Protein AF-0000000084810386 (afdb_homodimer)

Solvent-accessible surface area (backbone atoms only — not comparable to full-atom values): 24645 Å² total; per-residue (Å²): 137,58,51,43,82,37,72,79,65,49,81,55,53,41,67,42,54,46,69,58,11,30,43,41,31,68,69,66,57,47,46,63,73,33,74,43,31,37,18,44,37,78,14,33,39,29,39,25,32,30,72,36,61,41,43,63,53,19,26,30,34,53,75,46,77,42,75,62,37,78,63,70,75,49,39,38,34,40,32,35,29,45,40,81,55,58,67,48,41,47,48,30,46,28,51,31,48,30,68,53,44,46,28,36,30,37,28,40,52,91,47,41,81,37,87,74,68,67,60,69,64,50,49,51,39,38,51,52,24,27,34,74,31,69,49,13,57,56,54,46,73,50,62,71,32,49,46,70,58,47,61,75,62,51,72,85,64,48,38,36,37,45,58,87,66,79,64,87,51,94,86,40,59,41,51,47,62,75,68,56,57,66,59,43,38,36,35,41,36,35,36,27,89,69,32,66,48,73,68,55,52,51,52,39,45,75,68,66,32,41,49,24,33,93,62,91,59,45,59,55,48,48,53,46,49,42,48,52,39,49,35,55,48,57,53,59,97,136,57,52,44,82,38,71,80,64,48,81,56,52,41,66,42,54,46,69,56,10,31,44,43,30,66,69,66,58,48,46,63,73,32,74,42,32,38,18,44,36,78,14,32,40,28,39,26,31,29,73,36,59,43,44,65,53,19,26,30,34,53,75,45,75,41,75,63,36,78,62,69,74,48,39,38,33,40,32,35,30,46,40,80,56,58,66,48,42,45,48,31,44,27,51,33,48,30,69,52,44,47,27,37,30,36,30,39,51,91,46,41,81,36,89,75,70,68,58,68,63,51,51,51,41,39,51,51,24,28,34,75,30,68,48,14,58,56,53,46,73,49,63,70,32,49,47,70,59,47,62,74,63,52,73,84,62,48,38,35,37,45,56,86,66,81,64,85,51,92,87,41,58,41,49,45,64,74,68,57,58,66,59,43,37,36,35,41,34,35,36,27,90,70,32,67,46,73,67,54,51,52,52,38,45,76,67,66,31,40,49,25,32,94,62,91,57,44,59,55,46,46,54,46,48,41,48,53,38,49,35,54,48,55,53,60,98

pLDDT: mean 95.9, std 3.52, range [77.62, 98.94]

Foldseek 3Di:
DFEEEDLPDDPFKDKDALVVLLCQCPVVVDDAQDWHWYANQQFKIFIWGFHASDNHITMIGTPDMDGNHPPDLAAEEEAFAQAPDNVLVLVLLLLLLLLDHQEYEHEDAPPRPDDDDDVVSSQVSQNVSCRVSVHRHGHYYDHYDYLLRCLVPPDPWAEAEEWDDWDPDPVTAAALLVVDAASTYYYYYFYAPVTHDPVSVVSSVVSRYGYHYNDDDDDHRSRSRSSNSNSNSVNHD/DFEEEDLPDDPFKDKDALVVLLCVCPVVVDDAQDWHWYANQQFKIFIWGFHASPNHITMIGTPDMDGNHPPDLAAEEEAFAQAPDNVLVLVLLLLLLLLDHQEYEHEDAPPRPDDDDDVVSSQVSQNVSCRVSVHRHGHYYDHYDYLLRCLVPPDPWAEAEEWDDWDPDPVTAAALLVVDAASTYYYYYFYAPVTHDPVSVVSSVVSRYGYHYNDDDDDHRSRSRSSNSNSNSVNHD

Structure (mmCIF, N/CA/C/O backbone):
data_AF-0000000084810386-model_v1
#
loop_
_entity.id
_entity.type
_entity.pdbx_description
1 polymer 'Ribosomal RNA small subunit methyltransferase E'
#
loop_
_atom_site.group_PDB
_atom_site.id
_atom_site.type_symbol
_atom_site.label_atom_id
_atom_site.label_alt_id
_atom_site.label_comp_id
_atom_site.label_asym_id
_atom_site.label_entity_id
_atom_site.label_seq_id
_atom_site.pdbx_PDB_ins_code
_atom_site.Cartn_x
_atom_site.Cartn_y
_atom_site.Cartn_z
_atom_site.occupancy
_atom_site.B_iso_or_equiv
_atom_site.auth_seq_id
_atom_site.auth_comp_id
_atom_site.auth_asym_id
_atom_site.auth_atom_id
_atom_site.pdbx_PDB_model_num
ATOM 1 N N . MET A 1 1 ? 8.727 -18.328 -13.195 1 86.94 1 MET A N 1
ATOM 2 C CA . MET A 1 1 ? 7.484 -19 -13.555 1 86.94 1 MET A CA 1
ATOM 3 C C . MET A 1 1 ? 6.574 -18.078 -14.367 1 86.94 1 MET A C 1
ATOM 5 O O . MET A 1 1 ? 6.414 -16.906 -14.031 1 86.94 1 MET A O 1
ATOM 9 N N . GLN A 1 2 ? 6.176 -18.578 -15.531 1 91.62 2 GLN A N 1
ATOM 10 C CA . GLN A 1 2 ? 5.207 -17.844 -16.344 1 91.62 2 GLN A CA 1
ATOM 11 C C . GLN A 1 2 ? 3.785 -18.344 -16.078 1 91.62 2 GLN A C 1
ATOM 13 O O . GLN A 1 2 ? 3.453 -19.484 -16.375 1 91.62 2 GLN A O 1
ATOM 18 N N . LEU A 1 3 ? 3.018 -17.406 -15.578 1 96.62 3 LEU A N 1
ATOM 19 C CA . LEU A 1 3 ? 1.659 -17.766 -15.203 1 96.62 3 LEU A CA 1
ATOM 20 C C . LEU A 1 3 ? 0.639 -17.109 -16.125 1 96.62 3 LEU A C 1
ATOM 22 O O . LEU A 1 3 ? 0.705 -15.898 -16.359 1 96.62 3 LEU A O 1
ATOM 26 N N . PHE A 1 4 ? -0.262 -17.859 -16.672 1 97 4 PHE A N 1
ATOM 27 C CA . PHE A 1 4 ? -1.375 -17.391 -17.484 1 97 4 PHE A CA 1
ATOM 28 C C . PHE A 1 4 ? -2.705 -17.641 -16.781 1 97 4 PHE A C 1
ATOM 30 O O . PHE A 1 4 ? -2.785 -18.453 -15.859 1 97 4 PHE A O 1
ATOM 37 N N . TYR A 1 5 ? -3.709 -16.875 -17.203 1 96.75 5 TYR A N 1
ATOM 38 C CA . TYR A 1 5 ? -5.047 -17 -16.625 1 96.75 5 TYR A CA 1
ATOM 39 C C . TYR A 1 5 ? -6.039 -17.516 -17.656 1 96.75 5 TYR A C 1
ATOM 41 O O . TYR A 1 5 ? -6.238 -16.875 -18.703 1 96.75 5 TYR A O 1
ATOM 49 N N . ALA A 1 6 ? -6.621 -18.656 -17.375 1 96.31 6 ALA A N 1
ATOM 50 C CA . ALA A 1 6 ? -7.629 -19.25 -18.234 1 96.31 6 ALA A CA 1
ATOM 51 C C . ALA A 1 6 ? -8.75 -19.891 -17.406 1 96.31 6 ALA A C 1
ATOM 53 O O . ALA A 1 6 ? -8.719 -21.094 -17.125 1 96.31 6 ALA A O 1
ATOM 54 N N . PRO A 1 7 ? -9.773 -19.047 -17.141 1 96 7 PRO A N 1
ATOM 55 C CA . PRO A 1 7 ? -10.852 -19.562 -16.297 1 96 7 PRO A CA 1
ATOM 56 C C . PRO A 1 7 ? -11.578 -20.75 -16.922 1 96 7 PRO A C 1
ATOM 58 O O . PRO A 1 7 ? -12.211 -21.531 -16.203 1 96 7 PRO A O 1
ATOM 61 N N . ASP A 1 8 ? -11.469 -20.969 -18.219 1 95.69 8 ASP A N 1
ATOM 62 C CA . ASP A 1 8 ? -12.234 -22 -18.922 1 95.69 8 ASP A CA 1
ATOM 63 C C . ASP A 1 8 ? -11.359 -23.203 -19.234 1 95.69 8 ASP A C 1
ATOM 65 O O . ASP A 1 8 ? -11.75 -24.078 -20.016 1 95.69 8 ASP A O 1
ATOM 69 N N . ILE A 1 9 ? -10.219 -23.266 -18.656 1 96.69 9 ILE A N 1
ATOM 70 C CA . ILE A 1 9 ? -9.32 -24.375 -18.969 1 96.69 9 ILE A CA 1
ATOM 71 C C . ILE A 1 9 ? -9.961 -25.703 -18.531 1 96.69 9 ILE A C 1
ATOM 73 O O . ILE A 1 9 ? -10.5 -25.797 -17.422 1 96.69 9 ILE A O 1
ATOM 77 N N . VAL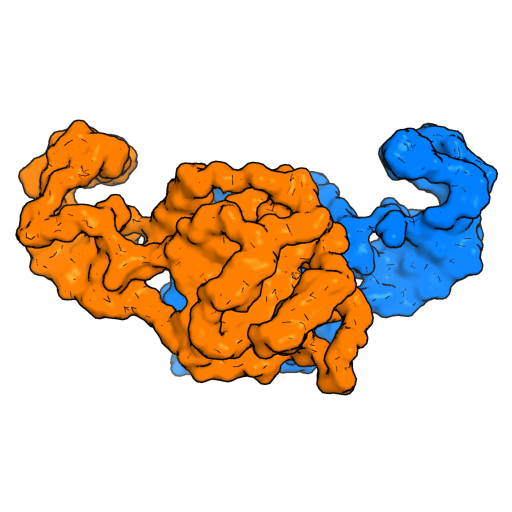 A 1 10 ? -9.891 -26.672 -19.406 1 93.5 10 VAL A N 1
ATOM 78 C CA . VAL A 1 10 ? -10.352 -28.031 -19.156 1 93.5 10 VAL A CA 1
ATOM 79 C C . VAL A 1 10 ? -9.297 -29.031 -19.594 1 93.5 10 VAL A C 1
ATOM 81 O O . VAL A 1 10 ? -9.102 -29.25 -20.797 1 93.5 10 VAL A O 1
ATOM 84 N N . PRO A 1 11 ? -8.594 -29.578 -18.672 1 93.94 11 PRO A N 1
ATOM 85 C CA . PRO A 1 11 ? -7.598 -30.594 -19.031 1 93.94 11 PRO A CA 1
ATOM 86 C C . PRO A 1 11 ? -8.18 -31.719 -19.875 1 93.94 11 PRO A C 1
ATOM 88 O O . PRO A 1 11 ? -9.383 -31.984 -19.812 1 93.94 11 PRO A O 1
ATOM 91 N N . PRO A 1 12 ? -7.438 -32.375 -20.641 1 96.38 12 PRO A N 1
ATOM 92 C CA . PRO A 1 12 ? -5.973 -32.344 -20.656 1 96.38 12 PRO A CA 1
ATOM 93 C C . PRO A 1 12 ? -5.422 -31.297 -21.641 1 96.38 12 PRO A C 1
ATOM 95 O O . PRO A 1 12 ? -4.23 -30.984 -21.609 1 96.38 12 PRO A O 1
ATOM 98 N N . LEU A 1 13 ? -6.25 -30.844 -22.594 1 97 13 LEU A N 1
ATOM 99 C CA . LEU A 1 13 ? -5.785 -29.891 -23.594 1 97 13 LEU A CA 1
ATOM 100 C C . LEU A 1 13 ? -6.484 -28.547 -23.438 1 97 13 LEU A C 1
ATOM 102 O O . LEU A 1 13 ? -7.645 -28.5 -23.016 1 97 13 LEU A O 1
ATOM 106 N N . HIS A 1 14 ? -5.754 -27.531 -23.703 1 97.38 14 HIS A N 1
ATOM 107 C CA . HIS A 1 14 ? -6.309 -26.172 -23.688 1 97.38 14 HIS A CA 1
ATOM 108 C C . HIS A 1 14 ? -5.637 -25.297 -24.734 1 97.38 14 HIS A C 1
ATOM 110 O O . HIS A 1 14 ? -4.418 -25.359 -24.922 1 97.38 14 HIS A O 1
ATOM 116 N N . THR A 1 15 ? -6.43 -24.562 -25.391 1 97.06 15 THR A N 1
ATOM 117 C CA . THR A 1 15 ? -5.926 -23.594 -26.344 1 97.06 15 THR A CA 1
ATOM 118 C C . THR A 1 15 ? -6.016 -22.172 -25.766 1 97.06 15 THR A C 1
ATOM 120 O O . THR A 1 15 ? -7.098 -21.719 -25.391 1 97.06 15 THR A O 1
ATOM 123 N N . LEU A 1 16 ? -4.918 -21.5 -25.688 1 95.62 16 LEU A N 1
ATOM 124 C CA . LEU A 1 16 ? -4.891 -20.125 -25.203 1 95.62 16 LEU A CA 1
ATOM 125 C C . LEU A 1 16 ? -5.59 -19.188 -26.172 1 95.62 16 LEU A C 1
ATOM 127 O O . LEU A 1 16 ? -5.629 -19.453 -27.375 1 95.62 16 LEU A O 1
ATOM 131 N N . ASN A 1 17 ? -6.148 -18.078 -25.594 1 93.12 17 ASN A N 1
ATOM 132 C CA . ASN A 1 17 ? -6.719 -17.078 -26.484 1 93.12 17 ASN A CA 1
ATOM 133 C C . ASN A 1 17 ? -5.633 -16.344 -27.281 1 93.12 17 ASN A C 1
ATOM 135 O O . ASN A 1 17 ? -4.441 -16.562 -27.047 1 93.12 17 ASN A O 1
ATOM 139 N N . GLU A 1 18 ? -6.008 -15.562 -28.203 1 93.56 18 GLU A N 1
ATOM 140 C CA . GLU A 1 18 ? -5.082 -14.922 -29.125 1 93.56 18 GLU A CA 1
ATOM 141 C C . GLU A 1 18 ? -4.066 -14.055 -28.375 1 93.56 18 GLU A C 1
ATOM 143 O O . GLU A 1 18 ? -2.869 -14.102 -28.672 1 93.56 18 GLU A O 1
ATOM 148 N N . GLU A 1 19 ? -4.551 -13.328 -27.453 1 90.44 19 GLU A N 1
ATOM 149 C CA . GLU A 1 19 ? -3.678 -12.422 -26.703 1 90.44 19 GLU A CA 1
ATOM 150 C C . GLU A 1 19 ? -2.613 -13.195 -25.938 1 90.44 19 GLU A C 1
ATOM 152 O O . GLU A 1 19 ? -1.423 -12.891 -26.031 1 90.44 19 GLU A O 1
ATOM 157 N N . GLU A 1 20 ? -3.008 -14.164 -25.266 1 91.62 20 GLU A N 1
ATOM 158 C CA . GLU A 1 20 ? -2.086 -14.961 -24.453 1 91.62 20 GLU A CA 1
ATOM 159 C C . GLU A 1 20 ? -1.166 -15.805 -25.344 1 91.62 20 GLU A C 1
ATOM 161 O O . GLU A 1 20 ? -0.008 -16.047 -24.984 1 91.62 20 GLU A O 1
ATOM 166 N N . SER A 1 21 ? -1.696 -16.234 -26.453 1 94.88 21 SER A N 1
ATOM 167 C CA . SER A 1 21 ? -0.871 -16.969 -27.406 1 94.88 21 SER A CA 1
ATOM 168 C C . SER A 1 21 ? 0.278 -16.109 -27.922 1 94.88 21 SER A C 1
ATOM 170 O O . SER A 1 21 ? 1.429 -16.547 -27.953 1 94.88 21 SER A O 1
ATOM 172 N N . LYS A 1 22 ? -0.086 -14.938 -28.297 1 94.44 22 LYS A N 1
ATOM 173 C CA . LYS A 1 22 ? 0.925 -13.992 -28.766 1 94.44 22 LYS A CA 1
ATOM 174 C C . LYS A 1 22 ? 1.968 -13.719 -27.688 1 94.44 22 LYS A C 1
ATOM 176 O O . LYS A 1 22 ? 3.166 -13.68 -27.984 1 94.44 22 LYS A O 1
ATOM 181 N N . HIS A 1 23 ? 1.426 -13.555 -26.547 1 92.88 23 HIS A N 1
ATOM 182 C CA . HIS A 1 23 ? 2.324 -13.297 -25.422 1 92.88 23 HIS A CA 1
ATOM 183 C C . HIS A 1 23 ? 3.281 -14.461 -25.203 1 92.88 23 HIS A C 1
ATOM 185 O O . HIS A 1 23 ? 4.488 -14.258 -25.047 1 92.88 23 HIS A O 1
ATOM 191 N N . CYS A 1 24 ? 2.834 -15.594 -25.281 1 93.25 24 CYS A N 1
ATOM 192 C CA . CYS A 1 24 ? 3.592 -16.812 -25.047 1 93.25 24 CYS A CA 1
ATOM 193 C C . CYS A 1 24 ? 4.645 -17.031 -26.125 1 93.25 24 CYS A C 1
ATOM 195 O O . CYS A 1 24 ? 5.812 -17.297 -25.812 1 93.25 24 CYS A O 1
ATOM 197 N N . ILE A 1 25 ? 4.277 -16.875 -27.297 1 94.69 25 ILE A N 1
ATOM 198 C CA . ILE A 1 25 ? 5.105 -17.328 -28.406 1 94.69 25 ILE A CA 1
ATOM 199 C C . ILE A 1 25 ? 5.969 -16.172 -28.922 1 94.69 25 ILE A C 1
ATOM 201 O O . ILE A 1 25 ? 7.148 -16.375 -29.234 1 94.69 25 ILE A O 1
ATOM 205 N N . ARG A 1 26 ? 5.438 -14.984 -28.938 1 94.69 26 ARG A N 1
ATOM 206 C CA . ARG A 1 26 ? 6.16 -13.867 -29.547 1 94.69 26 ARG A CA 1
ATOM 207 C C . ARG A 1 26 ? 6.926 -13.078 -28.484 1 94.69 26 ARG A C 1
ATOM 209 O O . ARG A 1 26 ? 8.062 -12.656 -28.719 1 94.69 26 ARG A O 1
ATOM 216 N N . VAL A 1 27 ? 6.277 -12.93 -27.438 1 92.5 27 VAL A N 1
ATOM 217 C CA . VAL A 1 27 ? 6.883 -12.078 -26.422 1 92.5 27 VAL A CA 1
ATOM 218 C C . VAL A 1 27 ? 7.844 -12.898 -25.562 1 92.5 27 VAL A C 1
ATOM 220 O O . VAL A 1 27 ? 9 -12.516 -25.391 1 92.5 27 VAL A O 1
ATOM 223 N N . LEU A 1 28 ? 7.371 -14.023 -25.109 1 92.94 28 LEU A N 1
ATOM 224 C CA . LEU A 1 28 ? 8.195 -14.859 -24.25 1 92.94 28 LEU A CA 1
ATOM 225 C C . LEU A 1 28 ? 9.055 -15.812 -25.078 1 92.94 28 LEU A C 1
ATOM 227 O O . LEU A 1 28 ? 9.953 -16.469 -24.547 1 92.94 28 LEU A O 1
ATOM 231 N N . ARG A 1 29 ? 8.719 -15.992 -26.281 1 95.19 29 ARG A N 1
ATOM 232 C CA . ARG A 1 29 ? 9.492 -16.766 -27.266 1 95.19 29 ARG A CA 1
ATOM 233 C C . ARG A 1 29 ? 9.562 -18.234 -26.859 1 95.19 29 ARG A C 1
ATOM 235 O O . ARG A 1 29 ? 10.602 -18.875 -27.016 1 95.19 29 ARG A O 1
ATOM 242 N N . LEU A 1 30 ? 8.562 -18.672 -26.297 1 95.25 30 LEU A N 1
ATOM 243 C CA . LEU A 1 30 ? 8.484 -20.094 -25.953 1 95.25 30 LEU A CA 1
ATOM 244 C C . LEU A 1 30 ? 8.125 -20.938 -27.172 1 95.25 30 LEU A C 1
ATOM 246 O O . LEU A 1 30 ? 7.598 -20.406 -28.156 1 95.25 30 LEU A O 1
ATOM 250 N N . GLN A 1 31 ? 8.531 -22.219 -27.109 1 95.44 31 GLN A N 1
ATOM 251 C CA . GLN A 1 31 ? 8.305 -23.141 -28.234 1 95.44 31 GLN A CA 1
ATOM 252 C C . GLN A 1 31 ? 7.707 -24.453 -27.75 1 95.44 31 GLN A C 1
ATOM 254 O O . GLN A 1 31 ? 7.582 -24.688 -26.547 1 95.44 31 GLN A O 1
ATOM 259 N N . CYS A 1 32 ? 7.348 -25.234 -28.812 1 96.31 32 CYS A N 1
ATOM 260 C CA . CYS A 1 32 ? 6.855 -26.578 -28.484 1 96.31 32 CYS A CA 1
ATOM 261 C C . CYS A 1 32 ? 7.805 -27.297 -27.547 1 96.31 32 CYS A C 1
ATOM 263 O O . CYS A 1 32 ? 9.023 -27.219 -27.703 1 96.31 32 CYS A O 1
ATOM 265 N N . GLY A 1 33 ? 7.215 -27.906 -26.625 1 96.81 33 GLY A N 1
ATOM 266 C CA . GLY A 1 33 ? 8.031 -28.562 -25.609 1 96.81 33 GLY A CA 1
ATOM 267 C C . GLY A 1 33 ? 8.266 -27.703 -24.391 1 96.81 33 GLY A C 1
ATOM 268 O O . GLY A 1 33 ? 8.609 -28.203 -23.312 1 96.81 33 GLY A O 1
ATOM 269 N N . GLY A 1 34 ? 8.07 -26.391 -24.562 1 96 34 GLY A N 1
ATOM 270 C CA . GLY A 1 34 ? 8.203 -25.469 -23.438 1 96 34 GLY A CA 1
ATOM 271 C C . GLY A 1 34 ? 7.086 -25.609 -22.422 1 96 34 GLY A C 1
ATOM 272 O O . GLY A 1 34 ? 6.027 -26.172 -22.734 1 96 34 GLY A O 1
ATOM 273 N N . ARG A 1 35 ? 7.367 -25.141 -21.203 1 96.81 35 ARG A N 1
ATOM 274 C CA . ARG A 1 35 ? 6.391 -25.281 -20.141 1 96.81 35 ARG A CA 1
ATOM 275 C C . ARG A 1 35 ? 5.879 -23.922 -19.688 1 96.81 35 ARG A C 1
ATOM 277 O O . ARG A 1 35 ? 6.641 -22.953 -19.641 1 96.81 35 ARG A O 1
ATOM 284 N N . ILE A 1 36 ? 4.621 -23.875 -19.391 1 97.12 36 ILE A N 1
ATOM 285 C CA . ILE A 1 36 ? 3.986 -22.703 -18.797 1 97.12 36 ILE A CA 1
ATOM 286 C C . ILE A 1 36 ? 3.004 -23.141 -17.719 1 97.12 36 ILE A C 1
ATOM 288 O O . ILE A 1 36 ? 2.678 -24.328 -17.609 1 97.12 36 ILE A O 1
ATOM 292 N N . HIS A 1 37 ? 2.633 -22.219 -16.938 1 98.31 37 HIS A N 1
ATOM 293 C CA . HIS A 1 37 ? 1.631 -22.484 -15.914 1 98.31 37 HIS A CA 1
ATOM 294 C C . HIS A 1 37 ? 0.339 -21.734 -16.203 1 98.31 37 HIS A C 1
ATOM 296 O O . HIS A 1 37 ? 0.372 -20.609 -16.719 1 98.31 37 HIS A O 1
ATOM 302 N N . ILE A 1 38 ? -0.77 -22.344 -15.922 1 98 38 ILE A N 1
ATOM 303 C CA . ILE A 1 38 ? -2.084 -21.734 -16.109 1 98 38 ILE A CA 1
ATOM 304 C C . ILE A 1 38 ? -2.914 -21.891 -14.844 1 98 38 ILE A C 1
ATOM 306 O O . ILE A 1 38 ? -2.904 -22.938 -14.203 1 98 38 ILE A O 1
ATOM 310 N N . THR A 1 39 ? -3.537 -20.844 -14.43 1 98.25 39 THR A N 1
ATOM 311 C CA . THR A 1 39 ? -4.516 -20.922 -13.352 1 98.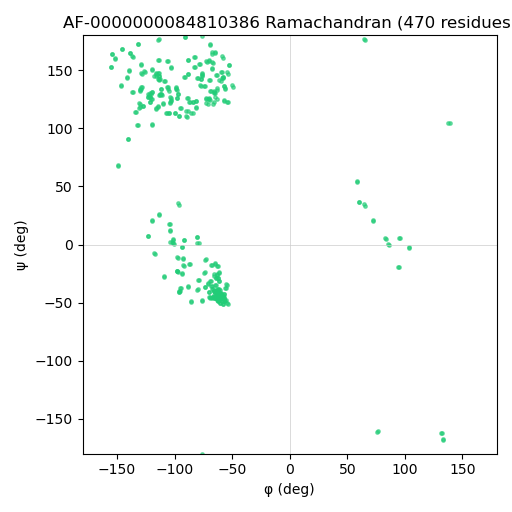25 39 THR A CA 1
ATOM 312 C C . THR A 1 39 ? -5.918 -20.609 -13.859 1 98.25 39 THR A C 1
ATOM 314 O O . THR A 1 39 ? -6.078 -19.812 -14.789 1 98.25 39 THR A O 1
ATOM 317 N N . ASP A 1 40 ? -6.902 -21.25 -13.25 1 97.69 40 ASP A N 1
ATOM 318 C CA . ASP A 1 40 ? -8.289 -20.953 -13.594 1 97.69 40 ASP A CA 1
ATOM 319 C C . ASP A 1 40 ? -8.875 -19.891 -12.664 1 97.69 40 ASP A C 1
ATOM 321 O O . ASP A 1 40 ? -10.031 -19.484 -12.812 1 97.69 40 ASP A O 1
ATOM 325 N N . GLY A 1 41 ? -8.086 -19.422 -11.672 1 97.88 41 GLY A N 1
ATOM 326 C CA . GLY A 1 41 ? -8.531 -18.406 -10.742 1 97.88 41 GLY A CA 1
ATOM 327 C C . GLY A 1 41 ? -9.344 -18.953 -9.586 1 97.88 41 GLY A C 1
ATOM 328 O O . GLY A 1 41 ? -9.883 -18.203 -8.781 1 97.88 41 GLY A O 1
ATOM 329 N N . ARG A 1 42 ? -9.422 -20.297 -9.539 1 97.44 42 ARG A N 1
ATOM 330 C CA . ARG A 1 42 ? -10.242 -20.938 -8.508 1 97.44 42 ARG A CA 1
ATOM 331 C C . ARG A 1 42 ? -9.391 -21.844 -7.629 1 97.44 42 ARG A C 1
ATOM 333 O O . ARG A 1 42 ? -9.906 -22.812 -7.055 1 97.44 42 ARG A O 1
ATOM 340 N N . GLY A 1 43 ? -8.055 -21.562 -7.668 1 98.12 43 GLY A N 1
ATOM 341 C CA . GLY A 1 43 ? -7.172 -22.281 -6.766 1 98.12 43 GLY A CA 1
ATOM 342 C C . GLY A 1 43 ? -6.371 -23.375 -7.461 1 98.12 43 GLY A C 1
ATOM 343 O O . GLY A 1 43 ? -5.516 -24.016 -6.844 1 98.12 43 GLY A O 1
ATOM 344 N N . ASN A 1 44 ? -6.629 -23.516 -8.703 1 98.06 44 ASN A N 1
ATOM 345 C CA . ASN A 1 44 ? -5.91 -24.547 -9.438 1 98.06 44 ASN A CA 1
ATOM 346 C C . ASN A 1 44 ? -4.73 -23.969 -10.211 1 98.06 44 ASN A C 1
ATOM 348 O O . ASN A 1 44 ? -4.871 -22.953 -10.898 1 98.06 44 ASN A O 1
ATOM 352 N N . LEU A 1 45 ? -3.604 -24.641 -10.086 1 98.25 45 LEU A N 1
ATOM 353 C CA . LEU A 1 45 ? -2.404 -24.344 -10.852 1 98.25 45 LEU A CA 1
ATOM 354 C C . LEU A 1 45 ? -2.029 -25.5 -11.758 1 98.25 45 LEU A C 1
ATOM 356 O O . LEU A 1 45 ? -1.72 -26.594 -11.281 1 98.25 45 LEU A O 1
ATOM 360 N N . PHE A 1 46 ? -2.057 -25.266 -13.039 1 98.38 46 PHE A N 1
ATOM 361 C CA . PHE A 1 46 ? -1.752 -26.297 -14.023 1 98.38 46 PHE A CA 1
ATOM 362 C C . PHE A 1 46 ? -0.355 -26.094 -14.602 1 98.38 46 PHE A C 1
ATOM 364 O O . PHE A 1 46 ? 0.001 -24.984 -15.016 1 98.38 46 PHE A O 1
ATOM 371 N N . CYS A 1 47 ? 0.395 -27.094 -14.539 1 98.25 47 CYS A N 1
ATOM 372 C CA . CYS A 1 47 ? 1.637 -27.125 -15.305 1 98.25 47 CYS A CA 1
ATOM 373 C C . CYS A 1 47 ? 1.399 -27.672 -16.703 1 98.25 47 CYS A C 1
ATOM 375 O O . CYS A 1 47 ? 0.9 -28.781 -16.859 1 98.25 47 CYS A O 1
ATOM 377 N N . CYS A 1 48 ? 1.74 -26.891 -17.719 1 98.19 48 CYS A N 1
ATOM 378 C CA . CYS A 1 48 ? 1.361 -27.234 -19.078 1 98.19 48 CYS A CA 1
ATOM 379 C C . CYS A 1 48 ? 2.58 -27.266 -20 1 98.19 48 CYS A C 1
ATOM 381 O O . CYS A 1 48 ? 3.541 -26.531 -19.781 1 98.19 48 CYS A O 1
ATOM 383 N N . GLU A 1 49 ? 2.467 -28.078 -20.906 1 98.25 49 GLU A N 1
ATOM 384 C CA . GLU A 1 49 ? 3.467 -28.141 -21.969 1 98.25 49 GLU A CA 1
ATOM 385 C C . GLU A 1 49 ? 2.889 -27.672 -23.297 1 98.25 49 GLU A C 1
ATOM 387 O O . GLU A 1 49 ? 1.781 -28.062 -23.672 1 98.25 49 GLU A O 1
ATOM 392 N N . ILE A 1 50 ? 3.625 -26.859 -23.953 1 97.88 50 ILE A N 1
ATOM 393 C CA . ILE A 1 50 ? 3.168 -26.359 -25.234 1 97.88 50 ILE A CA 1
ATOM 394 C C . ILE A 1 50 ? 3.246 -27.469 -26.281 1 97.88 50 ILE A C 1
ATOM 396 O O . ILE A 1 50 ? 4.312 -28.031 -26.516 1 97.88 50 ILE A O 1
ATOM 400 N N . THR A 1 51 ? 2.178 -27.75 -26.953 1 97.94 51 THR A N 1
ATOM 401 C CA . THR A 1 51 ? 2.137 -28.797 -27.969 1 97.94 51 THR A CA 1
ATOM 402 C C . THR A 1 51 ? 2.018 -28.188 -29.359 1 97.94 51 THR A C 1
ATOM 404 O O . THR A 1 51 ? 2.377 -28.828 -30.359 1 97.94 51 THR A O 1
ATOM 407 N N . ASP A 1 52 ? 1.436 -27.031 -29.469 1 97.25 52 ASP A N 1
ATOM 408 C CA . ASP A 1 52 ? 1.334 -26.25 -30.688 1 97.25 52 ASP A CA 1
ATOM 409 C C . ASP A 1 52 ? 1.692 -24.781 -30.438 1 97.25 52 ASP A C 1
ATOM 411 O O . ASP A 1 52 ? 0.978 -24.078 -29.719 1 97.25 52 ASP A O 1
ATOM 415 N N . ASP A 1 53 ? 2.76 -24.297 -31 1 96.81 53 ASP A N 1
ATOM 416 C CA . ASP A 1 53 ? 3.277 -22.953 -30.719 1 96.81 53 ASP A CA 1
ATOM 417 C C . ASP A 1 53 ? 2.811 -21.953 -31.766 1 96.81 53 ASP A C 1
ATOM 419 O O . ASP A 1 53 ? 3.572 -21.062 -32.156 1 96.81 53 ASP A O 1
ATOM 423 N N . ASN A 1 54 ? 1.576 -22.141 -32.25 1 95.5 54 ASN A N 1
ATOM 424 C CA . ASN A 1 54 ? 0.962 -21.125 -33.125 1 95.5 54 ASN A CA 1
ATOM 425 C C . ASN A 1 54 ? 0.735 -19.812 -32.375 1 95.5 54 ASN A C 1
ATOM 427 O O . ASN A 1 54 ? 0.068 -19.797 -31.344 1 95.5 54 ASN A O 1
ATOM 431 N N . PRO A 1 55 ? 1.185 -18.734 -32.844 1 94.56 55 PRO A N 1
ATOM 432 C CA . PRO A 1 55 ? 1.074 -17.469 -32.125 1 94.56 55 PRO A CA 1
ATOM 433 C C . PRO A 1 55 ? -0.365 -16.969 -32.031 1 94.56 55 PRO A C 1
ATOM 435 O O . PRO A 1 55 ? -0.66 -16.062 -31.25 1 94.56 55 PRO A O 1
ATOM 438 N N . ARG A 1 56 ? -1.282 -17.469 -32.844 1 93.19 56 ARG A N 1
ATOM 439 C CA . ARG A 1 56 ? -2.68 -17.062 -32.781 1 93.19 56 ARG A CA 1
ATOM 440 C C . ARG A 1 56 ? -3.514 -18.031 -31.969 1 93.19 56 ARG A C 1
ATOM 442 O O . ARG A 1 56 ? -4.594 -17.688 -31.5 1 93.19 56 ARG A O 1
ATOM 449 N N . ARG A 1 57 ? -3.014 -19.281 -31.875 1 95.12 57 ARG A N 1
ATOM 450 C CA . ARG A 1 57 ? -3.748 -20.344 -31.188 1 95.12 57 ARG A CA 1
ATOM 451 C C . ARG A 1 57 ? -2.795 -21.344 -30.547 1 95.12 57 ARG A C 1
ATOM 453 O O . ARG A 1 57 ? -2.744 -22.5 -30.953 1 95.12 57 ARG A O 1
ATOM 460 N N . CYS A 1 58 ? -2.152 -20.922 -29.609 1 96.56 58 CYS A N 1
ATOM 461 C CA . CYS A 1 58 ? -1.21 -21.781 -28.891 1 96.56 58 CYS A CA 1
ATOM 462 C C . CYS A 1 58 ? -1.941 -22.844 -28.078 1 96.56 58 CYS A C 1
ATOM 464 O O . CYS A 1 58 ? -2.863 -22.516 -27.328 1 96.56 58 CYS A O 1
ATOM 466 N N . THR A 1 59 ? -1.587 -24.094 -28.297 1 97.81 59 THR A N 1
ATOM 467 C CA . THR A 1 59 ? -2.219 -25.188 -27.578 1 97.81 59 THR A CA 1
ATOM 468 C C . THR A 1 59 ? -1.245 -25.812 -26.578 1 97.81 59 THR A C 1
ATOM 470 O O . THR A 1 59 ? -0.062 -25.984 -26.875 1 97.81 59 THR A O 1
ATOM 473 N N . VAL A 1 60 ? -1.825 -26.141 -25.422 1 98 60 VAL A N 1
ATOM 474 C CA . VAL A 1 60 ? -0.994 -26.719 -24.375 1 98 60 VAL A CA 1
ATOM 475 C C . VAL A 1 60 ? -1.632 -28 -23.844 1 98 60 VAL A C 1
ATOM 477 O O . VAL A 1 60 ? -2.844 -28.188 -23.969 1 98 60 VAL A O 1
ATOM 480 N N . ARG A 1 61 ? -0.847 -28.844 -23.312 1 98.38 61 ARG A N 1
ATOM 481 C CA . ARG A 1 61 ? -1.287 -30.062 -22.641 1 98.38 61 ARG A CA 1
ATOM 482 C C . ARG A 1 61 ? -0.979 -29.984 -21.141 1 98.38 61 ARG A C 1
ATOM 484 O O . ARG A 1 61 ? 0.152 -29.688 -20.75 1 98.38 61 ARG A O 1
ATOM 491 N N . VAL A 1 62 ? -1.95 -30.234 -20.328 1 98.31 62 VAL A N 1
ATOM 492 C CA . VAL A 1 62 ? -1.768 -30.219 -18.875 1 98.31 62 VAL A CA 1
ATOM 493 C C . VAL A 1 62 ? -0.965 -31.453 -18.453 1 98.31 62 VAL A C 1
ATOM 495 O O . VAL A 1 62 ? -1.365 -32.594 -18.719 1 98.31 62 VAL A O 1
ATOM 498 N N . VAL A 1 63 ? 0.092 -31.219 -17.844 1 98.12 63 VAL A N 1
ATOM 499 C CA . VAL A 1 63 ? 0.98 -32.281 -17.391 1 98.12 63 VAL A CA 1
ATOM 500 C C . VAL A 1 63 ? 0.684 -32.625 -15.922 1 98.12 63 VAL A C 1
ATOM 502 O O . VAL A 1 63 ? 0.737 -33.781 -15.523 1 98.12 63 VAL A O 1
ATOM 505 N N . SER A 1 64 ? 0.438 -31.625 -15.141 1 97.88 64 SER A N 1
ATOM 506 C CA . SER A 1 64 ? 0.087 -31.797 -13.734 1 97.88 64 SER A CA 1
ATOM 507 C C . SER A 1 64 ? -0.788 -30.656 -13.234 1 97.88 64 SER A C 1
ATOM 509 O O . SER A 1 64 ? -0.86 -29.594 -13.875 1 97.88 64 SER A O 1
ATOM 511 N N . ALA A 1 65 ? -1.481 -30.953 -12.148 1 97.25 65 ALA A N 1
ATOM 512 C CA . ALA A 1 65 ? -2.363 -29.969 -11.531 1 97.25 65 ALA A CA 1
ATOM 513 C C . ALA A 1 65 ? -2.209 -29.969 -10.016 1 97.25 65 ALA A C 1
ATOM 515 O O . ALA A 1 65 ? -2.076 -31.031 -9.398 1 97.25 65 ALA A O 1
ATOM 516 N N . GLU A 1 66 ? -2.053 -28.797 -9.531 1 97.75 66 GLU A N 1
ATOM 517 C CA . GLU A 1 66 ? -2.059 -28.594 -8.086 1 97.75 66 GLU A CA 1
ATOM 518 C C . GLU A 1 66 ? -3.295 -27.812 -7.648 1 97.75 66 GLU A C 1
ATOM 520 O O . GLU A 1 66 ? -3.621 -26.781 -8.227 1 97.75 66 GLU A O 1
ATOM 525 N N . THR A 1 67 ? -4.012 -28.328 -6.633 1 97.56 67 THR A N 1
ATOM 526 C CA . THR A 1 67 ? -5.195 -27.656 -6.109 1 97.56 67 THR A CA 1
ATOM 527 C C . THR A 1 67 ? -4.879 -26.953 -4.793 1 97.56 67 THR A C 1
ATOM 529 O O . THR A 1 67 ? -3.939 -27.328 -4.094 1 97.56 67 THR A O 1
ATOM 532 N N . GLY A 1 68 ? -5.641 -25.875 -4.527 1 97.31 68 GLY A N 1
ATOM 533 C CA . GLY A 1 68 ? -5.438 -25.125 -3.297 1 97.31 68 GLY A CA 1
ATOM 534 C C . GLY A 1 68 ? -4.156 -24.312 -3.301 1 97.31 68 GLY A C 1
ATOM 535 O O . GLY A 1 68 ? -3.609 -24 -2.24 1 97.31 68 GLY A O 1
ATOM 536 N N . PHE A 1 69 ? -3.645 -24.031 -4.512 1 96.56 69 PHE A N 1
ATOM 537 C CA . PHE A 1 69 ? -2.381 -23.312 -4.641 1 96.56 69 PHE A CA 1
ATOM 538 C C . PHE A 1 69 ? -2.516 -21.891 -4.129 1 96.56 69 PHE A C 1
ATOM 540 O O . PHE A 1 69 ? -3.375 -21.141 -4.59 1 96.56 69 PHE A O 1
ATOM 547 N N . GLU A 1 70 ? -1.723 -21.484 -3.123 1 94.31 70 GLU A N 1
ATOM 548 C CA . GLU A 1 70 ? -1.635 -20.156 -2.551 1 94.31 70 GLU A CA 1
ATOM 549 C C . GLU A 1 70 ? -2.975 -19.703 -1.972 1 94.31 70 GLU A C 1
ATOM 551 O O . GLU A 1 70 ? -3.365 -18.547 -2.113 1 94.31 70 GLU A O 1
ATOM 556 N N . LYS A 1 71 ? -3.689 -20.625 -1.392 1 96.06 71 LYS A N 1
ATOM 557 C CA . LYS A 1 71 ? -4.949 -20.281 -0.736 1 96.06 71 LYS A CA 1
ATOM 558 C C . LYS A 1 71 ? -4.715 -19.391 0.471 1 96.06 71 LYS A C 1
ATOM 560 O O . LYS A 1 71 ? -3.846 -19.656 1.302 1 96.06 71 LYS A O 1
ATOM 565 N N . LEU A 1 72 ? -5.461 -18.312 0.563 1 95.88 72 LEU A N 1
ATOM 566 C CA . LEU A 1 72 ? -5.387 -17.438 1.728 1 95.88 72 LEU A CA 1
ATOM 567 C C . LEU A 1 72 ? -5.969 -18.125 2.959 1 95.88 72 LEU A C 1
ATOM 569 O O . LEU A 1 72 ? -6.984 -18.812 2.869 1 95.88 72 LEU A O 1
ATOM 573 N N . PRO A 1 73 ? -5.41 -17.969 4.125 1 96.5 73 PRO A N 1
ATOM 574 C CA . PRO A 1 73 ? -5.945 -18.547 5.355 1 96.5 73 PRO A CA 1
ATOM 575 C C . PRO A 1 73 ? -7.098 -17.734 5.945 1 96.5 73 PRO A C 1
ATOM 577 O O . PRO A 1 73 ? -7.555 -18.016 7.055 1 96.5 73 PRO A O 1
ATOM 580 N N . TYR A 1 74 ? -7.559 -16.734 5.27 1 97.12 74 TYR A N 1
ATOM 581 C CA . TYR A 1 74 ? -8.656 -15.867 5.684 1 97.12 74 TYR A CA 1
ATOM 582 C C . TYR A 1 74 ? -9.469 -15.406 4.484 1 97.12 74 TYR A C 1
ATOM 584 O O . TYR A 1 74 ? -9.109 -15.68 3.336 1 97.12 74 TYR A O 1
ATOM 592 N N . ALA A 1 75 ? -10.602 -14.82 4.75 1 98.06 75 ALA A N 1
ATOM 593 C CA . ALA A 1 75 ? -11.406 -14.18 3.713 1 98.06 75 ALA A CA 1
ATOM 594 C C . ALA A 1 75 ? -11.625 -12.703 4.023 1 98.06 75 ALA A C 1
ATOM 596 O O . ALA A 1 75 ? -12.094 -12.352 5.109 1 98.06 75 ALA A O 1
ATOM 597 N N . LEU A 1 76 ? -11.242 -11.875 3.146 1 98.69 76 LEU A N 1
ATOM 598 C CA . LEU A 1 76 ? -11.352 -10.43 3.342 1 98.69 76 LEU A CA 1
ATOM 599 C C . LEU A 1 76 ? -12.07 -9.781 2.164 1 98.69 76 LEU A C 1
ATOM 601 O O . LEU A 1 76 ? -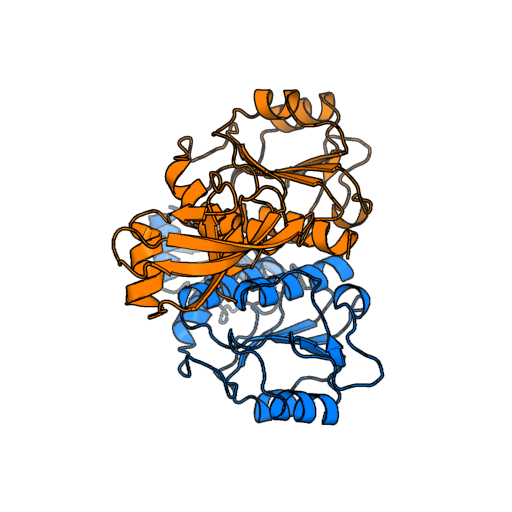11.648 -9.914 1.017 1 98.69 76 LEU A O 1
ATOM 605 N N . THR A 1 77 ? -13.148 -9.164 2.408 1 98.88 77 THR A N 1
ATOM 606 C CA . THR A 1 77 ? -13.844 -8.32 1.443 1 98.88 77 THR A CA 1
ATOM 607 C C . THR A 1 77 ? -13.594 -6.844 1.743 1 98.88 77 THR A C 1
ATOM 609 O O . THR A 1 77 ? -13.844 -6.379 2.857 1 98.88 77 THR A O 1
ATOM 612 N N . MET A 1 78 ? -13.109 -6.18 0.791 1 98.88 78 MET A N 1
ATOM 613 C CA . MET A 1 78 ? -12.875 -4.742 0.914 1 98.88 78 MET A CA 1
ATOM 614 C C . MET A 1 78 ? -13.938 -3.953 0.147 1 98.88 78 MET A C 1
ATOM 616 O O . MET A 1 78 ? -14.016 -4.043 -1.079 1 98.88 78 MET A O 1
ATOM 620 N N . ALA A 1 79 ? -14.766 -3.23 0.829 1 98.81 79 ALA A N 1
ATOM 621 C CA . ALA A 1 79 ? -15.672 -2.273 0.203 1 98.81 79 ALA A CA 1
ATOM 622 C C . ALA A 1 79 ? -15.086 -0.866 0.221 1 98.81 79 ALA A C 1
ATOM 624 O O . ALA A 1 79 ? -15.008 -0.232 1.276 1 98.81 79 ALA A O 1
ATOM 625 N N . VAL A 1 80 ? -14.727 -0.374 -0.929 1 98.25 80 VAL A N 1
ATOM 626 C CA . VAL A 1 80 ? -13.93 0.849 -1.003 1 98.25 80 VAL A CA 1
ATOM 627 C C . VAL A 1 80 ? -14.578 1.823 -1.987 1 98.25 80 VAL A C 1
ATOM 629 O O . VAL A 1 80 ? -14.938 1.44 -3.104 1 98.25 80 VAL A O 1
ATOM 632 N N . ALA A 1 81 ? -14.703 3.055 -1.572 1 97.38 81 ALA A N 1
ATOM 633 C CA . ALA A 1 81 ? -15.242 4.074 -2.471 1 97.38 81 ALA A CA 1
ATOM 634 C C . ALA A 1 81 ? -14.266 4.375 -3.605 1 97.38 81 ALA A C 1
ATOM 636 O O . ALA A 1 81 ? -13.07 4.559 -3.369 1 97.38 81 ALA A O 1
ATOM 637 N N . PRO A 1 82 ? -14.758 4.398 -4.82 1 94.19 82 PRO A N 1
ATOM 638 C CA . PRO A 1 82 ? -13.875 4.809 -5.914 1 94.19 82 PRO A CA 1
ATOM 639 C C . PRO A 1 82 ? -13.305 6.211 -5.715 1 94.19 82 PRO A C 1
ATOM 641 O O . PRO A 1 82 ? -13.992 7.094 -5.199 1 94.19 82 PRO A O 1
ATOM 644 N N . THR A 1 83 ? -12.125 6.352 -6.098 1 91.19 83 THR A N 1
ATOM 645 C CA . THR A 1 83 ? -11.438 7.629 -5.93 1 91.19 83 THR A CA 1
ATOM 646 C C . THR A 1 83 ? -11.68 8.539 -7.129 1 91.19 83 THR A C 1
ATOM 648 O O . THR A 1 83 ? -12.031 8.062 -8.211 1 91.19 83 THR A O 1
ATOM 651 N N . LYS A 1 84 ? -11.492 9.844 -6.887 1 88.94 84 LYS A N 1
ATOM 652 C CA . LYS A 1 84 ? -11.609 10.805 -7.984 1 88.94 84 LYS A CA 1
ATOM 653 C C . LYS A 1 84 ? -10.68 10.438 -9.133 1 88.94 84 LYS A C 1
ATOM 655 O O . LYS A 1 84 ? -11.094 10.422 -10.297 1 88.94 84 LYS A O 1
ATOM 660 N N . ASN A 1 85 ? -9.5 10.18 -8.758 1 89.69 85 ASN A N 1
ATOM 661 C CA . ASN A 1 85 ? -8.531 9.633 -9.711 1 89.69 85 ASN A CA 1
ATOM 662 C C . ASN A 1 85 ? -8.641 8.117 -9.805 1 89.69 85 ASN A C 1
ATOM 664 O O . ASN A 1 85 ? -8.281 7.402 -8.867 1 89.69 85 ASN A O 1
ATOM 668 N N . SER A 1 86 ? -9.078 7.613 -10.961 1 90.94 86 SER A N 1
ATOM 669 C CA . SER A 1 86 ? -9.328 6.188 -11.148 1 90.94 86 SER A CA 1
ATOM 670 C C . SER A 1 86 ? -8.047 5.375 -11.016 1 90.94 86 SER A C 1
ATOM 672 O O . SER A 1 86 ? -8.086 4.207 -10.625 1 90.94 86 SER A O 1
ATOM 674 N N . GLU A 1 87 ? -6.945 5.988 -11.352 1 93.19 87 GLU A N 1
ATOM 675 C CA . GLU A 1 87 ? -5.664 5.293 -11.281 1 93.19 87 GLU A CA 1
ATOM 676 C C . GLU A 1 87 ? -5.355 4.852 -9.852 1 93.19 87 GLU A C 1
ATOM 678 O O . GLU A 1 87 ? -4.723 3.816 -9.641 1 93.19 87 GLU A O 1
ATOM 683 N N . ARG A 1 88 ? -5.809 5.613 -8.938 1 95.12 88 ARG A N 1
ATOM 684 C CA . ARG A 1 88 ? -5.559 5.281 -7.539 1 95.12 88 ARG A CA 1
ATOM 685 C C . ARG A 1 88 ? -6.352 4.047 -7.121 1 95.12 88 ARG A C 1
ATOM 687 O O . ARG A 1 88 ? -5.855 3.209 -6.367 1 95.12 88 ARG A O 1
ATOM 694 N N . PHE A 1 89 ? -7.547 3.984 -7.562 1 96 89 PHE A N 1
ATOM 695 C CA . PHE A 1 89 ? -8.352 2.799 -7.281 1 96 89 PHE A CA 1
ATOM 696 C C . PHE A 1 89 ? -7.758 1.572 -7.969 1 96 89 PHE A C 1
ATOM 698 O O . PHE A 1 89 ? -7.742 0.481 -7.395 1 96 89 PHE A O 1
ATOM 705 N N . GLU A 1 90 ? -7.293 1.756 -9.156 1 96.19 90 GLU A N 1
ATOM 706 C CA . GLU A 1 90 ? -6.656 0.662 -9.883 1 96.19 90 GLU A CA 1
ATOM 707 C C . GLU A 1 90 ? -5.398 0.182 -9.164 1 96.19 90 GLU A C 1
ATOM 709 O O . GLU A 1 90 ? -5.141 -1.021 -9.094 1 96.19 90 GLU A O 1
ATOM 714 N N . TRP A 1 91 ? -4.703 1.127 -8.664 1 96.19 91 TRP A N 1
ATOM 715 C CA . TRP A 1 91 ? -3.525 0.774 -7.875 1 96.19 91 TRP A CA 1
ATOM 716 C C . TRP A 1 91 ? -3.916 -0.045 -6.648 1 96.19 91 TRP A C 1
ATOM 718 O O . TRP A 1 91 ? -3.285 -1.062 -6.348 1 96.19 91 TRP A O 1
ATOM 728 N N . PHE A 1 92 ? -4.945 0.402 -6.082 1 97.81 92 PHE A N 1
ATOM 729 C CA . PHE A 1 92 ? -5.434 -0.351 -4.93 1 97.81 92 PHE A CA 1
ATOM 730 C C . PHE A 1 92 ? -5.789 -1.778 -5.328 1 97.81 92 PHE A C 1
ATOM 732 O O . PHE A 1 92 ? -5.387 -2.732 -4.66 1 97.81 92 PHE A O 1
ATOM 739 N N . LEU A 1 93 ? -6.473 -1.925 -6.398 1 98.38 93 LEU A N 1
ATOM 740 C CA . LEU A 1 93 ? -6.867 -3.252 -6.859 1 98.38 93 LEU A CA 1
ATOM 741 C C . LEU A 1 93 ? -5.645 -4.129 -7.105 1 98.38 93 LEU A C 1
ATOM 743 O O . LEU A 1 93 ? -5.621 -5.293 -6.695 1 98.38 93 LEU A O 1
ATOM 747 N N . GLU A 1 94 ? -4.688 -3.586 -7.73 1 98.5 94 GLU A N 1
ATOM 748 C CA . GLU A 1 94 ? -3.455 -4.305 -8.047 1 98.5 94 GLU A CA 1
ATOM 749 C C . GLU A 1 94 ? -2.75 -4.77 -6.773 1 98.5 94 GLU A C 1
ATOM 751 O O . GLU A 1 94 ? -2.439 -5.957 -6.629 1 98.5 94 GLU A O 1
ATOM 756 N N . LYS A 1 95 ? -2.566 -3.838 -5.824 1 98.69 95 LYS A N 1
ATOM 757 C CA . LYS A 1 95 ? -1.794 -4.129 -4.621 1 98.69 95 LYS A CA 1
ATOM 758 C C . LYS A 1 95 ? -2.574 -5.035 -3.674 1 98.69 95 LYS A C 1
ATOM 760 O O . LYS A 1 95 ? -1.994 -5.906 -3.02 1 98.69 95 LYS A O 1
ATOM 765 N N . ALA A 1 96 ? -3.863 -4.801 -3.627 1 98.69 96 ALA A N 1
ATOM 766 C CA . ALA A 1 96 ? -4.691 -5.664 -2.791 1 98.69 96 ALA A CA 1
ATOM 767 C C . ALA A 1 96 ? -4.645 -7.109 -3.285 1 98.69 96 ALA A C 1
ATOM 769 O O . ALA A 1 96 ? -4.637 -8.047 -2.482 1 98.69 96 ALA A O 1
ATOM 770 N N . THR A 1 97 ? -4.648 -7.301 -4.598 1 98.56 97 THR A N 1
ATOM 771 C CA . THR A 1 97 ? -4.543 -8.633 -5.184 1 98.56 97 THR A CA 1
ATOM 772 C C . THR A 1 97 ? -3.193 -9.266 -4.852 1 98.56 97 THR A C 1
ATOM 774 O O . THR A 1 97 ? -3.125 -10.445 -4.496 1 98.56 97 THR A O 1
ATOM 777 N N . GLU A 1 98 ? -2.146 -8.5 -4.902 1 98.25 98 GLU A N 1
ATOM 778 C CA . GLU A 1 98 ? -0.805 -8.977 -4.582 1 98.25 98 GLU A CA 1
ATOM 779 C C . GLU A 1 98 ? -0.71 -9.43 -3.129 1 98.25 98 GLU A C 1
ATOM 781 O O . GLU A 1 98 ? -0.178 -10.508 -2.842 1 98.25 98 GLU A O 1
ATOM 786 N N . VAL A 1 99 ? -1.229 -8.641 -2.236 1 98.12 99 VAL A N 1
ATOM 787 C CA . VAL A 1 99 ? -1.101 -8.883 -0.804 1 98.12 99 VAL A CA 1
ATOM 788 C C . VAL A 1 99 ? -2.051 -10.008 -0.388 1 98.12 99 VAL A C 1
ATOM 790 O O . VAL A 1 99 ? -1.657 -10.922 0.337 1 98.12 99 VAL A O 1
ATOM 793 N N . GLY A 1 100 ? -3.277 -9.875 -0.815 1 97.88 100 GLY A N 1
ATOM 794 C CA . GLY A 1 100 ? -4.25 -10.906 -0.504 1 97.88 100 GLY A CA 1
ATOM 795 C C . GLY A 1 100 ? -5.609 -10.352 -0.122 1 97.88 100 GLY A C 1
ATOM 796 O O . GLY A 1 100 ? -5.793 -9.852 0.993 1 97.88 100 GLY A O 1
ATOM 797 N N . VAL A 1 101 ? -6.566 -10.398 -0.94 1 98.38 101 VAL A N 1
ATOM 798 C CA . VAL A 1 101 ? -7.961 -10.023 -0.734 1 98.38 101 VAL A CA 1
ATOM 799 C C . VAL A 1 101 ? -8.875 -11.008 -1.456 1 98.38 101 VAL A C 1
ATOM 801 O O . VAL A 1 101 ? -8.508 -11.547 -2.506 1 98.38 101 VAL A O 1
ATOM 804 N N . THR A 1 102 ? -9.961 -11.297 -0.864 1 98.38 102 THR A N 1
ATOM 805 C CA . THR A 1 102 ? -10.867 -12.266 -1.462 1 98.38 102 THR A CA 1
ATOM 806 C C . THR A 1 102 ? -11.836 -11.586 -2.422 1 98.38 102 THR A C 1
ATOM 808 O O . THR A 1 102 ? -12.195 -12.148 -3.459 1 98.38 102 THR A O 1
ATOM 811 N N . ALA A 1 103 ? -12.25 -10.406 -2.082 1 98.56 103 ALA A N 1
ATOM 812 C CA . ALA A 1 103 ? -13.211 -9.672 -2.906 1 98.56 103 ALA A CA 1
ATOM 813 C C . ALA A 1 103 ? -13.086 -8.164 -2.688 1 98.56 103 ALA A C 1
ATOM 815 O O . ALA A 1 103 ? -12.656 -7.723 -1.621 1 98.56 103 ALA A O 1
ATOM 816 N N . VAL A 1 104 ? -13.453 -7.465 -3.705 1 98.5 104 VAL A N 1
ATOM 817 C CA . VAL A 1 104 ? -13.516 -6.008 -3.629 1 98.5 104 VAL A CA 1
ATOM 818 C C . VAL A 1 104 ? -14.875 -5.523 -4.117 1 98.5 104 VAL A C 1
ATOM 820 O O . VAL A 1 104 ? -15.383 -5.992 -5.141 1 98.5 104 VAL A O 1
ATOM 823 N N . VAL A 1 105 ? -15.43 -4.602 -3.377 1 98.31 105 VAL A N 1
ATOM 824 C CA . VAL A 1 105 ? -16.703 -3.973 -3.729 1 98.31 105 VAL A CA 1
ATOM 825 C C . VAL A 1 105 ? -16.5 -2.469 -3.902 1 98.31 105 VAL A C 1
ATOM 827 O O . VAL A 1 105 ? -16.359 -1.737 -2.918 1 98.31 105 VAL A O 1
ATOM 830 N N . PRO A 1 106 ? -16.453 -2.033 -5.18 1 97.75 106 PRO A N 1
ATOM 831 C CA . PRO A 1 106 ? -16.562 -0.579 -5.316 1 97.75 106 PRO A CA 1
ATOM 832 C C . PRO A 1 106 ? -17.844 -0.02 -4.676 1 97.75 106 PRO A C 1
ATOM 834 O O . PRO A 1 106 ? -18.938 -0.416 -5.047 1 97.75 106 PRO A O 1
ATOM 837 N N . LEU A 1 107 ? -17.641 0.898 -3.793 1 97.88 107 LEU A N 1
ATOM 838 C CA . LEU A 1 107 ? -18.719 1.316 -2.904 1 97.88 107 LEU A CA 1
ATOM 839 C C . LEU A 1 107 ? -19.188 2.727 -3.246 1 97.88 107 LEU A C 1
ATOM 841 O O . LEU A 1 107 ? -18.391 3.664 -3.26 1 97.88 107 LEU A O 1
ATOM 845 N N . GLU A 1 108 ? -20.391 2.871 -3.559 1 97.12 108 GLU A N 1
ATOM 846 C CA . GLU A 1 108 ? -20.984 4.191 -3.773 1 97.12 108 GLU A CA 1
ATOM 847 C C . GLU A 1 108 ? -21.531 4.77 -2.473 1 97.12 108 GLU A C 1
ATOM 849 O O . GLU A 1 108 ? -22.484 4.23 -1.895 1 97.12 108 GLU A O 1
ATOM 854 N N . THR A 1 109 ? -20.953 5.828 -2.033 1 97.38 109 THR A N 1
ATOM 855 C CA . THR A 1 109 ? -21.344 6.457 -0.777 1 97.38 109 THR A CA 1
ATOM 856 C C . THR A 1 109 ? -21.938 7.84 -1.027 1 97.38 109 THR A C 1
ATOM 858 O O . THR A 1 109 ? -21.922 8.336 -2.154 1 97.38 109 THR A O 1
ATOM 861 N N . GLU A 1 110 ? -22.422 8.516 -0.008 1 96.31 110 GLU A N 1
ATOM 862 C CA . GLU A 1 110 ? -23.031 9.836 -0.111 1 96.31 110 GLU A CA 1
ATOM 863 C C . GLU A 1 110 ? -22.031 10.883 -0.589 1 96.31 110 GLU A C 1
ATOM 865 O O . GLU A 1 110 ? -22.391 11.781 -1.355 1 96.31 110 GLU A O 1
ATOM 870 N N . HIS A 1 111 ? -20.812 10.711 -0.179 1 94.5 111 HIS A N 1
ATOM 871 C CA . HIS A 1 111 ? -19.812 11.719 -0.484 1 94.5 111 HIS A CA 1
ATOM 872 C C . HIS A 1 111 ? -18.891 11.258 -1.603 1 94.5 111 HIS A C 1
ATOM 874 O O . HIS A 1 111 ? -17.797 11.812 -1.785 1 94.5 111 HIS A O 1
ATOM 880 N N . SER A 1 112 ? -19.344 10.273 -2.301 1 90.75 112 SER A N 1
ATOM 881 C CA . SER A 1 112 ? -18.516 9.789 -3.408 1 90.75 112 SER A CA 1
ATOM 882 C C . SER A 1 112 ? -18.391 10.844 -4.504 1 90.75 112 SER A C 1
ATOM 884 O O . SER A 1 112 ? -19.391 11.461 -4.891 1 90.75 112 SER A O 1
ATOM 886 N N . GLU A 1 113 ? -17.234 11.102 -4.918 1 81.5 113 GLU A N 1
ATOM 887 C CA . GLU A 1 113 ? -17 12.047 -6.004 1 81.5 113 GLU A CA 1
ATOM 888 C C . GLU A 1 113 ? -17.266 11.406 -7.363 1 81.5 113 GLU A C 1
ATOM 890 O O . GLU A 1 113 ? -17.703 12.078 -8.305 1 81.5 113 GLU A O 1
ATOM 895 N N . ARG A 1 114 ? -16.859 10.133 -7.449 1 77.62 114 ARG A N 1
ATOM 896 C CA . ARG A 1 114 ? -17.094 9.367 -8.664 1 77.62 114 ARG A CA 1
ATOM 897 C C . ARG A 1 114 ? -18.188 8.336 -8.461 1 77.62 114 ARG A C 1
ATOM 899 O O . ARG A 1 114 ? -18.172 7.578 -7.492 1 77.62 114 ARG A O 1
ATOM 906 N N . ARG A 1 115 ? -19.031 8.297 -9.445 1 77.75 115 ARG A N 1
ATOM 907 C CA . ARG A 1 115 ? -20.172 7.402 -9.297 1 77.75 115 ARG A CA 1
ATOM 908 C C . ARG A 1 115 ? -20.234 6.395 -10.445 1 77.75 115 ARG A C 1
ATOM 910 O O . ARG A 1 115 ? -21.234 5.707 -10.617 1 77.75 115 ARG A O 1
ATOM 917 N N . VAL A 1 116 ? -19.203 6.488 -11.141 1 80.94 116 VAL A N 1
ATOM 918 C CA . VAL A 1 116 ? -19.141 5.508 -12.219 1 80.94 116 VAL A CA 1
ATOM 919 C C . VAL A 1 116 ? -17.891 4.648 -12.07 1 80.94 116 VAL A C 1
ATOM 921 O O . VAL A 1 116 ? -16.828 5.148 -11.711 1 80.94 116 VAL A O 1
ATOM 924 N N . PHE A 1 117 ? -18.078 3.371 -12.141 1 84.62 117 PHE A N 1
ATOM 925 C CA . PHE A 1 117 ? -16.984 2.412 -12.125 1 84.62 117 PHE A CA 1
ATOM 926 C C . PHE A 1 117 ? -17.125 1.406 -13.266 1 84.62 117 PHE A C 1
ATOM 928 O O . PHE A 1 117 ? -18.172 0.766 -13.406 1 84.62 117 PHE A O 1
ATOM 935 N N . LYS A 1 118 ? -16.156 1.452 -14.117 1 82 118 LYS A N 1
ATOM 936 C CA . LYS A 1 118 ? -16.125 0.474 -15.195 1 82 118 LYS A CA 1
ATOM 937 C C . LYS A 1 118 ? -15.375 -0.787 -14.781 1 82 118 LYS A C 1
ATOM 939 O O . LYS A 1 118 ? -14.148 -0.782 -14.688 1 82 118 LYS A O 1
ATOM 944 N N . PRO A 1 119 ? -16.078 -1.881 -14.609 1 88.12 119 PRO A N 1
ATOM 945 C CA . PRO A 1 119 ? -15.445 -3.09 -14.07 1 88.12 119 PRO A CA 1
ATOM 946 C C . PRO A 1 119 ? -14.391 -3.676 -15.008 1 88.12 119 PRO A C 1
ATOM 948 O O . PRO A 1 119 ? -13.469 -4.355 -14.555 1 88.12 119 PRO A O 1
ATOM 951 N N . GLU A 1 120 ? -14.523 -3.412 -16.328 1 91 120 GLU A N 1
ATOM 952 C CA . GLU A 1 120 ? -13.641 -4.039 -17.312 1 91 120 GLU A CA 1
ATOM 953 C C . GLU A 1 120 ? -12.18 -3.723 -17.016 1 91 120 GLU A C 1
ATOM 955 O O . GLU A 1 120 ? -11.336 -4.621 -17 1 91 120 GLU A O 1
ATOM 960 N N . ARG A 1 121 ? -11.922 -2.461 -16.797 1 92.44 121 ARG A N 1
ATOM 961 C CA . ARG A 1 121 ? -10.547 -2.055 -16.5 1 92.44 121 ARG A CA 1
ATOM 962 C C . ARG A 1 121 ? -10.062 -2.67 -15.195 1 92.44 121 ARG A C 1
ATOM 964 O O . ARG A 1 121 ? -8.938 -3.158 -15.117 1 92.44 121 ARG A O 1
ATOM 971 N N . GLY A 1 122 ? -10.945 -2.641 -14.195 1 96 122 GLY A N 1
ATOM 972 C CA . GLY A 1 122 ? -10.594 -3.246 -12.922 1 96 122 GLY A CA 1
ATOM 973 C C . GLY A 1 122 ? -10.312 -4.734 -13.023 1 96 122 GLY A C 1
ATOM 974 O O . GLY A 1 122 ? -9.383 -5.238 -12.398 1 96 122 GLY A O 1
ATOM 975 N N . GLU A 1 123 ? -11.094 -5.371 -13.836 1 96.75 123 GLU A N 1
ATOM 976 C CA . GLU A 1 123 ? -10.914 -6.805 -14.055 1 96.75 123 GLU A CA 1
ATOM 977 C C . GLU A 1 123 ? -9.562 -7.105 -14.68 1 96.75 123 GLU A C 1
ATOM 979 O O . GLU A 1 123 ? -8.898 -8.07 -14.305 1 96.75 123 GLU A O 1
ATOM 984 N N . LYS A 1 124 ? -9.195 -6.355 -15.594 1 95.88 124 LYS A N 1
ATOM 985 C CA . LYS A 1 124 ? -7.895 -6.523 -16.234 1 95.88 124 LYS A CA 1
ATOM 986 C C . LYS A 1 124 ? -6.754 -6.32 -15.25 1 95.88 124 LYS A C 1
ATOM 988 O O . LYS A 1 124 ? -5.77 -7.062 -15.266 1 95.88 124 LYS A O 1
ATOM 993 N N . VAL A 1 125 ? -6.914 -5.344 -14.406 1 97.19 125 VAL A N 1
ATOM 994 C CA . VAL A 1 125 ? -5.898 -5.035 -13.406 1 97.19 125 VAL A CA 1
ATOM 995 C C . VAL A 1 125 ? -5.758 -6.207 -12.438 1 97.19 125 VAL A C 1
ATOM 997 O O . VAL A 1 125 ? -4.641 -6.648 -12.148 1 97.19 125 VAL A O 1
ATOM 1000 N N . VAL A 1 126 ? -6.883 -6.719 -11.992 1 98.19 126 VAL A N 1
ATOM 1001 C CA . VAL A 1 126 ? -6.895 -7.824 -11.039 1 98.19 126 VAL A CA 1
ATOM 1002 C C . VAL A 1 126 ? -6.254 -9.055 -11.672 1 98.19 126 VAL A C 1
ATOM 1004 O O . VAL A 1 126 ? -5.426 -9.727 -11.047 1 98.19 126 VAL A O 1
ATOM 1007 N N . THR A 1 127 ? -6.582 -9.312 -12.906 1 97 127 THR A N 1
ATOM 1008 C CA . THR A 1 127 ? -6.047 -10.469 -13.617 1 97 127 THR A CA 1
ATOM 1009 C C . THR A 1 127 ? -4.539 -10.336 -13.812 1 97 127 THR A C 1
ATOM 1011 O O . THR A 1 127 ? -3.789 -11.289 -13.578 1 97 127 THR A O 1
ATOM 1014 N N . ALA A 1 128 ? -4.121 -9.203 -14.234 1 96.62 128 ALA A N 1
ATOM 1015 C CA . ALA A 1 128 ? -2.693 -8.961 -14.43 1 96.62 128 ALA A CA 1
ATOM 1016 C C . ALA A 1 128 ? -1.93 -9.133 -13.117 1 96.62 128 ALA A C 1
ATOM 1018 O O . ALA A 1 128 ? -0.854 -9.734 -13.094 1 96.62 128 ALA A O 1
ATOM 1019 N N . ALA A 1 129 ? -2.523 -8.594 -12.055 1 97.75 129 ALA A N 1
ATOM 1020 C CA . ALA A 1 129 ? -1.896 -8.695 -10.742 1 97.75 129 ALA A CA 1
ATOM 1021 C C . ALA A 1 129 ? -1.82 -10.148 -10.273 1 97.75 129 ALA A C 1
ATOM 1023 O O . ALA A 1 129 ? -0.821 -10.562 -9.688 1 97.75 129 ALA A O 1
ATOM 1024 N N . LEU A 1 130 ? -2.857 -10.867 -10.523 1 97.69 130 LEU A N 1
ATOM 1025 C CA . LEU A 1 130 ? -2.9 -12.289 -10.203 1 97.69 130 LEU A CA 1
ATOM 1026 C C . LEU A 1 130 ? -1.754 -13.039 -10.875 1 97.69 130 LEU A C 1
ATOM 1028 O O . LEU A 1 130 ? -1.032 -13.797 -10.227 1 97.69 130 LEU A O 1
ATOM 1032 N N . LYS A 1 131 ? -1.562 -12.82 -12.133 1 96.19 131 LYS A N 1
ATOM 1033 C CA . LYS A 1 131 ? -0.525 -13.492 -12.906 1 96.19 131 LYS A CA 1
ATOM 1034 C C . LYS A 1 131 ? 0.867 -13.086 -12.43 1 96.19 131 LYS A C 1
ATOM 1036 O O . LYS A 1 131 ? 1.72 -13.945 -12.195 1 96.19 131 LYS A O 1
ATOM 1041 N N . GLN A 1 132 ? 0.999 -11.82 -12.258 1 93.81 132 GLN A N 1
ATOM 1042 C CA . GLN A 1 132 ? 2.314 -11.305 -11.891 1 93.81 132 GLN A CA 1
ATOM 1043 C C . GLN A 1 132 ? 2.707 -11.75 -10.484 1 93.81 132 GLN A C 1
ATOM 1045 O O . GLN A 1 132 ? 3.885 -11.992 -10.211 1 93.81 132 GLN A O 1
ATOM 1050 N N . SER A 1 133 ? 1.755 -11.82 -9.625 1 95.75 133 SER A N 1
ATOM 1051 C CA . SER A 1 133 ? 2.037 -12.188 -8.242 1 95.75 133 SER A CA 1
ATOM 1052 C C . SER A 1 133 ? 1.915 -13.695 -8.039 1 95.75 133 SER A C 1
ATOM 1054 O O . SER A 1 133 ? 2.041 -14.188 -6.914 1 95.75 133 SER A O 1
ATOM 1056 N N . LEU A 1 134 ? 1.669 -14.477 -9.062 1 96.12 134 LEU A N 1
ATOM 1057 C CA . LEU A 1 134 ? 1.639 -15.938 -9.086 1 96.12 134 LEU A CA 1
ATOM 1058 C C . LEU A 1 134 ? 0.618 -16.469 -8.094 1 96.12 134 LEU A C 1
ATOM 1060 O O . LEU A 1 134 ? 0.95 -17.312 -7.242 1 96.12 134 LEU A O 1
ATOM 1064 N N . LYS A 1 135 ? -0.564 -16.016 -8.211 1 96.75 135 LYS A N 1
ATOM 1065 C CA . LYS A 1 135 ? -1.687 -16.484 -7.402 1 96.75 135 LYS A CA 1
ATOM 1066 C C . LYS A 1 135 ? -2.631 -17.359 -8.227 1 96.75 135 LYS A C 1
ATOM 1068 O O . LYS A 1 135 ? -2.686 -17.234 -9.445 1 96.75 135 LYS A O 1
ATOM 1073 N N . ALA A 1 136 ? -3.375 -18.172 -7.496 1 97.69 136 ALA A N 1
ATOM 1074 C CA . ALA A 1 136 ? -4.293 -19.062 -8.211 1 97.69 136 ALA A CA 1
ATOM 1075 C C . ALA A 1 136 ? -5.742 -18.75 -7.848 1 97.69 136 ALA A C 1
ATOM 1077 O O . ALA A 1 136 ? -6.668 -19.328 -8.422 1 97.69 136 ALA A O 1
ATOM 1078 N N . TYR A 1 137 ? -5.953 -17.922 -6.891 1 98.25 137 TYR A N 1
ATOM 1079 C CA . TYR A 1 137 ? -7.289 -17.453 -6.523 1 98.25 137 TYR A CA 1
ATOM 1080 C C . TYR A 1 137 ? -7.512 -16.016 -6.961 1 98.25 137 TYR A C 1
ATOM 1082 O O . TYR A 1 137 ? -6.855 -15.102 -6.461 1 98.25 137 TYR A O 1
ATOM 1090 N N . ARG A 1 138 ? -8.352 -15.852 -7.836 1 98.25 138 ARG A N 1
ATOM 1091 C CA . ARG A 1 138 ? -8.648 -14.508 -8.336 1 98.25 138 ARG A CA 1
ATOM 1092 C C . ARG A 1 138 ? -9.664 -13.805 -7.445 1 98.25 138 ARG A C 1
ATOM 1094 O O . ARG A 1 138 ? -10.766 -14.312 -7.23 1 98.25 138 ARG A O 1
ATOM 1101 N N . PRO A 1 139 ? -9.336 -12.641 -6.891 1 98.44 139 PRO A N 1
ATOM 1102 C CA . PRO A 1 139 ? -10.352 -11.898 -6.129 1 98.44 139 PRO A CA 1
ATOM 1103 C C . PRO A 1 139 ? -11.586 -11.57 -6.957 1 98.44 139 PRO A C 1
ATOM 1105 O O . PRO A 1 139 ? -11.477 -11.258 -8.148 1 98.44 139 PRO A O 1
ATOM 1108 N N . VAL A 1 140 ? -12.703 -11.602 -6.348 1 97.94 140 VAL A N 1
ATOM 1109 C CA . VAL A 1 140 ? -13.945 -11.211 -7.008 1 97.94 140 VAL A CA 1
ATOM 1110 C C . VAL A 1 140 ? -14.086 -9.688 -6.984 1 97.94 140 VAL A C 1
ATOM 1112 O O . VAL A 1 140 ? -13.953 -9.062 -5.93 1 97.94 140 VAL A O 1
ATOM 1115 N N . LEU A 1 141 ? -14.219 -9.133 -8.102 1 98.19 141 LEU A N 1
ATOM 1116 C CA . LEU A 1 141 ? -14.523 -7.711 -8.203 1 98.19 141 LEU A CA 1
ATOM 1117 C C . LEU A 1 141 ? -16.016 -7.496 -8.469 1 98.19 141 LEU A C 1
ATOM 1119 O O . LEU A 1 141 ? -16.516 -7.859 -9.539 1 98.19 141 LEU A O 1
ATOM 1123 N N . HIS A 1 142 ? -16.656 -6.934 -7.527 1 97.31 142 HIS A N 1
ATOM 1124 C CA . HIS A 1 142 ? -18.078 -6.688 -7.645 1 97.31 142 HIS A CA 1
ATOM 1125 C C . HIS A 1 142 ? -18.359 -5.406 -8.422 1 97.31 142 HIS A C 1
ATOM 1127 O O . HIS A 1 142 ? -17.453 -4.598 -8.641 1 97.31 142 HIS A O 1
ATOM 1133 N N . PRO A 1 143 ? -19.594 -5.25 -8.945 1 95.69 143 PRO A N 1
ATOM 1134 C CA . PRO A 1 143 ? -19.953 -3.961 -9.539 1 95.69 143 PRO A CA 1
ATOM 1135 C C . PRO A 1 143 ? -20.047 -2.846 -8.5 1 95.69 143 PRO A C 1
ATOM 1137 O O . PRO A 1 143 ? -20.047 -3.115 -7.297 1 95.69 143 PRO A O 1
ATOM 1140 N N . LEU A 1 144 ? -20.062 -1.665 -9.055 1 96.62 144 LEU A N 1
ATOM 1141 C CA . LEU A 1 144 ? -20.328 -0.548 -8.156 1 96.62 144 LEU A CA 1
ATOM 1142 C C . LEU A 1 144 ? -21.625 -0.772 -7.387 1 96.62 144 LEU A C 1
ATOM 1144 O O . LEU A 1 144 ? -22.672 -1.021 -7.988 1 96.62 144 LEU A O 1
ATOM 1148 N N . THR A 1 145 ? -21.562 -0.764 -6.094 1 97.25 145 THR A N 1
ATOM 1149 C CA . THR A 1 145 ? -22.688 -1.12 -5.238 1 97.25 145 THR A CA 1
ATOM 1150 C C . THR A 1 145 ? -23.031 0.027 -4.293 1 97.25 145 THR A C 1
ATOM 1152 O O . THR A 1 145 ? -22.156 0.55 -3.598 1 97.25 145 THR A O 1
ATOM 1155 N N . PRO A 1 146 ? -24.297 0.432 -4.238 1 97.88 146 PRO A N 1
ATOM 1156 C CA . PRO A 1 146 ? -24.703 1.454 -3.268 1 97.88 146 PRO A CA 1
ATOM 1157 C C . PRO A 1 146 ? -24.422 1.039 -1.824 1 97.88 146 PRO A C 1
ATOM 1159 O O . PRO A 1 146 ? -24.578 -0.134 -1.475 1 97.88 146 PRO A O 1
ATOM 1162 N N . PHE A 1 147 ? -24.141 2.004 -1.009 1 98.44 147 PHE A N 1
ATOM 1163 C CA . PHE A 1 147 ? -23.703 1.79 0.369 1 98.44 147 PHE A CA 1
ATOM 1164 C C . PHE A 1 147 ? -24.719 0.917 1.116 1 98.44 147 PHE A C 1
ATOM 1166 O O . PHE A 1 147 ? -24.344 -0.096 1.711 1 98.44 147 PHE A O 1
ATOM 1173 N N . ARG A 1 148 ? -25.922 1.228 1.08 1 98.44 148 ARG A N 1
ATOM 1174 C CA . ARG A 1 148 ? -26.953 0.508 1.834 1 98.44 148 ARG A CA 1
ATOM 1175 C C . ARG A 1 148 ? -27.031 -0.948 1.391 1 98.44 148 ARG A C 1
ATOM 1177 O O . ARG A 1 148 ? -27.141 -1.851 2.225 1 98.44 148 ARG A O 1
ATOM 1184 N N . GLU A 1 149 ? -27 -1.128 0.114 1 98.56 149 GLU A N 1
ATOM 1185 C CA . GLU A 1 149 ? -27.031 -2.48 -0.433 1 98.56 149 GLU A CA 1
ATOM 1186 C C . GLU A 1 149 ? -25.812 -3.283 0.005 1 98.56 149 GLU A C 1
ATOM 1188 O O . GLU A 1 149 ? -25.922 -4.461 0.349 1 98.56 149 GLU A O 1
ATOM 1193 N N . ALA A 1 150 ? -24.672 -2.703 -0.041 1 98.62 150 ALA A N 1
ATOM 1194 C CA . ALA A 1 150 ? -23.438 -3.369 0.358 1 98.62 150 ALA A CA 1
ATOM 1195 C C . ALA A 1 150 ? -23.484 -3.787 1.825 1 98.62 150 ALA A C 1
ATOM 1197 O O . ALA A 1 150 ? -23.016 -4.871 2.184 1 98.62 150 ALA A O 1
ATOM 1198 N N . VAL A 1 151 ? -24 -2.893 2.666 1 98.75 151 VAL A N 1
ATOM 1199 C CA . VAL A 1 151 ? -24.125 -3.184 4.09 1 98.75 151 VAL A CA 1
ATOM 1200 C C . VAL A 1 151 ? -25.031 -4.398 4.297 1 98.75 151 VAL A C 1
ATOM 1202 O O . VAL A 1 151 ? -24.672 -5.32 5.035 1 98.75 151 VAL A O 1
ATOM 1205 N N . LEU A 1 152 ? -26.109 -4.375 3.605 1 98.19 152 LEU A N 1
ATOM 1206 C CA . LEU A 1 152 ? -27.125 -5.406 3.799 1 98.19 152 LEU A CA 1
ATOM 1207 C C . LEU A 1 152 ? -26.672 -6.727 3.182 1 98.19 152 LEU A C 1
ATOM 1209 O O . LEU A 1 152 ? -27.094 -7.801 3.633 1 98.19 152 LEU A O 1
ATOM 1213 N N . SER A 1 153 ? -25.812 -6.684 2.225 1 97.19 153 SER A N 1
ATOM 1214 C CA . SER A 1 153 ? -25.391 -7.891 1.518 1 97.19 153 SER A CA 1
ATOM 1215 C C . SER A 1 153 ? -24.016 -8.367 1.987 1 97.19 153 SER A C 1
ATOM 1217 O O . SER A 1 153 ? -23.469 -9.32 1.433 1 97.19 153 SER A O 1
ATOM 1219 N N . ALA A 1 154 ? -23.438 -7.699 2.93 1 96.12 154 ALA A N 1
ATOM 1220 C CA . ALA A 1 154 ? -22.109 -8.094 3.406 1 96.12 154 ALA A CA 1
ATOM 1221 C C . ALA A 1 154 ? -22.109 -9.547 3.869 1 96.12 154 ALA A C 1
ATOM 1223 O O . ALA A 1 154 ? -23.031 -9.992 4.547 1 96.12 154 ALA A O 1
ATOM 1224 N N . PRO A 1 155 ? -21.125 -10.242 3.453 1 93.19 155 PRO A N 1
ATOM 1225 C CA . PRO A 1 155 ? -21.047 -11.648 3.861 1 93.19 155 PRO A CA 1
ATOM 1226 C C . PRO A 1 155 ? -21.016 -11.82 5.379 1 93.19 155 PRO A C 1
ATOM 1228 O O . PRO A 1 155 ? -20.672 -10.883 6.102 1 93.19 155 PRO A O 1
ATOM 1231 N N . GLU A 1 156 ? -21.359 -13.07 5.801 1 94.12 156 GLU A N 1
ATOM 1232 C CA . GLU A 1 156 ? -21.266 -13.391 7.223 1 94.12 156 GLU A CA 1
ATOM 1233 C C . GLU A 1 156 ? -19.828 -13.305 7.723 1 94.12 156 GLU A C 1
ATOM 1235 O O . GLU A 1 156 ? -18.891 -13.664 7 1 94.12 156 GLU A O 1
ATOM 1240 N N . GLY A 1 157 ? -19.609 -12.891 8.961 1 97.31 157 GLY A N 1
ATOM 1241 C CA . GLY A 1 157 ? -18.297 -12.656 9.57 1 97.31 157 GLY A CA 1
ATOM 1242 C C . GLY A 1 157 ? -18.203 -11.32 10.281 1 97.31 157 GLY A C 1
ATOM 1243 O O . GLY A 1 157 ? -19.219 -10.742 10.664 1 97.31 157 GLY A O 1
ATOM 1244 N N . ARG A 1 158 ? -17 -10.93 10.508 1 97.94 158 ARG A N 1
ATOM 1245 C CA . ARG A 1 158 ? -16.766 -9.641 11.141 1 97.94 158 ARG A CA 1
ATOM 1246 C C . ARG A 1 158 ? -16.953 -8.5 10.148 1 97.94 158 ARG A C 1
ATOM 1248 O O . ARG A 1 158 ? -16.562 -8.617 8.984 1 97.94 158 ARG A O 1
ATOM 1255 N N . LYS A 1 159 ? -17.609 -7.48 10.555 1 98.56 159 LYS A N 1
ATOM 1256 C CA . LYS A 1 159 ? -17.891 -6.324 9.711 1 98.56 159 LYS A CA 1
ATOM 1257 C C . LYS A 1 159 ? -17.328 -5.047 10.32 1 98.56 159 LYS A C 1
ATOM 1259 O O . LYS A 1 159 ? -17.594 -4.734 11.484 1 98.56 159 LYS A O 1
ATOM 1264 N N . PHE A 1 160 ? -16.531 -4.312 9.531 1 98.75 160 PHE A N 1
ATOM 1265 C CA . PHE A 1 160 ? -15.852 -3.127 10.031 1 98.75 160 PHE A CA 1
ATOM 1266 C C . PHE A 1 160 ? -16.109 -1.928 9.125 1 98.75 160 PHE A C 1
ATOM 1268 O O . PHE A 1 160 ? -16.281 -2.08 7.914 1 98.75 160 PHE A O 1
ATOM 1275 N N . ILE A 1 161 ? -16.172 -0.771 9.703 1 98.75 161 ILE A N 1
ATOM 1276 C CA . ILE A 1 161 ? -16.234 0.485 8.969 1 98.75 161 ILE A CA 1
ATOM 1277 C C . ILE A 1 161 ? -15.188 1.458 9.5 1 98.75 161 ILE A C 1
ATOM 1279 O O . ILE A 1 161 ? -15.164 1.755 10.703 1 98.75 161 ILE A O 1
ATOM 1283 N N . ALA A 1 162 ? -14.32 1.877 8.617 1 98.31 162 ALA A N 1
ATOM 1284 C CA . ALA A 1 162 ? -13.266 2.822 8.984 1 98.31 162 ALA A CA 1
ATOM 1285 C C . ALA A 1 162 ? -13.664 4.25 8.633 1 98.31 162 ALA A C 1
ATOM 1287 O O . ALA A 1 162 ? -14.078 4.527 7.504 1 98.31 162 ALA A O 1
ATOM 1288 N N . HIS A 1 163 ? -13.539 5.141 9.586 1 96.25 163 HIS A N 1
ATOM 1289 C CA . HIS A 1 163 ? -13.836 6.543 9.312 1 96.25 163 HIS A CA 1
ATOM 1290 C C . HIS A 1 163 ? -13.078 7.461 10.266 1 96.25 163 HIS A C 1
ATOM 1292 O O . HIS A 1 163 ? -12.539 7.004 11.273 1 96.25 163 HIS A O 1
ATOM 1298 N N . CYS A 1 164 ? -12.992 8.719 9.945 1 92.25 164 CYS A N 1
ATOM 1299 C CA . CYS A 1 164 ? -12.211 9.68 10.711 1 92.25 164 CYS A CA 1
ATOM 1300 C C . CYS A 1 164 ? -13.102 10.461 11.672 1 92.25 164 CYS A C 1
ATOM 1302 O O . CYS A 1 164 ? -12.602 11.188 12.539 1 92.25 164 CYS A O 1
ATOM 1304 N N . ALA A 1 165 ? -14.367 10.383 11.578 1 91.31 165 ALA A N 1
ATOM 1305 C CA . ALA A 1 165 ? -15.297 11.078 12.469 1 91.31 165 ALA A CA 1
ATOM 1306 C C . ALA A 1 165 ? -15.211 10.531 13.891 1 91.31 165 ALA A C 1
ATOM 1308 O O . ALA A 1 165 ? -14.695 9.43 14.109 1 91.31 165 ALA A O 1
ATOM 1309 N N . PRO A 1 166 ? -15.617 11.367 14.828 1 93 166 PRO A N 1
ATOM 1310 C CA . PRO A 1 166 ? -15.703 10.812 16.188 1 93 166 PRO A CA 1
ATOM 1311 C C . PRO A 1 166 ? -16.562 9.555 16.25 1 93 166 PRO A C 1
ATOM 1313 O O . PRO A 1 166 ? -17.547 9.438 15.523 1 93 166 PRO A O 1
ATOM 1316 N N . ALA A 1 167 ? -16.156 8.727 17.156 1 94.75 167 ALA A N 1
ATOM 1317 C CA . ALA A 1 167 ? -16.891 7.48 17.312 1 94.75 167 ALA A CA 1
ATOM 1318 C C . ALA A 1 167 ? -18.344 7.75 17.703 1 94.75 167 ALA A C 1
ATOM 1320 O O . ALA A 1 167 ? -18.625 8.641 18.5 1 94.75 167 ALA A O 1
ATOM 1321 N N . GLN A 1 168 ? -19.234 6.973 17.156 1 92.19 168 GLN A N 1
ATOM 1322 C CA . GLN A 1 168 ? -20.641 7.066 17.5 1 92.19 168 GLN A CA 1
ATOM 1323 C C . GLN A 1 168 ? -21.031 6.016 18.531 1 92.19 168 GLN A C 1
ATOM 1325 O O . GLN A 1 168 ? -21.984 6.199 19.281 1 92.19 168 GLN A O 1
ATOM 1330 N N . SER A 1 169 ? -20.266 4.945 18.625 1 90.69 169 SER A N 1
ATOM 1331 C CA . SER A 1 169 ? -20.5 3.881 19.594 1 90.69 169 SER A CA 1
ATOM 1332 C C . SER A 1 169 ? -19.797 4.168 20.906 1 90.69 169 SER A C 1
ATOM 1334 O O . SER A 1 169 ? -18.688 4.703 20.922 1 90.69 169 SER A O 1
ATOM 1336 N N . PRO A 1 170 ? -20.344 3.768 22.031 1 88.88 170 PRO A N 1
ATOM 1337 C CA . PRO A 1 170 ? -19.703 3.936 23.328 1 88.88 170 PRO A CA 1
ATOM 1338 C C . PRO A 1 170 ? -18.391 3.148 23.438 1 88.88 170 PRO A C 1
ATOM 1340 O O . PRO A 1 170 ? -17.516 3.51 24.234 1 88.88 170 PRO A O 1
ATOM 1343 N N . ALA A 1 171 ? -18.297 2.111 22.672 1 90.12 171 ALA A N 1
ATOM 1344 C CA . ALA A 1 171 ? -17.109 1.269 22.703 1 90.12 171 ALA A CA 1
ATOM 1345 C C . ALA A 1 171 ? -15.922 1.962 22.031 1 90.12 171 ALA A C 1
ATOM 1347 O O . ALA A 1 171 ? -14.781 1.527 22.172 1 90.12 171 ALA A O 1
ATOM 1348 N N . GLY A 1 172 ? -16.25 3.096 21.281 1 93.62 172 GLY A N 1
ATOM 1349 C CA . GLY A 1 172 ? -15.203 3.785 20.562 1 93.62 172 GLY A CA 1
ATOM 1350 C C . GLY A 1 172 ? -14.789 3.064 19.281 1 93.62 172 GLY A C 1
ATOM 1351 O O . GLY A 1 172 ? -15.547 2.25 18.75 1 93.62 172 GLY A O 1
ATOM 1352 N N . LYS A 1 173 ? -13.625 3.406 18.812 1 96 173 LYS A N 1
ATOM 1353 C CA . LYS A 1 173 ? -13.086 2.764 17.609 1 96 173 LYS A CA 1
ATOM 1354 C C . LYS A 1 173 ? -11.977 1.783 17.969 1 96 173 LYS A C 1
ATOM 1356 O O . LYS A 1 173 ? -11.094 2.1 18.766 1 96 173 LYS A O 1
ATOM 1361 N N . ALA A 1 174 ? -12.062 0.664 17.406 1 95.75 174 ALA A N 1
ATOM 1362 C CA . ALA A 1 174 ? -11.008 -0.32 17.609 1 95.75 174 ALA A CA 1
ATOM 1363 C C . ALA A 1 174 ? -9.938 -0.2 16.531 1 95.75 174 ALA A C 1
ATOM 1365 O O . ALA A 1 174 ? -10.227 0.178 15.398 1 95.75 174 ALA A O 1
ATOM 1366 N N . TYR A 1 175 ? -8.648 -0.427 16.938 1 97.06 175 TYR A N 1
ATOM 1367 C CA . TYR A 1 175 ? -7.59 -0.557 15.945 1 97.06 175 TYR A CA 1
ATOM 1368 C C . TYR A 1 175 ? -7.734 -1.855 15.156 1 97.06 175 TYR A C 1
ATOM 1370 O O . TYR A 1 175 ? -7.793 -2.939 15.742 1 97.06 175 TYR A O 1
ATOM 1378 N N . LEU A 1 176 ? -7.797 -1.812 13.859 1 97.94 176 LEU A N 1
ATOM 1379 C CA . LEU A 1 176 ? -8.18 -2.949 13.031 1 97.94 176 LEU A CA 1
ATOM 1380 C C . LEU A 1 176 ? -7.262 -4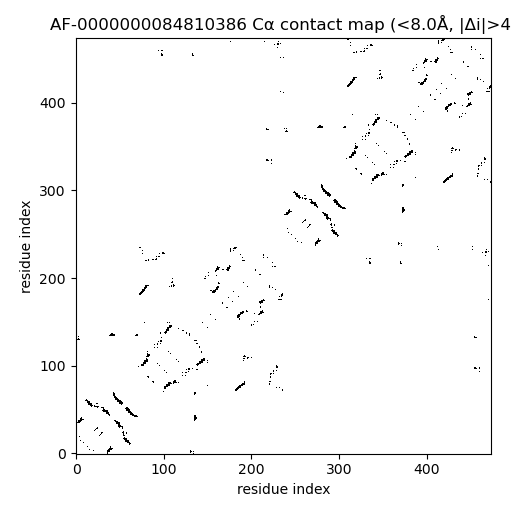.141 13.289 1 97.94 176 LEU A C 1
ATOM 1382 O O . LEU A 1 176 ? -7.734 -5.27 13.445 1 97.94 176 LEU A O 1
ATOM 1386 N N . ALA A 1 177 ? -5.953 -3.895 13.328 1 96.31 177 ALA A N 1
ATOM 1387 C CA . ALA A 1 177 ? -4.98 -4.977 13.469 1 96.31 177 ALA A CA 1
ATOM 1388 C C . ALA A 1 177 ? -5.184 -5.73 14.781 1 96.31 177 ALA A C 1
ATOM 1390 O O . ALA A 1 177 ? -4.789 -6.891 14.906 1 96.31 177 ALA A O 1
ATOM 1391 N N . ARG A 1 178 ? -5.754 -5.105 15.727 1 95.69 178 ARG A N 1
ATOM 1392 C CA . ARG A 1 178 ? -6.02 -5.742 17.016 1 95.69 178 ARG A CA 1
ATOM 1393 C C . ARG A 1 178 ? -7.418 -6.344 17.047 1 95.69 178 ARG A C 1
ATOM 1395 O O . ARG A 1 178 ? -7.68 -7.27 17.828 1 95.69 178 ARG A O 1
ATOM 1402 N N . ALA A 1 179 ? -8.289 -5.809 16.234 1 96.81 179 ALA A N 1
ATOM 1403 C CA . ALA A 1 179 ? -9.68 -6.262 16.219 1 96.81 179 ALA A CA 1
ATOM 1404 C C . ALA A 1 179 ? -9.82 -7.555 15.414 1 96.81 179 ALA A C 1
ATOM 1406 O O . ALA A 1 179 ? -10.672 -8.391 15.719 1 96.81 179 ALA A O 1
ATOM 1407 N N . LEU A 1 180 ? -8.961 -7.719 14.406 1 97.31 180 LEU A N 1
ATOM 1408 C CA . LEU A 1 180 ? -9.008 -8.898 13.547 1 97.31 180 LEU A CA 1
ATOM 1409 C C . LEU A 1 180 ? -8.422 -10.109 14.258 1 97.31 180 LEU A C 1
ATOM 1411 O O . LEU A 1 180 ? -7.465 -9.984 15.023 1 97.31 180 LEU A O 1
ATOM 1415 N N . ARG A 1 181 ? -8.984 -11.258 13.984 1 96.69 181 ARG A N 1
ATOM 1416 C CA . ARG A 1 181 ? -8.453 -12.531 14.461 1 96.69 181 ARG A CA 1
ATOM 1417 C C . ARG A 1 181 ? -8.008 -13.406 13.297 1 96.69 181 ARG A C 1
ATOM 1419 O O . ARG A 1 181 ? -8.641 -13.406 12.234 1 96.69 181 ARG A O 1
ATOM 1426 N N . PRO A 1 182 ? -6.977 -14.188 13.562 1 96.88 182 PRO A N 1
ATOM 1427 C CA . PRO A 1 182 ? -6.52 -15.078 12.492 1 96.88 182 PRO A CA 1
ATOM 1428 C C . PRO A 1 182 ? -7.621 -16.016 11.992 1 96.88 182 PRO A C 1
ATOM 1430 O O . PRO A 1 182 ? -8.398 -16.531 12.797 1 96.88 182 PRO A O 1
ATOM 1433 N N . GLY A 1 183 ? -7.688 -16.141 10.648 1 96.88 183 GLY A N 1
ATOM 1434 C CA . GLY A 1 183 ? -8.57 -17.125 10.055 1 96.88 183 GLY A CA 1
ATOM 1435 C C . GLY A 1 183 ? -9.992 -16.609 9.859 1 96.88 183 GLY A C 1
ATOM 1436 O O . GLY A 1 183 ? -10.828 -17.297 9.281 1 96.88 183 GLY A O 1
ATOM 1437 N N . GLU A 1 184 ? -10.242 -15.422 10.234 1 95.38 184 GLU A N 1
ATOM 1438 C CA . GLU A 1 184 ? -11.602 -14.891 10.234 1 95.38 184 GLU A CA 1
ATOM 1439 C C . GLU A 1 184 ? -11.992 -14.391 8.844 1 95.38 184 GLU A C 1
ATOM 1441 O O . GLU A 1 184 ? -11.133 -14.055 8.031 1 95.38 184 GLU A O 1
ATOM 1446 N N . THR A 1 185 ? -13.32 -14.445 8.617 1 97.31 185 THR A N 1
ATOM 1447 C CA . THR A 1 185 ? -13.938 -13.75 7.492 1 97.31 185 THR A CA 1
ATOM 1448 C C . THR A 1 185 ? -14.32 -12.32 7.887 1 97.31 185 THR A C 1
ATOM 1450 O O . THR A 1 185 ? -14.977 -12.109 8.906 1 97.31 185 THR A O 1
ATOM 1453 N N . ALA A 1 186 ? -13.852 -11.406 7.121 1 98.44 186 ALA A N 1
ATOM 1454 C CA . ALA A 1 186 ? -14.102 -10.023 7.508 1 98.44 186 ALA A CA 1
ATOM 1455 C C . ALA A 1 186 ? -14.445 -9.164 6.289 1 98.44 186 ALA A C 1
ATOM 1457 O O . ALA A 1 186 ? -14.055 -9.492 5.164 1 98.44 186 ALA A O 1
ATOM 1458 N N . THR A 1 187 ? -15.227 -8.164 6.5 1 98.81 187 THR A N 1
ATOM 1459 C CA . THR A 1 187 ? -15.516 -7.098 5.551 1 98.81 187 THR A CA 1
ATOM 1460 C C . THR A 1 187 ? -15.102 -5.742 6.117 1 98.81 187 THR A C 1
ATOM 1462 O O . THR A 1 187 ? -15.406 -5.43 7.273 1 98.81 187 THR A O 1
ATOM 1465 N N . VAL A 1 188 ? -14.406 -4.973 5.383 1 98.88 188 VAL A N 1
ATOM 1466 C CA . VAL A 1 188 ? -13.977 -3.652 5.824 1 98.88 188 VAL A CA 1
ATOM 1467 C C . VAL A 1 188 ? -14.461 -2.592 4.84 1 98.88 188 VAL A C 1
ATOM 1469 O O . VAL A 1 188 ? -14.234 -2.707 3.633 1 98.88 188 VAL A O 1
ATOM 1472 N N . PHE A 1 189 ? -15.133 -1.573 5.312 1 98.94 189 PHE A N 1
ATOM 1473 C CA . PHE A 1 189 ? -15.602 -0.446 4.516 1 98.94 189 PHE A CA 1
ATOM 1474 C C . PHE A 1 189 ? -14.641 0.732 4.625 1 98.94 189 PHE A C 1
ATOM 1476 O O . PHE A 1 189 ? -14.289 1.154 5.727 1 98.94 189 PHE A O 1
ATOM 1483 N N . ILE A 1 190 ? -14.195 1.223 3.537 1 98.5 190 ILE A N 1
ATOM 1484 C CA . ILE A 1 190 ? -13.352 2.41 3.424 1 98.5 190 ILE A CA 1
ATOM 1485 C C . ILE A 1 190 ? -14.062 3.463 2.57 1 98.5 190 ILE A C 1
ATOM 1487 O O . ILE A 1 190 ? -14.43 3.195 1.425 1 98.5 190 ILE A O 1
ATOM 1491 N N . GLY A 1 191 ? -14.234 4.645 3.045 1 97.44 191 GLY A N 1
ATOM 1492 C CA . GLY A 1 191 ? -14.992 5.688 2.377 1 97.44 191 GLY A CA 1
ATOM 1493 C C . GLY A 1 191 ? -14.148 6.559 1.47 1 97.44 191 GLY A C 1
ATOM 1494 O O . GLY A 1 191 ? -12.953 6.309 1.297 1 97.44 191 GLY A O 1
ATOM 1495 N N . PRO A 1 192 ? -14.828 7.496 0.837 1 95.94 192 PRO A N 1
ATOM 1496 C CA . PRO A 1 192 ? -14.133 8.445 -0.036 1 95.94 192 PRO A CA 1
ATOM 1497 C C . PRO A 1 192 ? -13.383 9.523 0.741 1 95.94 192 PRO A C 1
ATOM 1499 O O . PRO A 1 192 ? -13.344 9.492 1.974 1 95.94 192 PRO A O 1
ATOM 1502 N N . GLU A 1 193 ? -12.734 10.414 0.028 1 91.12 193 GLU A N 1
ATOM 1503 C CA . GLU A 1 193 ? -12 11.508 0.659 1 91.12 193 GLU A CA 1
ATOM 1504 C C . GLU A 1 193 ? -12.906 12.312 1.585 1 91.12 193 GLU A C 1
ATOM 1506 O O . GLU A 1 193 ? -12.469 12.789 2.635 1 91.12 193 GLU A O 1
ATOM 1511 N N . GLY A 1 194 ? -14.141 12.461 1.26 1 92.62 194 GLY A N 1
ATOM 1512 C CA . GLY A 1 194 ? -15.117 13.172 2.066 1 92.62 194 GLY A CA 1
ATOM 1513 C C . GLY A 1 194 ? -15.664 12.336 3.213 1 92.62 194 GLY A C 1
ATOM 1514 O O . GLY A 1 194 ? -16.547 12.789 3.945 1 92.62 194 GLY A O 1
ATOM 1515 N N . ASP A 1 195 ? -15.164 11.094 3.355 1 95.62 195 ASP A N 1
ATOM 1516 C CA . ASP A 1 195 ? -15.531 10.172 4.426 1 95.62 195 ASP A CA 1
ATOM 1517 C C . ASP A 1 195 ? -17 9.773 4.328 1 95.62 195 ASP A C 1
ATOM 1519 O O . ASP A 1 195 ? -17.719 10.234 3.439 1 95.62 195 ASP A O 1
ATOM 1523 N N . PHE A 1 196 ? -17.406 8.898 5.203 1 97.69 196 PHE A N 1
ATOM 1524 C CA . PHE A 1 196 ? -18.797 8.477 5.312 1 97.69 196 PHE A CA 1
ATOM 1525 C C . PHE A 1 196 ? -19.625 9.547 6.016 1 97.69 196 PHE A C 1
ATOM 1527 O O . PHE A 1 196 ? -19.125 10.25 6.898 1 97.69 196 PHE A O 1
ATOM 1534 N N . SER A 1 197 ? -20.875 9.688 5.656 1 97.44 197 SER A N 1
ATOM 1535 C CA . SER A 1 197 ? -21.781 10.562 6.391 1 97.44 197 SER A CA 1
ATOM 1536 C C . SER A 1 197 ? -22.156 9.961 7.742 1 97.44 197 SER A C 1
ATOM 1538 O O . SER A 1 197 ? -22.094 8.742 7.926 1 97.44 197 SER A O 1
ATOM 1540 N N . PRO A 1 198 ? -22.578 10.852 8.656 1 97.06 198 PRO A N 1
ATOM 1541 C CA . PRO A 1 198 ? -23.047 10.328 9.945 1 97.06 198 PRO A CA 1
ATOM 1542 C C . PRO A 1 198 ? -24.172 9.32 9.781 1 97.06 198 PRO A C 1
ATOM 1544 O O . PRO A 1 198 ? -24.25 8.336 10.523 1 97.06 198 PRO A O 1
ATOM 1547 N N . GLY A 1 199 ? -25.047 9.578 8.828 1 97.75 199 GLY A N 1
ATOM 1548 C CA . GLY A 1 199 ? -26.141 8.648 8.547 1 97.75 199 GLY A CA 1
ATOM 1549 C C . GLY A 1 199 ? -25.656 7.293 8.07 1 97.75 199 GLY A C 1
ATOM 1550 O O . GLY A 1 199 ? -26.203 6.258 8.461 1 97.75 199 GLY A O 1
ATOM 1551 N N . GLU A 1 200 ? -24.688 7.242 7.207 1 98.31 200 GLU A N 1
ATOM 1552 C CA . GLU A 1 200 ? -24.094 6 6.723 1 98.31 200 GLU A CA 1
ATOM 1553 C C . GLU A 1 200 ? -23.453 5.215 7.863 1 98.31 200 GLU A C 1
ATOM 1555 O O . GLU A 1 200 ? -23.641 4 7.973 1 98.31 200 GLU A O 1
ATOM 1560 N N . ILE A 1 201 ? -22.719 5.906 8.719 1 98.06 201 ILE A N 1
ATOM 1561 C CA . ILE A 1 201 ? -22.062 5.266 9.852 1 98.06 201 ILE A CA 1
ATOM 1562 C C . ILE A 1 201 ? -23.125 4.648 10.773 1 98.06 201 ILE A C 1
ATOM 1564 O O . ILE A 1 201 ? -23.016 3.48 11.148 1 98.06 201 ILE A O 1
ATOM 1568 N N . ALA A 1 202 ? -24.125 5.418 11.078 1 97.88 202 ALA A N 1
ATOM 1569 C CA . ALA A 1 202 ? -25.188 4.941 11.945 1 97.88 202 ALA A CA 1
ATOM 1570 C C . ALA A 1 202 ? -25.875 3.705 11.359 1 97.88 202 ALA A C 1
ATOM 1572 O O . ALA A 1 202 ? -26.172 2.752 12.086 1 97.88 202 ALA A O 1
ATOM 1573 N N . PHE A 1 203 ? -26.109 3.744 10.055 1 98.44 203 PHE A N 1
ATOM 1574 C CA . PHE A 1 203 ? -26.75 2.623 9.383 1 98.44 203 PHE A CA 1
ATOM 1575 C C . PHE A 1 203 ? -25.891 1.372 9.469 1 98.44 203 PHE A C 1
ATOM 1577 O O . PHE A 1 203 ? -26.391 0.278 9.727 1 98.44 203 PHE A O 1
ATOM 1584 N N . ALA A 1 204 ? -24.578 1.512 9.219 1 98.38 204 ALA A N 1
ATOM 1585 C CA . ALA A 1 204 ? -23.656 0.385 9.305 1 98.38 204 ALA A CA 1
ATOM 1586 C C . ALA A 1 204 ? -23.641 -0.2 10.719 1 98.38 204 ALA A C 1
ATOM 1588 O O . ALA A 1 204 ? -23.688 -1.42 10.891 1 98.38 204 ALA A O 1
ATOM 1589 N N . LEU A 1 205 ? -23.609 0.696 11.711 1 97.81 205 LEU A N 1
ATOM 1590 C CA . LEU A 1 205 ? -23.578 0.26 13.102 1 97.81 205 LEU A CA 1
ATOM 1591 C C . LEU A 1 205 ? -24.859 -0.506 13.453 1 97.81 205 LEU A C 1
ATOM 1593 O O . LEU A 1 205 ? -24.797 -1.542 14.117 1 97.81 205 LEU A O 1
ATOM 1597 N N . ALA A 1 206 ? -25.922 -0.03 13 1 97.62 206 ALA A N 1
ATOM 1598 C CA . ALA A 1 206 ? -27.203 -0.671 13.258 1 97.62 206 ALA A CA 1
ATOM 1599 C C . ALA A 1 206 ? -27.266 -2.055 12.609 1 97.62 206 ALA A C 1
ATOM 1601 O O . ALA A 1 206 ? -28.125 -2.871 12.961 1 97.62 206 ALA A O 1
ATOM 1602 N N . ASN A 1 207 ? -26.344 -2.287 11.688 1 97.94 207 ASN A N 1
ATOM 1603 C CA . ASN A 1 207 ? -26.344 -3.568 10.992 1 97.94 207 ASN A CA 1
ATOM 1604 C C . ASN A 1 207 ? -25.094 -4.387 11.336 1 97.94 207 ASN A C 1
ATOM 1606 O O . ASN A 1 207 ? -24.625 -5.168 10.508 1 97.94 207 ASN A O 1
ATOM 1610 N N . GLY A 1 208 ? -24.516 -4.148 12.461 1 96.88 208 GLY A N 1
ATOM 1611 C CA . GLY A 1 208 ? -23.547 -5.059 13.039 1 96.88 208 GLY A CA 1
ATOM 1612 C C . GLY A 1 208 ? -22.109 -4.684 12.719 1 96.88 208 GLY A C 1
ATOM 1613 O O . GLY A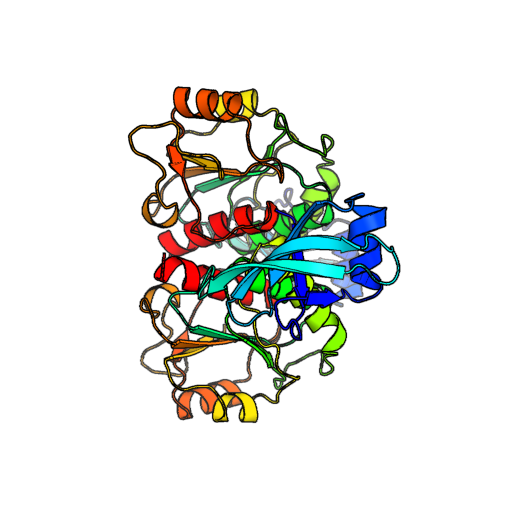 1 208 ? -21.188 -5.434 13.023 1 96.88 208 GLY A O 1
ATOM 1614 N N . PHE A 1 209 ? -21.891 -3.562 12.078 1 98.25 209 PHE A N 1
ATOM 1615 C CA . PHE A 1 209 ? -20.531 -3.117 11.797 1 98.25 209 PHE A CA 1
ATOM 1616 C C . PHE A 1 209 ? -19.891 -2.52 13.047 1 98.25 209 PHE A C 1
ATOM 1618 O O . PHE A 1 209 ? -20.562 -1.821 13.812 1 98.25 209 PHE A O 1
ATOM 1625 N N . GLU A 1 210 ? -18.641 -2.791 13.188 1 97.81 210 GLU A N 1
ATOM 1626 C CA . GLU A 1 210 ? -17.812 -2.182 14.227 1 97.81 210 GLU A CA 1
ATOM 1627 C C . GLU A 1 210 ? -17 -1.011 13.68 1 97.81 210 GLU A C 1
ATOM 1629 O O . GLU A 1 210 ? -16.453 -1.097 12.578 1 97.81 210 GLU A O 1
ATOM 1634 N N . GLU A 1 211 ? -16.984 0.069 14.391 1 97.81 211 GLU A N 1
ATOM 1635 C CA . GLU A 1 211 ? -16.141 1.198 14 1 97.81 211 GLU A CA 1
ATOM 1636 C C . GLU A 1 211 ? -14.672 0.91 14.273 1 97.81 211 GLU A C 1
ATOM 1638 O O . GLU A 1 211 ? -14.312 0.455 15.359 1 97.81 211 GLU A O 1
ATOM 1643 N N . ILE A 1 212 ? -13.867 1.276 13.289 1 97.94 212 ILE A N 1
ATOM 1644 C CA . ILE A 1 212 ? -12.453 0.976 13.477 1 97.94 212 ILE A CA 1
ATOM 1645 C C . ILE A 1 212 ? -11.609 2.174 13.047 1 97.94 212 ILE A C 1
ATOM 1647 O O . ILE A 1 212 ? -12.109 3.076 12.367 1 97.94 212 ILE A O 1
ATOM 1651 N N . THR A 1 213 ? -10.422 2.141 13.523 1 96.69 213 THR A N 1
ATOM 1652 C CA . THR A 1 213 ? -9.359 3.023 13.062 1 96.69 213 THR A CA 1
ATOM 1653 C C . THR A 1 213 ? -8.195 2.215 12.484 1 96.69 213 THR A C 1
ATOM 1655 O O . THR A 1 213 ? -8 1.055 12.852 1 96.69 213 THR A O 1
ATOM 1658 N N . LEU A 1 214 ? -7.512 2.799 11.562 1 96.75 214 LEU A N 1
ATOM 1659 C CA . LEU A 1 214 ? -6.34 2.166 10.969 1 96.75 214 LEU A CA 1
ATOM 1660 C C . LEU A 1 214 ? -5.055 2.75 11.547 1 96.75 214 LEU A C 1
ATOM 1662 O O . LEU A 1 214 ? -3.955 2.414 11.094 1 96.75 214 LEU A O 1
ATOM 1666 N N . GLY A 1 215 ? -5.207 3.605 12.492 1 92.94 215 GLY A N 1
ATOM 1667 C CA . GLY A 1 215 ? -4.086 4.293 13.109 1 92.94 215 GLY A CA 1
ATOM 1668 C C . GLY A 1 215 ? -4.297 5.789 13.242 1 92.94 215 GLY A C 1
ATOM 1669 O O . GLY A 1 215 ? -5.414 6.281 13.055 1 92.94 215 GLY A O 1
ATOM 1670 N N . ARG A 1 216 ? -3.232 6.547 13.555 1 88.88 216 ARG A N 1
ATOM 1671 C CA . ARG A 1 216 ? -3.336 7.973 13.828 1 88.88 216 ARG A CA 1
ATOM 1672 C C . ARG A 1 216 ? -3.1 8.797 12.57 1 88.88 216 ARG A C 1
ATOM 1674 O O . ARG A 1 216 ? -3.412 9.984 12.531 1 88.88 216 ARG A O 1
ATOM 1681 N N . GLN A 1 217 ? -2.639 8.117 11.602 1 91.31 217 GLN A N 1
ATOM 1682 C CA . GLN A 1 217 ? -2.238 8.82 10.391 1 91.31 217 GLN A CA 1
ATOM 1683 C C . GLN A 1 217 ? -3.447 9.148 9.516 1 91.31 217 GLN A C 1
ATOM 1685 O O . GLN A 1 217 ? -4.426 8.406 9.5 1 91.31 217 GLN A O 1
ATOM 1690 N N . ARG A 1 218 ? -3.375 10.281 8.914 1 91.44 218 ARG A N 1
ATOM 1691 C CA . ARG A 1 218 ? -4.34 10.617 7.867 1 91.44 218 ARG A CA 1
ATOM 1692 C C . ARG A 1 218 ? -3.941 9.992 6.535 1 91.44 218 ARG A C 1
ATOM 1694 O O . ARG A 1 218 ? -2.896 10.328 5.973 1 91.44 218 ARG A O 1
ATOM 1701 N N . LEU A 1 219 ? -4.801 9.133 6.078 1 96.31 219 LEU A N 1
ATOM 1702 C CA . LEU A 1 219 ? -4.488 8.391 4.863 1 96.31 219 LEU A CA 1
ATOM 1703 C C . LEU A 1 219 ? -5.473 8.727 3.75 1 96.31 219 LEU A C 1
ATOM 1705 O O . LEU A 1 219 ? -6.664 8.922 4.008 1 96.31 219 LEU A O 1
ATOM 1709 N N . ARG A 1 220 ? -5 8.758 2.553 1 96.06 220 ARG A N 1
ATOM 1710 C CA . ARG A 1 220 ? -5.906 8.781 1.411 1 96.06 220 ARG A CA 1
ATOM 1711 C C . ARG A 1 220 ? -6.719 7.492 1.332 1 96.06 220 ARG A C 1
ATOM 1713 O O . ARG A 1 220 ? -6.348 6.48 1.927 1 96.06 220 ARG A O 1
ATOM 1720 N N . THR A 1 221 ? -7.734 7.527 0.551 1 96.62 221 THR A N 1
ATOM 1721 C CA . THR A 1 221 ? -8.68 6.418 0.457 1 96.62 221 THR A CA 1
ATOM 1722 C C . THR A 1 221 ? -7.965 5.133 0.052 1 96.62 221 THR A C 1
ATOM 1724 O O . THR A 1 221 ? -8.086 4.109 0.729 1 96.62 221 THR A O 1
ATOM 1727 N N . GLU A 1 222 ? -7.152 5.125 -1.039 1 97.62 222 GLU A N 1
ATOM 1728 C CA . GLU A 1 222 ? -6.5 3.914 -1.532 1 97.62 222 GLU A CA 1
ATOM 1729 C C . GLU A 1 222 ? -5.426 3.432 -0.562 1 97.62 222 GLU A C 1
ATOM 1731 O O . GLU A 1 222 ? -5.18 2.229 -0.446 1 97.62 222 GLU A O 1
ATOM 1736 N N . THR A 1 223 ? -4.781 4.387 0.148 1 98.19 223 THR A N 1
ATOM 1737 C CA . THR A 1 223 ? -3.773 4.016 1.137 1 98.19 223 THR A CA 1
ATOM 1738 C C . THR A 1 223 ? -4.422 3.338 2.34 1 98.19 223 THR A C 1
ATOM 1740 O O . THR A 1 223 ? -3.922 2.328 2.836 1 98.19 223 THR A O 1
ATOM 1743 N N . ALA A 1 224 ? -5.516 3.943 2.797 1 98.31 224 ALA A N 1
ATOM 1744 C CA . ALA A 1 224 ? -6.273 3.352 3.896 1 98.31 224 ALA A CA 1
ATOM 1745 C C . ALA A 1 224 ? -6.734 1.939 3.547 1 98.31 224 ALA A C 1
ATOM 1747 O O . ALA A 1 224 ? -6.625 1.023 4.367 1 98.31 224 ALA A O 1
ATOM 1748 N N . ALA A 1 225 ? -7.238 1.794 2.33 1 98.62 225 ALA A N 1
ATOM 1749 C CA . ALA A 1 225 ? -7.719 0.492 1.875 1 98.62 225 ALA A CA 1
ATOM 1750 C C . ALA A 1 225 ? -6.59 -0.535 1.858 1 98.62 225 ALA A C 1
ATOM 1752 O O . ALA A 1 225 ? -6.746 -1.647 2.365 1 98.62 225 ALA A O 1
ATOM 1753 N N . LEU A 1 226 ? -5.461 -0.149 1.28 1 98.62 226 LEU A N 1
ATOM 1754 C CA . LEU A 1 226 ? -4.344 -1.084 1.202 1 98.62 226 LEU A CA 1
ATOM 1755 C C . LEU A 1 226 ? -3.791 -1.388 2.59 1 98.62 226 LEU A C 1
ATOM 1757 O O . LEU A 1 226 ? -3.4 -2.521 2.873 1 98.62 226 LEU A O 1
ATOM 1761 N N . ALA A 1 227 ? -3.746 -0.364 3.465 1 98.5 227 ALA A N 1
ATOM 1762 C CA . ALA A 1 227 ? -3.309 -0.592 4.84 1 98.5 227 ALA A CA 1
ATOM 1763 C C . ALA A 1 227 ? -4.172 -1.652 5.52 1 98.5 227 ALA A C 1
ATOM 1765 O O . ALA A 1 227 ? -3.652 -2.533 6.211 1 98.5 227 ALA A O 1
ATOM 1766 N N . ALA A 1 228 ? -5.441 -1.592 5.316 1 98.75 228 ALA A N 1
ATOM 1767 C CA . ALA A 1 228 ? -6.352 -2.576 5.895 1 98.75 228 ALA A CA 1
ATOM 1768 C C . ALA A 1 228 ? -6.047 -3.979 5.375 1 98.75 228 ALA A C 1
ATOM 1770 O O . ALA A 1 228 ? -6.059 -4.949 6.141 1 98.75 228 ALA A O 1
ATOM 1771 N N . VAL A 1 229 ? -5.754 -4.098 4.09 1 98.75 229 VAL A N 1
ATOM 1772 C CA . VAL A 1 229 ? -5.426 -5.383 3.488 1 98.75 229 VAL A CA 1
ATOM 1773 C C . VAL A 1 229 ? -4.137 -5.926 4.102 1 98.75 229 VAL A C 1
ATOM 1775 O O . VAL A 1 229 ? -4.062 -7.105 4.461 1 98.75 229 VAL A O 1
ATOM 1778 N N . VAL A 1 230 ? -3.156 -5.074 4.25 1 98.44 230 VAL A N 1
ATOM 1779 C CA . VAL A 1 230 ? -1.878 -5.484 4.824 1 98.44 230 VAL A CA 1
ATOM 1780 C C . VAL A 1 230 ? -2.072 -5.887 6.285 1 98.44 230 VAL A C 1
ATOM 1782 O O . VAL A 1 230 ? -1.487 -6.871 6.746 1 98.44 230 VAL A O 1
ATOM 1785 N N . MET A 1 231 ? -2.889 -5.168 7.027 1 98.31 231 MET A N 1
ATOM 1786 C CA . MET A 1 231 ? -3.176 -5.504 8.422 1 98.31 231 MET A CA 1
ATOM 1787 C C . MET A 1 231 ? -3.785 -6.898 8.523 1 98.31 231 MET A C 1
ATOM 1789 O O . MET A 1 231 ? -3.412 -7.676 9.406 1 98.31 231 MET A O 1
ATOM 1793 N N . ALA A 1 232 ? -4.711 -7.18 7.629 1 98 232 ALA A N 1
ATOM 1794 C CA . ALA A 1 232 ? -5.312 -8.508 7.629 1 98 232 ALA A CA 1
ATOM 1795 C C . ALA A 1 232 ? -4.266 -9.586 7.371 1 98 232 ALA A C 1
ATOM 1797 O O . ALA A 1 232 ? -4.273 -10.641 8.016 1 98 232 ALA A O 1
ATOM 1798 N N . SER A 1 233 ? -3.387 -9.297 6.398 1 97.25 233 SER A N 1
ATOM 1799 C CA . SER A 1 233 ? -2.316 -10.242 6.098 1 97.25 233 SER A CA 1
ATOM 1800 C C . SER A 1 233 ? -1.389 -10.422 7.293 1 97.25 233 SER A C 1
ATOM 1802 O O . SER A 1 233 ? -0.971 -11.547 7.594 1 97.25 233 SER A O 1
ATOM 1804 N N . VAL A 1 234 ? -1.09 -9.352 8.031 1 96.75 234 VAL A N 1
ATOM 1805 C CA . VAL A 1 234 ? -0.179 -9.367 9.172 1 96.75 234 VAL A CA 1
ATOM 1806 C C . VAL A 1 234 ? -0.774 -10.203 10.305 1 96.75 234 VAL A C 1
ATOM 1808 O O . VAL A 1 234 ? -0.086 -11.039 10.891 1 96.75 234 VAL A O 1
ATOM 1811 N N . VAL A 1 235 ? -2.027 -9.992 10.555 1 96.56 235 VAL A N 1
ATOM 1812 C CA . VAL A 1 235 ? -2.713 -10.703 11.625 1 96.56 235 VAL A CA 1
ATOM 1813 C C . VAL A 1 235 ? -2.709 -12.203 11.336 1 96.56 235 VAL A C 1
ATOM 1815 O O . VAL A 1 235 ? -2.666 -13.023 12.266 1 96.56 235 VAL A O 1
ATOM 1818 N N . ASN A 1 236 ? -2.68 -12.617 10.055 1 95.44 236 ASN A N 1
ATOM 1819 C CA . ASN A 1 236 ? -2.787 -14.016 9.648 1 95.44 236 ASN A CA 1
ATOM 1820 C C . ASN A 1 236 ? -1.423 -14.602 9.305 1 95.44 236 ASN A C 1
ATOM 1822 O O . ASN A 1 236 ? -1.336 -15.734 8.812 1 95.44 236 ASN A O 1
ATOM 1826 N N . GLY A 1 237 ? -0.325 -13.812 9.438 1 86.44 237 GLY A N 1
ATOM 1827 C CA . GLY A 1 237 ? 1.013 -14.266 9.094 1 86.44 237 GLY A CA 1
ATOM 1828 C C . GLY A 1 237 ? 1.795 -14.773 10.289 1 86.44 237 GLY A C 1
ATOM 1829 O O . GLY A 1 237 ? 1.394 -14.57 11.438 1 86.44 237 GLY A O 1
ATOM 1830 N N . MET B 1 1 ? -8.258 21.375 6.797 1 86.69 1 MET B N 1
ATOM 1831 C CA . MET B 1 1 ? -7.012 22.078 7.082 1 86.69 1 MET B CA 1
ATOM 1832 C C . MET B 1 1 ? -6.148 22.188 5.832 1 86.69 1 MET B C 1
ATOM 1834 O O . MET B 1 1 ? -6.008 21.219 5.082 1 86.69 1 MET B O 1
ATOM 1838 N N . GLN B 1 2 ? -5.77 23.422 5.52 1 91.56 2 GLN B N 1
ATOM 1839 C CA . GLN B 1 2 ? -4.836 23.656 4.418 1 91.56 2 GLN B CA 1
ATOM 1840 C C . GLN B 1 2 ? -3.402 23.75 4.926 1 91.56 2 GLN B C 1
ATOM 1842 O O . GLN B 1 2 ? -3.061 24.688 5.656 1 91.56 2 GLN B O 1
ATOM 1847 N N . LEU B 1 3 ? -2.641 22.812 4.457 1 96.56 3 LEU B N 1
ATOM 1848 C CA . LEU B 1 3 ? -1.267 22.75 4.945 1 96.56 3 LEU B CA 1
ATOM 1849 C C . LEU B 1 3 ? -0.279 23.094 3.832 1 96.56 3 LEU B C 1
ATOM 1851 O O . LEU B 1 3 ? -0.372 22.547 2.727 1 96.56 3 LEU B O 1
ATOM 1855 N N . PHE B 1 4 ? 0.625 23.984 4.086 1 97 4 PHE B N 1
ATOM 1856 C CA . PHE B 1 4 ? 1.712 24.359 3.191 1 97 4 PHE B CA 1
ATOM 1857 C C . PHE B 1 4 ? 3.061 23.969 3.775 1 97 4 PHE B C 1
ATOM 1859 O O . PHE B 1 4 ? 3.176 23.719 4.98 1 97 4 PHE B O 1
ATOM 1866 N N . TYR B 1 5 ? 4.047 23.859 2.891 1 96.69 5 TYR B N 1
ATOM 1867 C CA . TYR B 1 5 ? 5.398 23.484 3.293 1 96.69 5 TYR B CA 1
ATOM 1868 C C . TYR B 1 5 ? 6.375 24.641 3.049 1 96.69 5 TYR B C 1
ATOM 1870 O O . TYR B 1 5 ? 6.535 25.094 1.913 1 96.69 5 TYR B O 1
ATOM 1878 N N . ALA B 1 6 ? 6.977 25.109 4.121 1 96.25 6 ALA B N 1
ATOM 1879 C CA . ALA B 1 6 ? 7.977 26.172 4.059 1 96.25 6 ALA B CA 1
ATOM 1880 C C . ALA B 1 6 ? 9.117 25.906 5.035 1 96.25 6 ALA B C 1
ATOM 1882 O O . ALA B 1 6 ? 9.109 26.406 6.16 1 96.25 6 ALA B O 1
ATOM 1883 N N . PRO B 1 7 ? 10.133 25.203 4.492 1 95.94 7 PRO B N 1
ATOM 1884 C CA . PRO B 1 7 ? 11.242 24.844 5.387 1 95.94 7 PRO B CA 1
ATOM 1885 C C . PRO B 1 7 ? 11.969 26.078 5.934 1 95.94 7 PRO B C 1
ATOM 1887 O O . PRO B 1 7 ? 12.633 25.984 6.969 1 95.94 7 PRO B O 1
ATOM 1890 N N . ASP B 1 8 ? 11.828 27.25 5.328 1 95.69 8 ASP B N 1
ATOM 1891 C CA . ASP B 1 8 ? 12.586 28.438 5.703 1 95.69 8 ASP B CA 1
ATOM 1892 C C . ASP B 1 8 ? 11.727 29.406 6.5 1 95.69 8 ASP B C 1
ATOM 1894 O O . ASP B 1 8 ? 12.109 30.562 6.715 1 95.69 8 ASP B O 1
ATOM 1898 N N . ILE B 1 9 ? 10.602 28.984 6.93 1 96.62 9 ILE B N 1
ATOM 1899 C CA . ILE B 1 9 ? 9.703 29.875 7.656 1 96.62 9 ILE B CA 1
ATOM 1900 C C . ILE B 1 9 ? 10.367 30.328 8.953 1 96.62 9 ILE B C 1
ATOM 1902 O O . ILE B 1 9 ? 10.93 29.516 9.688 1 96.62 9 ILE B O 1
ATOM 1906 N N . VAL B 1 10 ? 10.297 31.625 9.188 1 93.5 10 VAL B N 1
ATOM 1907 C CA . VAL B 1 10 ? 10.789 32.25 10.414 1 93.5 10 VAL B CA 1
ATOM 1908 C C . VAL B 1 10 ? 9.727 33.188 10.984 1 93.5 10 VAL B C 1
ATOM 1910 O O . VAL B 1 10 ? 9.508 34.281 10.438 1 93.5 10 VAL B O 1
ATOM 1913 N N . PRO B 1 11 ? 9.055 32.75 11.992 1 93.94 11 PRO B N 1
ATOM 1914 C CA . PRO B 1 11 ? 8.062 33.656 12.609 1 93.94 11 PRO B CA 1
ATOM 1915 C C . PRO B 1 11 ? 8.641 35 12.977 1 93.94 11 PRO B C 1
ATOM 1917 O O . PRO B 1 11 ? 9.852 35.125 13.211 1 93.94 11 PRO B O 1
ATOM 1920 N N . PRO B 1 12 ? 7.887 36 13.047 1 96.44 12 PRO B N 1
ATOM 1921 C CA . PRO B 1 12 ? 6.422 35.969 13.047 1 96.44 12 PRO B CA 1
ATOM 1922 C C . PRO B 1 12 ? 5.832 36.125 11.641 1 96.44 12 PRO B C 1
ATOM 1924 O O . PRO B 1 12 ? 4.637 35.906 11.445 1 96.44 12 PRO B O 1
ATOM 1927 N N . LEU B 1 13 ? 6.633 36.625 10.688 1 97 13 LEU B N 1
ATOM 1928 C CA . LEU B 1 13 ? 6.133 36.844 9.336 1 97 13 LEU B CA 1
ATOM 1929 C C . LEU B 1 13 ? 6.812 35.906 8.336 1 97 13 LEU B C 1
ATOM 1931 O O . LEU B 1 13 ? 7.98 35.531 8.516 1 97 13 LEU B O 1
ATOM 1935 N N . HIS B 1 14 ? 6.055 35.5 7.371 1 97.38 14 HIS B N 1
ATOM 1936 C CA . HIS B 1 14 ? 6.59 34.656 6.289 1 97.38 14 HIS B CA 1
ATOM 1937 C C . HIS B 1 14 ? 5.879 34.969 4.973 1 97.38 14 HIS B C 1
ATOM 1939 O O . HIS B 1 14 ? 4.66 35.156 4.945 1 97.38 14 HIS B O 1
ATOM 1945 N N . THR B 1 15 ? 6.648 35.062 3.977 1 97.06 15 THR B N 1
ATOM 1946 C CA . THR B 1 15 ? 6.105 35.219 2.633 1 97.06 15 THR B CA 1
ATOM 1947 C C . THR B 1 15 ? 6.188 33.906 1.854 1 97.06 15 THR B C 1
ATOM 1949 O O . THR B 1 15 ? 7.273 33.344 1.696 1 97.06 15 THR B O 1
ATOM 1952 N N . LEU B 1 16 ? 5.074 33.406 1.39 1 95.62 16 LEU B N 1
ATOM 1953 C CA . LEU B 1 16 ? 5.039 32.188 0.594 1 95.62 16 LEU B CA 1
ATOM 1954 C C . LEU B 1 16 ? 5.699 32.406 -0.765 1 95.62 16 LEU B C 1
ATOM 1956 O O . LEU B 1 16 ? 5.707 33.531 -1.283 1 95.62 16 LEU B O 1
ATOM 1960 N N . ASN B 1 17 ? 6.258 31.297 -1.298 1 93.06 17 ASN B N 1
ATOM 1961 C CA . ASN B 1 17 ? 6.789 31.406 -2.65 1 93.06 17 ASN B CA 1
ATOM 1962 C C . ASN B 1 17 ? 5.676 31.578 -3.68 1 93.06 17 ASN B C 1
ATOM 1964 O O . ASN B 1 17 ? 4.492 31.5 -3.338 1 93.06 17 ASN B O 1
ATOM 1968 N N . GLU B 1 18 ? 6.027 31.828 -4.883 1 93.56 18 GLU B N 1
ATOM 1969 C CA . GLU B 1 18 ? 5.062 32.156 -5.926 1 93.56 18 GLU B CA 1
ATOM 1970 C C . GLU B 1 18 ? 4.059 31.047 -6.141 1 93.56 18 GLU B C 1
ATOM 1972 O O . GLU B 1 18 ? 2.855 31.281 -6.242 1 93.56 18 GLU B O 1
ATOM 1977 N N . GLU B 1 19 ? 4.562 29.875 -6.168 1 90.38 19 GLU B N 1
ATOM 1978 C CA . GLU B 1 19 ? 3.697 28.719 -6.41 1 90.38 19 GLU B CA 1
ATOM 1979 C C . GLU B 1 19 ? 2.664 28.562 -5.301 1 90.38 19 GLU B C 1
ATOM 1981 O O . GLU B 1 19 ? 1.469 28.438 -5.57 1 90.38 19 GLU B O 1
ATOM 1986 N N . GLU B 1 20 ? 3.078 28.625 -4.133 1 91.56 20 GLU B N 1
ATOM 1987 C CA . GLU B 1 20 ? 2.189 28.453 -2.988 1 91.56 20 GLU B CA 1
ATOM 1988 C C . GLU B 1 20 ? 1.258 29.656 -2.832 1 91.56 20 GLU B C 1
ATOM 1990 O O . GLU B 1 20 ? 0.114 29.5 -2.396 1 91.56 20 GLU B O 1
ATOM 1995 N N . SER B 1 21 ? 1.771 30.812 -3.182 1 94.81 21 SER B N 1
ATOM 1996 C CA . SER B 1 21 ? 0.931 32 -3.145 1 94.81 21 SER B CA 1
ATOM 1997 C C . SER B 1 21 ? -0.243 31.891 -4.109 1 94.81 21 SER B C 1
ATOM 1999 O O . SER B 1 21 ? -1.388 32.156 -3.74 1 94.81 21 SER B O 1
ATOM 2001 N N . LYS B 1 22 ? 0.092 31.469 -5.273 1 94.31 22 LYS B N 1
ATOM 2002 C CA . LYS B 1 22 ? -0.944 31.266 -6.281 1 94.31 22 LYS B CA 1
ATOM 2003 C C . LYS B 1 22 ? -1.962 30.219 -5.824 1 94.31 22 LYS B C 1
ATOM 2005 O O . LYS B 1 22 ? -3.168 30.406 -5.992 1 94.31 22 LYS B O 1
ATOM 2010 N N . HIS B 1 23 ? -1.39 29.219 -5.27 1 92.69 23 HIS B N 1
ATOM 2011 C CA . HIS B 1 23 ? -2.262 28.156 -4.773 1 92.69 23 HIS B CA 1
ATOM 2012 C C . HIS B 1 23 ? -3.193 28.672 -3.684 1 92.69 23 HIS B C 1
ATOM 2014 O O . HIS B 1 23 ? -4.395 28.406 -3.707 1 92.69 23 HIS B O 1
ATOM 2020 N N . CYS B 1 24 ? -2.732 29.438 -2.846 1 93.25 24 CYS B N 1
ATOM 2021 C CA . CYS B 1 24 ? -3.465 29.969 -1.703 1 93.25 24 CYS B CA 1
ATOM 2022 C C . CYS B 1 24 ? -4.539 30.938 -2.156 1 93.25 24 CYS B C 1
ATOM 2024 O O . CYS B 1 24 ? -5.691 30.844 -1.729 1 93.25 24 CYS B O 1
ATOM 2026 N N . ILE B 1 25 ? -4.207 31.797 -3.008 1 94.62 25 ILE B N 1
ATOM 2027 C CA . ILE B 1 25 ? -5.055 32.938 -3.295 1 94.62 25 ILE B CA 1
ATOM 2028 C C . ILE B 1 25 ? -5.953 32.625 -4.492 1 94.62 25 ILE B C 1
ATOM 2030 O O . ILE B 1 25 ? -7.133 33 -4.5 1 94.62 25 ILE B O 1
ATOM 2034 N N . ARG B 1 26 ? -5.441 31.922 -5.461 1 94.44 26 ARG B N 1
ATOM 2035 C CA . ARG B 1 26 ? -6.199 31.719 -6.695 1 94.44 26 ARG B CA 1
ATOM 2036 C C . ARG B 1 26 ? -6.945 30.391 -6.664 1 94.44 26 ARG B C 1
ATOM 2038 O O . ARG B 1 26 ? -8.094 30.312 -7.105 1 94.44 26 ARG B O 1
ATOM 2045 N N . VAL B 1 27 ? -6.273 29.5 -6.172 1 92.31 27 VAL B N 1
ATOM 2046 C CA . VAL B 1 27 ? -6.867 28.156 -6.219 1 92.31 27 VAL B CA 1
ATOM 2047 C C . VAL B 1 27 ? -7.789 27.969 -5.016 1 92.31 27 VAL B C 1
ATOM 2049 O O . VAL B 1 27 ? -8.953 27.578 -5.176 1 92.31 27 VAL B O 1
ATOM 2052 N N . LEU B 1 28 ? -7.285 28.281 -3.859 1 92.88 28 LEU B N 1
ATOM 2053 C CA . LEU B 1 28 ? -8.078 28.094 -2.648 1 92.88 28 LEU B CA 1
ATOM 2054 C C . LEU B 1 28 ? -8.945 29.312 -2.373 1 92.88 28 LEU B C 1
ATOM 2056 O O . LEU B 1 28 ? -9.828 29.281 -1.509 1 92.88 28 LEU B O 1
ATOM 2060 N N . ARG B 1 29 ? -8.641 30.391 -2.973 1 95.12 29 ARG B N 1
ATOM 2061 C CA . ARG B 1 29 ? -9.43 31.625 -2.932 1 95.12 29 ARG B CA 1
ATOM 2062 C C . ARG B 1 29 ? -9.469 32.219 -1.521 1 95.12 29 ARG B C 1
ATOM 2064 O O . ARG B 1 29 ? -10.508 32.688 -1.075 1 95.12 29 ARG B O 1
ATOM 2071 N N . LEU B 1 30 ? -8.445 32.031 -0.854 1 95.25 30 LEU B N 1
ATOM 2072 C CA . LEU B 1 30 ? -8.336 32.625 0.478 1 95.25 30 LEU B CA 1
ATOM 2073 C C . LEU B 1 30 ? -8 34.094 0.393 1 95.25 30 LEU B C 1
ATOM 2075 O O . LEU B 1 30 ? -7.508 34.594 -0.633 1 95.25 30 LEU B O 1
ATOM 2079 N N . GLN B 1 31 ? -8.391 34.844 1.474 1 95.5 31 GLN B N 1
ATOM 2080 C CA . GLN B 1 31 ? -8.188 36.281 1.52 1 95.5 31 GLN B CA 1
ATOM 2081 C C . GLN B 1 31 ? -7.555 36.688 2.846 1 95.5 31 GLN B C 1
ATOM 2083 O O . GLN B 1 31 ? -7.391 35.875 3.75 1 95.5 31 GLN B O 1
ATOM 2088 N N . CYS B 1 32 ? -7.203 38.031 2.816 1 96.31 32 CYS B N 1
ATOM 2089 C CA . CYS B 1 32 ? -6.684 38.594 4.059 1 96.31 32 CYS B CA 1
ATOM 2090 C C . CYS B 1 32 ? -7.598 38.25 5.234 1 96.31 32 CYS B C 1
ATOM 2092 O O . CYS B 1 32 ? -8.82 38.312 5.113 1 96.31 32 CYS B O 1
ATOM 2094 N N . GLY B 1 33 ? -6.969 37.875 6.266 1 96.81 33 GLY B N 1
ATOM 2095 C CA . GLY B 1 33 ? -7.746 37.469 7.422 1 96.81 33 GLY B CA 1
ATOM 2096 C C . GLY B 1 33 ? -7.965 35.969 7.477 1 96.81 33 GLY B C 1
ATOM 2097 O O . GLY B 1 33 ? -8.266 35.406 8.539 1 96.81 33 GLY B O 1
ATOM 2098 N N . GLY B 1 34 ? -7.797 35.312 6.324 1 96 34 GLY B N 1
ATOM 2099 C CA . GLY B 1 34 ? -7.91 33.875 6.273 1 96 34 GLY B CA 1
ATOM 2100 C C . GLY B 1 34 ? -6.766 33.156 6.973 1 96 34 GLY B C 1
ATOM 2101 O O . GLY B 1 34 ? -5.711 33.75 7.207 1 96 34 GLY B O 1
ATOM 2102 N N . ARG B 1 35 ? -7.023 31.922 7.348 1 96.75 35 ARG B N 1
ATOM 2103 C CA . ARG B 1 35 ? -6.016 31.156 8.078 1 96.75 35 ARG B CA 1
ATOM 2104 C C . ARG B 1 35 ? -5.512 29.969 7.254 1 96.75 35 ARG B C 1
ATOM 2106 O O . ARG B 1 35 ? -6.281 29.344 6.531 1 96.75 35 ARG B O 1
ATOM 2113 N N . ILE B 1 36 ? -4.246 29.719 7.359 1 97.12 36 ILE B N 1
ATOM 2114 C CA . ILE B 1 36 ? -3.613 28.547 6.77 1 97.12 36 ILE B CA 1
ATOM 2115 C C . ILE B 1 36 ? -2.598 27.969 7.75 1 97.12 36 ILE B C 1
ATOM 2117 O O . ILE B 1 36 ? -2.254 28.594 8.75 1 97.12 36 ILE B O 1
ATOM 2121 N N . HIS B 1 37 ? -2.223 26.797 7.473 1 98.31 37 HIS B N 1
ATOM 2122 C CA . HIS B 1 37 ? -1.19 26.156 8.281 1 98.31 37 HIS B CA 1
ATOM 2123 C C . HIS B 1 37 ? 0.082 25.938 7.473 1 98.31 37 HIS B C 1
ATOM 2125 O O . HIS B 1 37 ? 0.02 25.672 6.27 1 98.31 37 HIS B O 1
ATOM 2131 N N . ILE B 1 38 ? 1.201 26.109 8.094 1 98 38 ILE B N 1
ATOM 2132 C CA . ILE B 1 38 ? 2.5 25.906 7.457 1 98 38 ILE B CA 1
ATOM 2133 C C . ILE B 1 38 ? 3.367 25 8.328 1 98 38 ILE B C 1
ATOM 2135 O O . ILE B 1 38 ? 3.393 25.141 9.547 1 98 38 ILE B O 1
ATOM 2139 N N . THR B 1 39 ? 3.99 24.047 7.727 1 98.25 39 THR B N 1
ATOM 2140 C CA . THR B 1 39 ? 4.996 23.25 8.422 1 98.25 39 THR B CA 1
ATOM 2141 C C . THR B 1 39 ? 6.379 23.484 7.82 1 98.25 39 THR B C 1
ATOM 2143 O O . THR B 1 39 ? 6.504 23.75 6.621 1 98.25 39 THR B O 1
ATOM 2146 N N . ASP B 1 40 ? 7.395 23.406 8.672 1 97.62 40 ASP B N 1
ATOM 2147 C CA . ASP B 1 40 ? 8.766 23.516 8.195 1 97.62 40 ASP B CA 1
ATOM 2148 C C . ASP B 1 40 ? 9.359 22.141 7.902 1 97.62 40 ASP B C 1
ATOM 2150 O O . ASP B 1 40 ? 10.508 22.031 7.457 1 97.62 40 ASP B O 1
ATOM 2154 N N . GLY B 1 41 ? 8.594 21.062 8.156 1 97.81 41 GLY B N 1
ATOM 2155 C CA . GLY B 1 41 ? 9.055 19.703 7.891 1 97.81 41 GLY B CA 1
ATOM 2156 C C . GLY B 1 41 ? 9.906 19.125 9.016 1 97.81 41 GLY B C 1
ATOM 2157 O O . GLY B 1 41 ? 10.461 18.047 8.883 1 97.81 41 GLY B O 1
ATOM 2158 N N . ARG B 1 42 ? 10.008 19.906 10.102 1 97.5 42 ARG B N 1
ATOM 2159 C CA . ARG B 1 42 ? 10.852 19.484 11.211 1 97.5 42 ARG B CA 1
ATOM 2160 C C . ARG B 1 42 ? 10.039 19.328 12.492 1 97.5 42 ARG B C 1
ATOM 2162 O O . ARG B 1 42 ? 10.578 19.469 13.594 1 97.5 42 ARG B O 1
ATOM 2169 N N . GLY B 1 43 ? 8.695 19.156 12.273 1 98.12 43 GLY B N 1
ATOM 2170 C CA . GLY B 1 43 ? 7.848 18.875 13.422 1 98.12 43 GLY B CA 1
ATOM 2171 C C . GLY B 1 43 ? 7.043 20.078 13.883 1 98.12 43 GLY B C 1
ATOM 2172 O O . GLY B 1 43 ? 6.211 19.953 14.781 1 98.12 43 GLY B O 1
ATOM 2173 N N . ASN B 1 44 ? 7.281 21.156 13.234 1 98.06 44 ASN B N 1
ATOM 2174 C CA . ASN B 1 44 ? 6.555 22.359 13.633 1 98.06 44 ASN B CA 1
ATOM 2175 C C . ASN B 1 44 ? 5.348 22.609 12.734 1 98.06 44 ASN B C 1
ATOM 2177 O O . ASN B 1 44 ? 5.457 22.547 11.508 1 98.06 44 ASN B O 1
ATOM 2181 N N . LEU B 1 45 ? 4.23 22.891 13.383 1 98.25 45 LEU B N 1
ATOM 2182 C CA . LEU B 1 45 ? 3.008 23.297 12.703 1 98.25 45 LEU B CA 1
ATOM 2183 C C . LEU B 1 45 ? 2.623 24.734 13.094 1 98.25 45 LEU B C 1
ATOM 2185 O O . LEU B 1 45 ? 2.342 25 14.266 1 98.25 45 LEU B O 1
ATOM 2189 N N . PHE B 1 46 ? 2.617 25.609 12.117 1 98.38 46 PHE B N 1
ATOM 2190 C CA . PHE B 1 46 ? 2.299 27.016 12.352 1 98.38 46 PHE B CA 1
ATOM 2191 C C . PHE B 1 46 ? 0.885 27.328 11.883 1 98.38 46 PHE B C 1
ATOM 2193 O O . PHE B 1 46 ? 0.505 26.984 10.766 1 98.38 46 PHE B O 1
ATOM 2200 N N . CYS B 1 47 ? 0.144 27.859 12.742 1 98.25 47 CYS B N 1
ATOM 2201 C CA . CYS B 1 47 ? -1.117 28.469 12.344 1 98.25 47 CYS B CA 1
ATOM 2202 C C . CYS B 1 47 ? -0.909 29.922 11.922 1 98.25 47 CYS B C 1
ATOM 2204 O O . CYS B 1 47 ? -0.399 30.734 12.703 1 98.25 47 CYS B O 1
ATOM 2206 N N . CYS B 1 48 ? -1.291 30.266 10.695 1 98.19 48 CYS B N 1
ATOM 2207 C CA . CYS B 1 48 ? -0.943 31.562 10.141 1 98.19 48 CYS B CA 1
ATOM 2208 C C . CYS B 1 48 ? -2.186 32.281 9.641 1 98.19 48 CYS B C 1
ATOM 2210 O O . CYS B 1 48 ? -3.146 31.656 9.203 1 98.19 48 CYS B O 1
ATOM 2212 N N . GLU B 1 49 ? -2.084 33.5 9.734 1 98.25 49 GLU B N 1
ATOM 2213 C CA . GLU B 1 49 ? -3.107 34.375 9.172 1 98.25 49 GLU B CA 1
ATOM 2214 C C . GLU B 1 49 ? -2.568 35.156 7.977 1 98.25 49 GLU B C 1
ATOM 2216 O O . GLU B 1 49 ? -1.467 35.719 8.031 1 98.25 49 GLU B O 1
ATOM 2221 N N . ILE B 1 50 ? -3.336 35.188 6.941 1 97.81 50 ILE B N 1
ATOM 2222 C CA . ILE B 1 50 ? -2.92 35.906 5.746 1 97.81 50 ILE B CA 1
ATOM 2223 C C . ILE B 1 50 ? -3.01 37.406 5.996 1 97.81 50 ILE B C 1
ATOM 2225 O O . ILE B 1 50 ? -4.074 37.938 6.344 1 97.81 50 ILE B O 1
ATOM 2229 N N . THR B 1 51 ? -1.955 38.125 5.797 1 97.94 51 THR B N 1
ATOM 2230 C CA . THR B 1 51 ? -1.928 39.562 6.016 1 97.94 51 THR B CA 1
ATOM 2231 C C . THR B 1 51 ? -1.852 40.312 4.684 1 97.94 51 THR B C 1
ATOM 2233 O O . THR B 1 51 ? -2.23 41.5 4.602 1 97.94 51 THR B O 1
ATOM 2236 N N . ASP B 1 52 ? -1.29 39.688 3.682 1 97.25 52 ASP B N 1
ATOM 2237 C CA . ASP B 1 52 ? -1.23 40.219 2.312 1 97.25 52 ASP B CA 1
ATOM 2238 C C . ASP B 1 52 ? -1.603 39.125 1.31 1 97.25 52 ASP B C 1
ATOM 2240 O O . ASP B 1 52 ? -0.88 38.125 1.161 1 97.25 52 ASP B O 1
ATOM 2244 N N . ASP B 1 53 ? -2.688 39.25 0.611 1 96.75 53 ASP B N 1
ATOM 2245 C CA . ASP B 1 53 ? -3.215 38.219 -0.26 1 96.75 53 ASP B CA 1
ATOM 2246 C C . ASP B 1 53 ? -2.787 38.438 -1.708 1 96.75 53 ASP B C 1
ATOM 2248 O O . ASP B 1 53 ? -3.57 38.219 -2.635 1 96.75 53 ASP B O 1
ATOM 2252 N N . ASN B 1 54 ? -1.571 38.969 -1.892 1 95.5 54 ASN B N 1
ATOM 2253 C CA . ASN B 1 54 ? -0.991 39.062 -3.229 1 95.5 54 ASN B CA 1
ATOM 2254 C C . ASN B 1 54 ? -0.766 37.688 -3.832 1 95.5 54 ASN B C 1
ATOM 2256 O O . ASN B 1 54 ? -0.07 36.844 -3.248 1 95.5 54 ASN B O 1
ATOM 2260 N N . PRO B 1 55 ? -1.245 37.375 -4.965 1 94.56 55 PRO B N 1
ATOM 2261 C CA . PRO B 1 55 ? -1.139 36.062 -5.555 1 94.56 55 PRO B CA 1
ATOM 2262 C C . PRO B 1 55 ? 0.295 35.688 -5.934 1 94.56 55 PRO B C 1
ATOM 2264 O O . PRO B 1 55 ? 0.595 34.5 -6.172 1 94.56 55 PRO B O 1
ATOM 2267 N N . ARG B 1 56 ? 1.208 36.656 -6.035 1 93.44 56 ARG B N 1
ATOM 2268 C CA . ARG B 1 56 ? 2.6 36.375 -6.371 1 93.44 56 ARG B CA 1
ATOM 2269 C C . ARG B 1 56 ? 3.469 36.312 -5.121 1 93.44 56 ARG B C 1
ATOM 2271 O O . ARG B 1 56 ? 4.551 35.719 -5.133 1 93.44 56 ARG B O 1
ATOM 2278 N N . ARG B 1 57 ? 2.984 36.969 -4.043 1 95.12 57 ARG B N 1
ATOM 2279 C CA . ARG B 1 57 ? 3.752 37.094 -2.807 1 95.12 57 ARG B CA 1
ATOM 2280 C C . ARG B 1 57 ? 2.828 37.156 -1.596 1 95.12 57 ARG B C 1
ATOM 2282 O O . ARG B 1 57 ? 2.785 38.188 -0.907 1 95.12 57 ARG B O 1
ATOM 2289 N N . CYS B 1 58 ? 2.211 36.156 -1.341 1 96.56 58 CYS B N 1
ATOM 2290 C CA . CYS B 1 58 ? 1.299 36.094 -0.205 1 96.56 58 CYS B CA 1
ATOM 2291 C C . CYS B 1 58 ? 2.066 36.094 1.111 1 96.56 58 CYS B C 1
ATOM 2293 O O . CYS B 1 58 ? 3.002 35.312 1.29 1 96.56 58 CYS B O 1
ATOM 2295 N N . THR B 1 59 ? 1.732 37.031 1.981 1 97.81 59 THR B N 1
ATOM 2296 C CA . THR B 1 59 ? 2.396 37.125 3.275 1 97.81 59 THR B CA 1
ATOM 2297 C C . THR B 1 59 ? 1.458 36.688 4.402 1 97.81 59 THR B C 1
ATOM 2299 O O . THR B 1 59 ? 0.271 37.031 4.383 1 97.81 59 THR B O 1
ATOM 2302 N N . VAL B 1 60 ? 2.066 35.969 5.344 1 98 60 VAL B N 1
ATOM 2303 C CA . VAL B 1 60 ? 1.271 35.469 6.457 1 98 60 VAL B CA 1
ATOM 2304 C C . VAL B 1 60 ? 1.943 35.844 7.777 1 98 60 VAL B C 1
ATOM 2306 O O . VAL B 1 60 ? 3.154 36.062 7.824 1 98 60 VAL B O 1
ATOM 2309 N N . ARG B 1 61 ? 1.185 35.938 8.797 1 98.38 61 ARG B N 1
ATOM 2310 C CA . ARG B 1 61 ? 1.661 36.125 10.156 1 98.38 61 ARG B CA 1
ATOM 2311 C C . ARG B 1 61 ? 1.388 34.906 11.016 1 98.38 61 ARG B C 1
ATOM 2313 O O . ARG B 1 61 ? 0.263 34.406 11.047 1 98.38 61 ARG B O 1
ATOM 2320 N N . VAL B 1 62 ? 2.379 34.406 11.68 1 98.31 62 VAL B N 1
ATOM 2321 C CA . VAL B 1 62 ? 2.232 33.25 12.555 1 98.31 62 VAL B CA 1
ATOM 2322 C C . VAL B 1 62 ? 1.455 33.625 13.812 1 98.31 62 VAL B C 1
ATOM 2324 O O . VAL B 1 62 ? 1.86 34.531 14.539 1 98.31 62 VAL B O 1
ATOM 2327 N N . VAL B 1 63 ? 0.412 33 14.016 1 98.12 63 VAL B N 1
ATOM 2328 C CA . VAL B 1 63 ? -0.452 33.281 15.164 1 98.12 63 VAL B CA 1
ATOM 2329 C C . VAL B 1 63 ? -0.111 32.312 16.297 1 98.12 63 VAL B C 1
ATOM 2331 O O . VAL B 1 63 ? -0.141 32.688 17.469 1 98.12 63 VAL B O 1
ATOM 2334 N N . SER B 1 64 ? 0.136 31.094 15.984 1 97.88 64 SER B N 1
ATOM 2335 C CA . SER B 1 64 ? 0.527 30.094 16.969 1 97.88 64 SER B CA 1
ATOM 2336 C C . SER B 1 64 ? 1.402 29.016 16.328 1 97.88 64 SER B C 1
ATOM 2338 O O . SER B 1 64 ? 1.447 28.891 15.109 1 97.88 64 SER B O 1
ATOM 2340 N N . ALA B 1 65 ? 2.127 28.328 17.219 1 97.25 65 ALA B N 1
ATOM 2341 C CA . ALA B 1 65 ? 3.014 27.266 16.781 1 97.25 65 ALA B CA 1
ATOM 2342 C C . ALA B 1 65 ? 2.898 26.047 17.703 1 97.25 65 ALA B C 1
ATOM 2344 O O . ALA B 1 65 ? 2.793 26.188 18.922 1 97.25 65 ALA B O 1
ATOM 2345 N N . GLU B 1 66 ? 2.748 24.953 17.078 1 97.75 66 GLU B N 1
ATOM 2346 C CA . GLU B 1 66 ? 2.789 23.688 17.781 1 97.75 66 GLU B CA 1
ATOM 2347 C C . GLU B 1 66 ? 4.027 22.875 17.391 1 97.75 66 GLU B C 1
ATOM 2349 O O . GLU B 1 66 ? 4.324 22.719 16.203 1 97.75 66 GLU B O 1
ATOM 2354 N N . THR B 1 67 ? 4.781 22.391 18.406 1 97.56 67 THR B N 1
ATOM 2355 C CA . THR B 1 67 ? 5.965 21.578 18.141 1 97.56 67 THR B CA 1
ATOM 2356 C C . THR B 1 67 ? 5.672 20.094 18.391 1 97.56 67 THR B C 1
ATOM 2358 O O . THR B 1 67 ? 4.754 19.75 19.125 1 97.56 67 THR B O 1
ATOM 2361 N N . GLY B 1 68 ? 6.426 19.25 17.672 1 97.31 68 GLY B N 1
ATOM 2362 C CA . GLY B 1 68 ? 6.242 17.812 17.828 1 97.31 68 GLY B CA 1
ATOM 2363 C C . GLY B 1 68 ? 4.953 17.297 17.203 1 97.31 68 GLY B C 1
ATOM 2364 O O . GLY B 1 68 ? 4.434 16.266 17.609 1 97.31 68 GLY B O 1
ATOM 2365 N N . PHE B 1 69 ? 4.402 18.094 16.266 1 96.56 69 PHE B N 1
ATOM 2366 C CA . PHE B 1 69 ? 3.127 17.734 15.656 1 96.56 69 PHE B CA 1
ATOM 2367 C C . PHE B 1 69 ? 3.26 16.469 14.82 1 96.56 69 PHE B C 1
ATOM 2369 O O . PHE B 1 69 ? 4.105 16.391 13.922 1 96.56 69 PHE B O 1
ATOM 2376 N N . GLU B 1 70 ? 2.482 15.422 15.117 1 94.38 70 GLU B N 1
ATOM 2377 C CA . GLU B 1 70 ? 2.391 14.156 14.398 1 94.38 70 GLU B CA 1
ATOM 2378 C C . GLU B 1 70 ? 3.74 13.438 14.359 1 94.38 70 GLU B C 1
ATOM 2380 O O . GLU B 1 70 ? 4.113 12.859 13.336 1 94.38 70 GLU B O 1
ATOM 2385 N N . LYS B 1 71 ? 4.477 13.539 15.43 1 96.12 71 LYS B N 1
ATOM 2386 C CA . LYS B 1 71 ? 5.75 12.828 15.523 1 96.12 71 LYS B CA 1
ATOM 2387 C C . LYS B 1 71 ? 5.535 11.32 15.539 1 96.12 71 LYS B C 1
ATOM 2389 O O . LYS B 1 71 ? 4.691 10.812 16.281 1 96.12 71 LYS B O 1
ATOM 2394 N N . LEU B 1 72 ? 6.273 10.594 14.727 1 96 72 LEU B N 1
ATOM 2395 C CA . LEU B 1 72 ? 6.219 9.141 14.734 1 96 72 LEU B CA 1
ATOM 2396 C C . LEU B 1 72 ? 6.84 8.586 16.016 1 96 72 LEU B C 1
ATOM 2398 O O . LEU B 1 72 ? 7.867 9.086 16.484 1 96 72 LEU B O 1
ATOM 2402 N N . PRO B 1 73 ? 6.316 7.562 16.609 1 96.62 73 PRO B N 1
ATOM 2403 C CA . PRO B 1 73 ? 6.887 6.945 17.812 1 96.62 73 PRO B CA 1
ATOM 2404 C C . PRO B 1 73 ? 8.039 5.996 17.5 1 96.62 73 PRO B C 1
ATOM 2406 O O . PRO B 1 73 ? 8.523 5.285 18.375 1 96.62 73 PRO B O 1
ATOM 2409 N N . TYR B 1 74 ? 8.477 5.93 16.266 1 97.19 74 TYR B N 1
ATOM 2410 C CA . TYR B 1 74 ? 9.562 5.086 15.797 1 97.19 74 TYR B CA 1
ATOM 2411 C C . TYR B 1 74 ? 10.344 5.773 14.688 1 97.19 74 TYR B C 1
ATOM 2413 O O . TYR B 1 74 ? 9.961 6.848 14.219 1 97.19 74 TYR B O 1
ATOM 2421 N N . ALA B 1 75 ? 11.469 5.215 14.352 1 98.12 75 ALA B N 1
ATOM 2422 C CA . ALA B 1 75 ? 12.242 5.664 13.195 1 98.12 75 ALA B CA 1
ATOM 2423 C C . ALA B 1 75 ? 12.445 4.527 12.195 1 98.12 75 ALA B C 1
ATOM 2425 O O . ALA B 1 75 ? 12.93 3.451 12.562 1 98.12 75 ALA B O 1
ATOM 2426 N N . LEU B 1 76 ? 12.031 4.723 11.023 1 98.69 76 LEU B N 1
ATOM 2427 C CA . LEU B 1 76 ? 12.133 3.699 9.992 1 98.69 76 LEU B CA 1
ATOM 2428 C C . LEU B 1 76 ? 12.812 4.25 8.742 1 98.69 76 LEU B C 1
ATOM 2430 O O . LEU B 1 76 ? 12.359 5.246 8.172 1 98.69 76 LEU B O 1
ATOM 2434 N N . THR B 1 77 ? 13.891 3.691 8.375 1 98.88 77 THR B N 1
ATOM 2435 C CA . THR B 1 77 ? 14.547 3.959 7.094 1 98.88 77 THR B CA 1
ATOM 2436 C C . THR B 1 77 ? 14.289 2.824 6.109 1 98.88 77 THR B C 1
ATOM 2438 O O . THR B 1 77 ? 14.562 1.659 6.406 1 98.88 77 THR B O 1
ATOM 2441 N N . MET B 1 78 ? 13.773 3.176 5.012 1 98.88 78 MET B N 1
ATOM 2442 C CA . MET B 1 78 ? 13.523 2.207 3.949 1 98.88 78 MET B CA 1
ATOM 2443 C C . MET B 1 78 ? 14.555 2.355 2.832 1 98.88 78 MET B C 1
ATOM 2445 O O . MET B 1 78 ? 14.602 3.389 2.162 1 98.88 78 MET B O 1
ATOM 2449 N N . ALA B 1 79 ? 15.383 1.39 2.646 1 98.81 79 ALA B N 1
ATOM 2450 C CA . ALA B 1 79 ? 16.266 1.323 1.485 1 98.81 79 ALA B CA 1
ATOM 2451 C C . ALA B 1 79 ? 15.664 0.452 0.388 1 98.81 79 ALA B C 1
ATOM 2453 O O . ALA B 1 79 ? 15.602 -0.773 0.522 1 98.81 79 ALA B O 1
ATOM 2454 N N . VAL B 1 80 ? 15.273 1.068 -0.684 1 98.19 80 VAL B N 1
ATOM 2455 C CA . VAL B 1 80 ? 14.461 0.379 -1.685 1 98.19 80 VAL B CA 1
ATOM 2456 C C . VAL B 1 80 ? 15.07 0.582 -3.07 1 98.19 80 VAL B C 1
ATOM 2458 O O . VAL B 1 80 ? 15.414 1.706 -3.447 1 98.19 80 VAL B O 1
ATOM 2461 N N . ALA B 1 81 ? 15.203 -0.488 -3.801 1 97.31 81 ALA B N 1
ATOM 2462 C CA . ALA B 1 81 ? 15.711 -0.382 -5.168 1 97.31 81 ALA B CA 1
ATOM 2463 C C . ALA B 1 81 ? 14.703 0.327 -6.066 1 97.31 81 ALA B C 1
ATOM 2465 O O . ALA B 1 81 ? 13.508 0.014 -6.043 1 97.31 81 ALA B O 1
ATOM 2466 N N . PRO 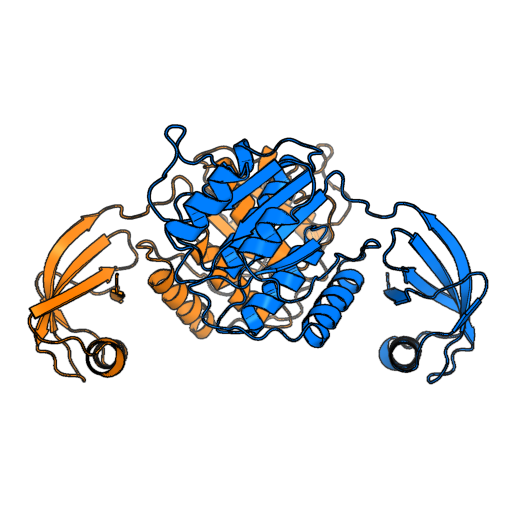B 1 82 ? 15.164 1.279 -6.832 1 94.19 82 PRO B N 1
ATOM 2467 C 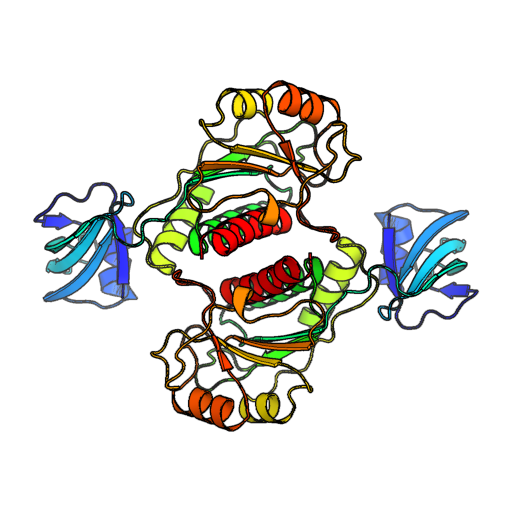CA . PRO B 1 82 ? 14.25 1.895 -7.793 1 94.19 82 PRO B CA 1
ATOM 2468 C C . PRO B 1 82 ? 13.664 0.885 -8.781 1 94.19 82 PRO B C 1
ATOM 2470 O O . PRO B 1 82 ? 14.352 -0.049 -9.195 1 94.19 82 PRO B O 1
ATOM 2473 N N . THR B 1 83 ? 12.469 1.098 -9.094 1 91.44 83 THR B N 1
ATOM 2474 C CA . THR B 1 83 ? 11.773 0.184 -9.992 1 91.44 83 THR B CA 1
ATOM 2475 C C . THR B 1 83 ? 11.984 0.594 -11.445 1 91.44 83 THR B C 1
ATOM 2477 O O . THR B 1 83 ? 12.312 1.747 -11.734 1 91.44 83 THR B O 1
ATOM 2480 N N . LYS B 1 84 ? 11.781 -0.395 -12.328 1 89.25 84 LYS B N 1
ATOM 2481 C CA . LYS B 1 84 ? 11.867 -0.1 -13.75 1 89.25 84 LYS B CA 1
ATOM 2482 C C . LYS B 1 84 ? 10.906 1.027 -14.133 1 89.25 84 LYS B C 1
ATOM 2484 O O . LYS B 1 84 ? 11.297 1.967 -14.836 1 89.25 84 LYS B O 1
ATOM 2489 N N . ASN B 1 85 ? 9.734 0.853 -13.688 1 89.88 85 ASN B N 1
ATOM 2490 C CA . ASN B 1 85 ? 8.75 1.925 -13.805 1 89.88 85 ASN B CA 1
ATOM 2491 C C . ASN B 1 85 ? 8.875 2.924 -12.656 1 89.88 85 ASN B C 1
ATOM 2493 O O . ASN B 1 85 ? 8.547 2.604 -11.516 1 89.88 85 ASN B O 1
ATOM 2497 N N . SER B 1 86 ? 9.289 4.16 -12.961 1 91.12 86 SER B N 1
ATOM 2498 C CA . SER B 1 86 ? 9.547 5.172 -11.938 1 91.12 86 SER B CA 1
ATOM 2499 C C . SER B 1 86 ? 8.281 5.539 -11.188 1 91.12 86 SER B C 1
ATOM 2501 O O . SER B 1 86 ? 8.336 5.934 -10.016 1 91.12 86 SER B O 1
ATOM 2503 N N . GLU B 1 87 ? 7.168 5.414 -11.859 1 93.25 87 GLU B N 1
ATOM 2504 C CA . GLU B 1 87 ? 5.895 5.758 -11.234 1 93.25 87 GLU B CA 1
ATOM 2505 C C . GLU B 1 87 ? 5.625 4.879 -10.016 1 93.25 87 GLU B C 1
ATOM 2507 O O . GLU B 1 87 ? 5.012 5.328 -9.039 1 93.25 87 GLU B O 1
ATOM 2512 N N . ARG B 1 88 ? 6.094 3.701 -10.078 1 95.19 88 ARG B N 1
ATOM 2513 C CA . ARG B 1 88 ? 5.887 2.783 -8.961 1 95.19 88 ARG B CA 1
ATOM 2514 C C . ARG B 1 88 ? 6.707 3.205 -7.746 1 95.19 88 ARG B C 1
ATOM 2516 O O . ARG B 1 88 ? 6.238 3.102 -6.609 1 95.19 88 ARG B O 1
ATOM 2523 N N . PHE B 1 89 ? 7.895 3.619 -7.996 1 96.06 89 PHE B N 1
ATOM 2524 C CA . PHE B 1 89 ? 8.711 4.121 -6.902 1 96.06 89 PHE B CA 1
ATOM 2525 C C . PHE B 1 89 ? 8.117 5.398 -6.32 1 96.06 89 PHE B C 1
ATOM 2527 O O . PHE B 1 89 ? 8.125 5.594 -5.105 1 96.06 89 PHE B O 1
ATOM 2534 N N . GLU B 1 90 ? 7.625 6.23 -7.168 1 96.25 90 GLU B N 1
ATOM 2535 C CA . GLU B 1 90 ? 6.977 7.457 -6.719 1 96.25 90 GLU B CA 1
ATOM 2536 C C . GLU B 1 90 ? 5.742 7.156 -5.875 1 96.25 90 GLU B C 1
ATOM 2538 O O . GLU B 1 90 ? 5.492 7.82 -4.867 1 96.25 90 GLU B O 1
ATOM 2543 N N . TRP B 1 91 ? 5.051 6.172 -6.316 1 96.31 91 TRP B N 1
ATOM 2544 C CA . TRP B 1 91 ? 3.898 5.73 -5.535 1 96.31 91 TRP B CA 1
ATOM 2545 C C . TRP B 1 91 ? 4.324 5.266 -4.148 1 96.31 91 TRP B C 1
ATOM 2547 O O . TRP B 1 91 ? 3.707 5.637 -3.146 1 96.31 91 TRP B O 1
ATOM 2557 N N . PHE B 1 92 ? 5.359 4.559 -4.176 1 97.88 92 PHE B N 1
ATOM 2558 C CA . PHE B 1 92 ? 5.883 4.105 -2.893 1 97.88 92 PHE B CA 1
ATOM 2559 C C . PHE B 1 92 ? 6.242 5.293 -2.006 1 97.88 92 PHE B C 1
ATOM 2561 O O . PHE B 1 92 ? 5.871 5.332 -0.832 1 97.88 92 PHE B O 1
ATOM 2568 N N . LEU B 1 93 ? 6.902 6.242 -2.557 1 98.38 93 LEU B N 1
ATOM 2569 C CA . LEU B 1 93 ? 7.301 7.418 -1.79 1 98.38 93 LEU B CA 1
ATOM 2570 C C . LEU B 1 93 ? 6.086 8.125 -1.207 1 98.38 93 LEU B C 1
ATOM 2572 O O . LEU B 1 93 ? 6.082 8.5 -0.033 1 98.38 93 LEU B O 1
ATOM 2576 N N . GLU B 1 94 ? 5.102 8.281 -1.993 1 98.5 94 GLU B N 1
ATOM 2577 C CA . GLU B 1 94 ? 3.873 8.945 -1.579 1 98.5 94 GLU B CA 1
ATOM 2578 C C . GLU B 1 94 ? 3.205 8.211 -0.424 1 98.5 94 GLU B C 1
ATOM 2580 O O . GLU B 1 94 ? 2.914 8.805 0.616 1 98.5 94 GLU B O 1
ATOM 2585 N N . LYS B 1 95 ? 3.031 6.891 -0.591 1 98.69 95 LYS B N 1
ATOM 2586 C CA . LYS B 1 95 ? 2.291 6.102 0.388 1 98.69 95 LYS B CA 1
ATOM 2587 C C . LYS B 1 95 ? 3.104 5.902 1.664 1 98.69 95 LYS B C 1
ATOM 2589 O O . LYS B 1 95 ? 2.549 5.898 2.766 1 98.69 95 LYS B O 1
ATOM 2594 N N . ALA B 1 96 ? 4.391 5.738 1.473 1 98.69 96 ALA B N 1
ATOM 2595 C CA . ALA B 1 96 ? 5.246 5.609 2.648 1 98.69 96 ALA B CA 1
ATOM 2596 C C . ALA B 1 96 ? 5.207 6.871 3.502 1 98.69 96 ALA B C 1
ATOM 2598 O O . ALA B 1 96 ? 5.23 6.801 4.73 1 98.69 96 ALA B O 1
ATOM 2599 N N . THR B 1 97 ? 5.188 8.039 2.865 1 98.62 97 THR B N 1
ATOM 2600 C CA . THR B 1 97 ? 5.082 9.305 3.574 1 98.62 97 THR B CA 1
ATOM 2601 C C . THR B 1 97 ? 3.752 9.414 4.309 1 98.62 97 THR B C 1
ATOM 2603 O O . THR B 1 97 ? 3.707 9.836 5.465 1 98.62 97 THR B O 1
ATOM 2606 N N . GLU B 1 98 ? 2.693 8.969 3.695 1 98.31 98 GLU B N 1
ATOM 2607 C CA . GLU B 1 98 ? 1.365 8.992 4.305 1 98.31 98 GLU B CA 1
ATOM 2608 C C . GLU B 1 98 ? 1.312 8.102 5.547 1 98.31 98 GLU B C 1
ATOM 2610 O O . GLU B 1 98 ? 0.802 8.516 6.586 1 98.31 98 GLU B O 1
ATOM 2615 N N . VAL B 1 99 ? 1.841 6.914 5.438 1 98.19 99 VAL B N 1
ATOM 2616 C CA . VAL B 1 99 ? 1.751 5.926 6.504 1 98.19 99 VAL B CA 1
ATOM 2617 C C . VAL B 1 99 ? 2.725 6.281 7.625 1 98.19 99 VAL B C 1
ATOM 2619 O O . VAL B 1 99 ? 2.361 6.25 8.805 1 98.19 99 VAL B O 1
ATOM 2622 N N . GLY B 1 100 ? 3.941 6.57 7.227 1 97.88 100 GLY B N 1
ATOM 2623 C CA . GLY B 1 100 ? 4.934 6.961 8.211 1 97.88 100 GLY B CA 1
ATOM 2624 C C . GLY B 1 100 ? 6.293 6.332 7.973 1 97.88 100 GLY B C 1
ATOM 2625 O O . GLY B 1 100 ? 6.496 5.148 8.25 1 97.88 100 GLY B O 1
ATOM 2626 N N . VAL B 1 101 ? 7.234 7.027 7.492 1 98.38 101 VAL B N 1
ATOM 2627 C CA . VAL B 1 101 ? 8.633 6.652 7.289 1 98.38 101 VAL B CA 1
ATOM 2628 C C . VAL B 1 101 ? 9.539 7.84 7.617 1 98.38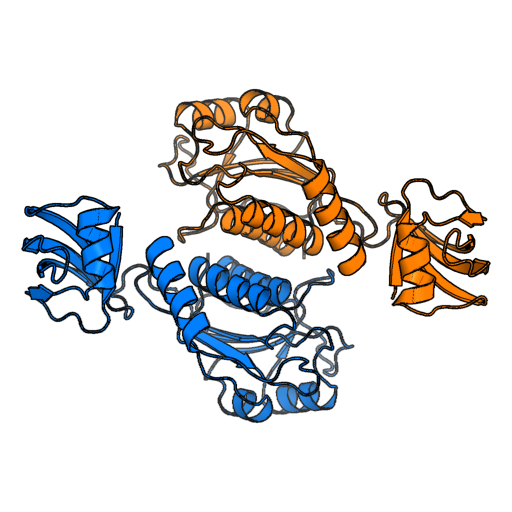 101 VAL B C 1
ATOM 2630 O O . VAL B 1 101 ? 9.156 8.992 7.41 1 98.38 101 VAL B O 1
ATOM 2633 N N . THR B 1 102 ? 10.648 7.559 8.172 1 98.38 102 THR B N 1
ATOM 2634 C CA . THR B 1 102 ? 11.547 8.641 8.562 1 98.38 102 THR B CA 1
ATOM 2635 C C . THR B 1 102 ? 12.484 9 7.414 1 98.38 102 THR B C 1
ATOM 2637 O O . THR B 1 102 ? 12.82 10.172 7.223 1 98.38 102 THR B O 1
ATOM 2640 N N . ALA B 1 103 ? 12.891 8.008 6.66 1 98.56 103 ALA B N 1
ATOM 2641 C CA . ALA B 1 103 ? 13.82 8.234 5.559 1 98.56 103 ALA B CA 1
ATOM 2642 C C . ALA B 1 103 ? 13.688 7.152 4.496 1 98.56 103 ALA B C 1
ATOM 2644 O O . ALA B 1 103 ? 13.273 6.027 4.793 1 98.56 103 ALA B O 1
ATOM 2645 N N . VAL B 1 104 ? 14.016 7.547 3.311 1 98.5 104 VAL B N 1
ATOM 2646 C CA . VAL B 1 104 ? 14.062 6.609 2.195 1 98.5 104 VAL B CA 1
ATOM 2647 C C . VAL B 1 104 ? 15.406 6.723 1.479 1 98.5 104 VAL B C 1
ATOM 2649 O O . VAL B 1 104 ? 15.891 7.824 1.219 1 98.5 104 VAL B O 1
ATOM 2652 N N . VAL B 1 105 ? 15.969 5.578 1.186 1 98.25 105 VAL B N 1
ATOM 2653 C CA . VAL B 1 105 ? 17.219 5.496 0.442 1 98.25 105 VAL B CA 1
ATOM 2654 C C . VAL B 1 105 ? 17 4.719 -0.855 1 98.25 105 VAL B C 1
ATOM 2656 O O . VAL B 1 105 ? 16.875 3.492 -0.841 1 98.25 105 VAL B O 1
ATOM 2659 N N . PRO B 1 106 ? 16.922 5.473 -1.969 1 97.75 106 PRO B N 1
ATOM 2660 C CA . PRO B 1 106 ? 17.016 4.707 -3.215 1 97.75 106 PRO B CA 1
ATOM 2661 C C . PRO B 1 106 ? 18.297 3.875 -3.307 1 97.75 106 PRO B C 1
ATOM 2663 O O . PRO B 1 106 ? 19.391 4.426 -3.25 1 97.75 106 PRO B O 1
ATOM 2666 N N . LEU B 1 107 ? 18.094 2.617 -3.5 1 97.88 107 LEU B N 1
ATOM 2667 C CA . LEU B 1 107 ? 19.203 1.671 -3.322 1 97.88 107 LEU B CA 1
ATOM 2668 C C . LEU B 1 107 ? 19.641 1.096 -4.664 1 97.88 107 LEU B C 1
ATOM 2670 O O . LEU B 1 107 ? 18.828 0.53 -5.398 1 97.88 107 LEU B O 1
ATOM 2674 N N . GLU B 1 108 ? 20.844 1.265 -4.996 1 97.19 108 GLU B N 1
ATOM 2675 C CA . GLU B 1 108 ? 21.406 0.649 -6.195 1 97.19 108 GLU B CA 1
ATOM 2676 C C . GLU B 1 108 ? 21.984 -0.732 -5.887 1 97.19 108 GLU B C 1
ATOM 2678 O O . GLU B 1 108 ? 22.953 -0.855 -5.133 1 97.19 108 GLU B O 1
ATOM 2683 N N . THR B 1 109 ? 21.391 -1.722 -6.449 1 97.38 109 THR B N 1
ATOM 2684 C CA . THR B 1 109 ? 21.812 -3.098 -6.203 1 97.38 109 THR B CA 1
ATOM 2685 C C . THR B 1 109 ? 22.391 -3.727 -7.469 1 97.38 109 THR B C 1
ATOM 2687 O O . THR B 1 109 ? 22.328 -3.127 -8.547 1 97.38 109 THR B O 1
ATOM 2690 N N . GLU B 1 110 ? 22.875 -4.938 -7.406 1 96.38 110 GLU B N 1
ATOM 2691 C CA . GLU B 1 110 ? 23.469 -5.645 -8.531 1 96.38 110 GLU B CA 1
ATOM 2692 C C . GLU B 1 110 ? 22.438 -5.91 -9.633 1 96.38 110 GLU B C 1
ATOM 2694 O O . GLU B 1 110 ? 22.766 -5.84 -10.82 1 96.38 110 GLU B O 1
ATOM 2699 N N . HIS B 1 111 ? 21.234 -6.148 -9.219 1 94.5 111 HIS B N 1
ATOM 2700 C CA . HIS B 1 111 ? 20.219 -6.527 -10.188 1 94.5 111 HIS B CA 1
ATOM 2701 C C . HIS B 1 111 ? 19.266 -5.367 -10.469 1 94.5 111 HIS B C 1
ATOM 2703 O O . HIS B 1 111 ? 18.172 -5.566 -11 1 94.5 111 HIS B O 1
ATOM 2709 N N . SER B 1 112 ? 19.719 -4.211 -10.109 1 90.69 112 SER B N 1
ATOM 2710 C CA . SER B 1 112 ? 18.891 -3.047 -10.375 1 90.69 112 SER B CA 1
ATOM 2711 C C . SER B 1 112 ? 18.719 -2.811 -11.875 1 90.69 112 SER B C 1
ATOM 2713 O O . SER B 1 112 ? 19.703 -2.857 -12.625 1 90.69 112 SER B O 1
ATOM 2715 N N . GLU B 1 113 ? 17.547 -2.643 -12.297 1 81.62 113 GLU B N 1
ATOM 2716 C CA . GLU B 1 113 ? 17.281 -2.352 -13.703 1 81.62 113 GLU B CA 1
ATOM 2717 C C . GLU B 1 113 ? 17.516 -0.878 -14.016 1 81.62 113 GLU B C 1
ATOM 2719 O O . GLU B 1 113 ? 17.922 -0.531 -15.133 1 81.62 113 GLU B O 1
ATOM 2724 N N . ARG B 1 114 ? 17.109 -0.055 -13.055 1 77.75 114 ARG B N 1
ATOM 2725 C CA . ARG B 1 114 ? 17.328 1.383 -13.18 1 77.75 114 ARG B CA 1
ATOM 2726 C C . ARG B 1 114 ? 18.453 1.854 -12.258 1 77.75 114 ARG B C 1
ATOM 2728 O O . ARG B 1 114 ? 18.453 1.533 -11.062 1 77.75 114 ARG B O 1
ATOM 2735 N N . ARG B 1 115 ? 19.25 2.656 -12.844 1 77.75 115 ARG B N 1
ATOM 2736 C CA . ARG B 1 115 ? 20.406 3.096 -12.062 1 77.75 115 ARG B CA 1
ATOM 2737 C C . ARG B 1 115 ? 20.453 4.617 -11.961 1 77.75 115 ARG B C 1
ATOM 2739 O O . ARG B 1 115 ? 21.469 5.188 -11.555 1 77.75 115 ARG B O 1
ATOM 2746 N N . VAL B 1 116 ? 19.422 5.113 -12.43 1 80.56 116 VAL B N 1
ATOM 2747 C CA . VAL B 1 116 ? 19.344 6.562 -12.312 1 80.56 116 VAL B CA 1
ATOM 2748 C C . VAL B 1 116 ? 18.094 6.949 -11.5 1 80.56 116 VAL B C 1
ATOM 2750 O O . VAL B 1 116 ? 17.031 6.348 -11.656 1 80.56 116 VAL B O 1
ATOM 2753 N N . PHE B 1 117 ? 18.297 7.77 -10.531 1 84.06 117 PHE B N 1
ATOM 2754 C CA . PHE B 1 117 ? 17.219 8.328 -9.727 1 84.06 117 PHE B CA 1
ATOM 2755 C C . PHE B 1 117 ? 17.344 9.836 -9.617 1 84.06 117 PHE B C 1
ATOM 2757 O O . PHE B 1 117 ? 18.391 10.352 -9.211 1 84.06 117 PHE B O 1
ATOM 2764 N N . LYS B 1 118 ? 16.328 10.484 -10.117 1 81.69 118 LYS B N 1
ATOM 2765 C CA . LYS B 1 118 ? 16.281 11.938 -10 1 81.69 118 LYS B CA 1
ATOM 2766 C C . LYS B 1 118 ? 15.57 12.352 -8.711 1 81.69 118 LYS B C 1
ATOM 2768 O O . LYS B 1 118 ? 14.352 12.258 -8.609 1 81.69 118 LYS B O 1
ATOM 2773 N N . PRO B 1 119 ? 16.297 12.883 -7.805 1 87.88 119 PRO B N 1
ATOM 2774 C CA . PRO B 1 119 ? 15.711 13.188 -6.5 1 87.88 119 PRO B CA 1
ATOM 2775 C C . PRO B 1 119 ? 14.641 14.273 -6.574 1 87.88 119 PRO B C 1
ATOM 2777 O O . PRO B 1 119 ? 13.742 14.32 -5.734 1 87.88 119 PRO B O 1
ATOM 2780 N N . GLU B 1 120 ? 14.758 15.164 -7.59 1 90.81 120 GLU B N 1
ATOM 2781 C CA . GLU B 1 120 ? 13.852 16.312 -7.66 1 90.81 120 GLU B CA 1
ATOM 2782 C C . GLU B 1 120 ? 12.391 15.867 -7.703 1 90.81 120 GLU B C 1
ATOM 2784 O O . GLU B 1 120 ? 11.555 16.391 -6.965 1 90.81 120 GLU B O 1
ATOM 2789 N N . ARG B 1 121 ? 12.125 14.914 -8.547 1 92.44 121 ARG B N 1
ATOM 2790 C CA . ARG B 1 121 ? 10.758 14.422 -8.664 1 92.44 121 ARG B CA 1
ATOM 2791 C C . ARG B 1 121 ? 10.305 13.742 -7.375 1 92.44 121 ARG B C 1
ATOM 2793 O O . ARG B 1 121 ? 9.188 13.961 -6.91 1 92.44 121 ARG B O 1
ATOM 2800 N N . GLY B 1 122 ? 11.203 12.938 -6.816 1 96 122 GLY B N 1
ATOM 2801 C CA . GLY B 1 122 ? 10.891 12.281 -5.555 1 96 122 GLY B CA 1
ATOM 2802 C C . GLY B 1 122 ? 10.625 13.258 -4.426 1 96 122 GLY B C 1
ATOM 2803 O O . GLY B 1 122 ? 9.711 13.055 -3.623 1 96 122 GLY B O 1
ATOM 2804 N N . GLU B 1 123 ? 11.391 14.305 -4.422 1 96.69 123 GLU B N 1
ATOM 2805 C CA . GLU B 1 123 ? 11.227 15.344 -3.404 1 96.69 123 GLU B CA 1
ATOM 2806 C C . GLU B 1 123 ? 9.859 16.016 -3.51 1 96.69 123 GLU B C 1
ATOM 2808 O O . GLU B 1 123 ? 9.219 16.281 -2.494 1 96.69 123 GLU B O 1
ATOM 2813 N N . LYS B 1 124 ? 9.453 16.266 -4.656 1 95.81 124 LYS B N 1
ATOM 2814 C CA . LYS B 1 124 ? 8.141 16.875 -4.883 1 95.81 124 LYS B CA 1
ATOM 2815 C C . LYS B 1 124 ? 7.023 15.945 -4.414 1 95.81 124 LYS B C 1
ATOM 2817 O O . LYS B 1 124 ? 6.047 16.391 -3.811 1 95.81 124 LYS B O 1
ATOM 2822 N N . VAL B 1 125 ? 7.191 14.695 -4.684 1 97.19 125 VAL B N 1
ATOM 2823 C CA . VAL B 1 125 ? 6.199 13.695 -4.301 1 97.19 125 VAL B CA 1
ATOM 2824 C C . VAL B 1 125 ? 6.098 13.625 -2.777 1 97.19 125 VAL B C 1
ATOM 2826 O O . VAL B 1 125 ? 4.996 13.648 -2.223 1 97.19 125 VAL B O 1
ATOM 2829 N N . VAL B 1 126 ? 7.242 13.594 -2.125 1 98.19 126 VAL B N 1
ATOM 2830 C CA . VAL B 1 126 ? 7.289 13.508 -0.669 1 98.19 126 VAL B CA 1
ATOM 2831 C C . VAL B 1 126 ? 6.645 14.75 -0.055 1 98.19 126 VAL B C 1
ATOM 2833 O O . VAL B 1 126 ? 5.844 14.648 0.876 1 98.19 126 VAL B O 1
ATOM 2836 N N . THR B 1 127 ? 6.953 15.898 -0.608 1 96.94 127 THR B N 1
ATOM 2837 C CA . THR B 1 127 ? 6.414 17.156 -0.1 1 96.94 127 THR B CA 1
ATOM 2838 C C . THR B 1 127 ? 4.898 17.203 -0.289 1 96.94 127 THR B C 1
ATOM 2840 O O . THR B 1 127 ? 4.168 17.594 0.625 1 96.94 127 THR B O 1
ATOM 2843 N N . ALA B 1 128 ? 4.457 16.844 -1.438 1 96.62 128 ALA B N 1
ATOM 2844 C CA . ALA B 1 128 ? 3.02 16.828 -1.709 1 96.62 128 ALA B CA 1
ATOM 2845 C C . ALA B 1 128 ? 2.291 15.883 -0.763 1 96.62 128 ALA B C 1
ATOM 2847 O O . ALA B 1 128 ? 1.225 16.219 -0.241 1 96.62 128 ALA B O 1
ATOM 2848 N N . ALA B 1 129 ? 2.904 14.727 -0.565 1 97.69 129 ALA B N 1
ATOM 2849 C CA . ALA B 1 129 ? 2.311 13.734 0.325 1 97.69 129 ALA B CA 1
ATOM 2850 C C . ALA B 1 129 ? 2.264 14.242 1.763 1 97.69 129 ALA B C 1
ATOM 2852 O O . ALA B 1 129 ? 1.285 14.016 2.477 1 97.69 129 ALA B O 1
ATOM 2853 N N . LEU B 1 130 ? 3.311 14.891 2.17 1 97.69 130 LEU B N 1
ATOM 2854 C CA . LEU B 1 130 ? 3.379 15.492 3.496 1 97.69 130 LEU B CA 1
ATOM 2855 C C . LEU B 1 130 ? 2.225 16.469 3.711 1 97.69 130 LEU B C 1
ATOM 2857 O O . LEU B 1 130 ? 1.53 16.391 4.727 1 97.69 130 LEU B O 1
ATOM 2861 N N . LYS B 1 131 ? 1.989 17.328 2.77 1 96.25 131 LYS B N 1
ATOM 2862 C CA . LYS B 1 131 ? 0.94 18.344 2.863 1 96.25 131 LYS B CA 1
ATOM 2863 C C . LYS B 1 131 ? -0.444 17.703 2.865 1 96.25 131 LYS B C 1
ATOM 2865 O O . LYS B 1 131 ? -1.282 18.016 3.711 1 96.25 131 LYS B O 1
ATOM 2870 N N . GLN B 1 132 ? -0.586 16.781 1.968 1 93.81 132 GLN B N 1
ATOM 2871 C CA . GLN B 1 132 ? -1.897 16.156 1.809 1 93.81 132 GLN B CA 1
ATOM 2872 C C . GLN B 1 132 ? -2.252 15.305 3.021 1 93.81 132 GLN B C 1
ATOM 2874 O O . GLN B 1 132 ? -3.42 15.211 3.4 1 93.81 132 GLN B O 1
ATOM 2879 N N . SER B 1 133 ? -1.273 14.68 3.572 1 95.75 133 SER B N 1
ATOM 2880 C CA . SER B 1 133 ? -1.517 13.797 4.711 1 95.75 133 SER B CA 1
ATOM 2881 C C . SER B 1 133 ? -1.37 14.555 6.031 1 95.75 133 SER B C 1
ATOM 2883 O O . SER B 1 133 ? -1.455 13.953 7.105 1 95.75 133 SER B O 1
ATOM 2885 N N . LEU B 1 134 ? -1.142 15.844 6.039 1 96.12 134 LEU B N 1
ATOM 2886 C CA . LEU B 1 134 ? -1.097 16.75 7.184 1 96.12 134 LEU B CA 1
ATOM 2887 C C . LEU B 1 134 ? -0.042 16.297 8.188 1 96.12 134 LEU B C 1
ATOM 2889 O O . LEU B 1 134 ? -0.342 16.125 9.375 1 96.12 134 LEU B O 1
ATOM 2893 N N . LYS B 1 135 ? 1.129 16.125 7.715 1 96.75 135 LYS B N 1
ATOM 2894 C CA . LYS B 1 135 ? 2.277 15.781 8.547 1 96.75 135 LYS B CA 1
ATOM 2895 C C . LYS B 1 135 ? 3.205 16.984 8.734 1 96.75 135 LYS B C 1
ATOM 2897 O O . LYS B 1 135 ? 3.217 17.891 7.906 1 96.75 135 LYS B O 1
ATOM 2902 N N . ALA B 1 136 ? 3.984 16.906 9.805 1 97.69 136 ALA B N 1
ATOM 2903 C CA . ALA B 1 136 ? 4.891 18.031 10.055 1 97.69 136 ALA B CA 1
ATOM 2904 C C . ALA B 1 136 ? 6.348 17.578 10 1 97.69 136 ALA B C 1
ATOM 2906 O O . ALA B 1 136 ? 7.262 18.406 10.094 1 97.69 136 ALA B O 1
ATOM 2907 N N . TYR B 1 137 ? 6.574 16.312 9.898 1 98.25 137 TYR B N 1
ATOM 2908 C CA . TYR B 1 137 ? 7.914 15.758 9.719 1 98.25 137 TYR B CA 1
ATOM 2909 C C . TYR B 1 137 ? 8.109 15.234 8.297 1 98.25 137 TYR B C 1
ATOM 2911 O O . TYR B 1 137 ? 7.445 14.273 7.891 1 98.25 137 TYR B O 1
ATOM 2919 N N . ARG B 1 138 ? 8.922 15.844 7.609 1 98.25 138 ARG B N 1
ATOM 2920 C CA . ARG B 1 138 ? 9.188 15.43 6.234 1 98.25 138 ARG B CA 1
ATOM 2921 C C . ARG B 1 138 ? 10.219 14.305 6.191 1 98.25 138 ARG B C 1
ATOM 2923 O O . ARG B 1 138 ? 11.328 14.461 6.699 1 98.25 138 ARG B O 1
ATOM 2930 N N . PRO B 1 139 ? 9.891 13.156 5.605 1 98.38 139 PRO B N 1
ATOM 2931 C CA . PRO B 1 139 ? 10.906 12.109 5.453 1 98.38 139 PRO B CA 1
ATOM 2932 C C . PRO B 1 139 ? 12.125 12.586 4.66 1 98.38 139 PRO B C 1
ATOM 2934 O O . PRO B 1 139 ? 11.977 13.344 3.697 1 98.38 139 PRO B O 1
ATOM 2937 N N . VAL B 1 140 ? 13.258 12.133 5.035 1 97.94 140 VAL B N 1
ATOM 2938 C CA . VAL B 1 140 ? 14.477 12.438 4.297 1 97.94 140 VAL B CA 1
ATOM 2939 C C . VAL B 1 140 ? 14.602 11.508 3.096 1 97.94 140 VAL B C 1
ATOM 2941 O O . VAL B 1 140 ? 14.484 10.289 3.234 1 97.94 140 VAL B O 1
ATOM 2944 N N . LEU B 1 141 ? 14.703 12.062 1.975 1 98.19 141 LEU B N 1
ATOM 2945 C CA . LEU B 1 141 ? 14.992 11.289 0.773 1 98.19 141 LEU B CA 1
ATOM 2946 C C . LEU B 1 141 ? 16.469 11.391 0.4 1 98.19 141 LEU B C 1
ATOM 2948 O O . LEU B 1 141 ? 16.938 12.469 0.029 1 98.19 141 LEU B O 1
ATOM 2952 N N . HIS B 1 142 ? 17.125 10.312 0.507 1 97.31 142 HIS B N 1
ATOM 2953 C CA . HIS B 1 142 ? 18.547 10.273 0.203 1 97.31 142 HIS B CA 1
ATOM 2954 C C . HIS B 1 142 ? 18.781 10.125 -1.296 1 97.31 142 HIS B C 1
ATOM 2956 O O . HIS B 1 142 ? 17.859 9.805 -2.049 1 97.31 142 HIS B O 1
ATOM 2962 N N . PRO B 1 143 ? 20 10.461 -1.761 1 95.62 143 PRO B N 1
ATOM 2963 C CA . PRO B 1 143 ? 20.344 10.148 -3.154 1 95.62 143 PRO B CA 1
ATOM 2964 C C . PRO B 1 143 ? 20.453 8.648 -3.418 1 95.62 143 PRO B C 1
ATOM 2966 O O . PRO B 1 143 ? 20.484 7.855 -2.477 1 95.62 143 PRO B O 1
ATOM 2969 N N . LEU B 1 144 ? 20.422 8.383 -4.691 1 96.56 144 LEU B N 1
ATOM 2970 C CA . LEU B 1 144 ? 20.703 6.992 -5.043 1 96.56 144 LEU B CA 1
ATOM 2971 C C . LEU B 1 144 ? 22.016 6.535 -4.438 1 96.56 144 LEU B C 1
ATOM 2973 O O . LEU B 1 144 ? 23.062 7.18 -4.625 1 96.56 144 LEU B O 1
ATOM 2977 N N . THR B 1 145 ? 21.984 5.5 -3.664 1 97.25 145 THR B N 1
ATOM 2978 C CA . THR B 1 145 ? 23.141 5.051 -2.891 1 97.25 145 THR B CA 1
ATOM 2979 C C . THR B 1 145 ? 23.484 3.607 -3.24 1 97.25 145 THR B C 1
ATOM 2981 O O . THR B 1 145 ? 22.625 2.727 -3.219 1 97.25 145 THR B O 1
ATOM 2984 N N . PRO B 1 146 ? 24.766 3.336 -3.561 1 97.81 146 PRO B N 1
ATOM 2985 C CA . PRO B 1 146 ? 25.172 1.95 -3.799 1 97.81 146 PRO B CA 1
ATOM 2986 C C . PRO B 1 146 ? 24.938 1.048 -2.59 1 97.81 146 PRO B C 1
ATOM 2988 O O . PRO B 1 146 ? 25.109 1.479 -1.447 1 97.81 146 PRO B O 1
ATOM 2991 N N . PHE B 1 147 ? 24.656 -0.182 -2.855 1 98.44 147 PHE B N 1
ATOM 2992 C CA . PHE B 1 147 ? 24.266 -1.156 -1.843 1 98.44 147 PHE B CA 1
ATOM 2993 C C . PHE B 1 147 ? 25.297 -1.213 -0.721 1 98.44 147 PHE B C 1
ATOM 2995 O O . PHE B 1 147 ? 24.953 -1.081 0.455 1 98.44 147 PHE B O 1
ATOM 3002 N N . ARG B 1 148 ? 26.516 -1.357 -1.023 1 98.44 148 ARG B N 1
ATOM 3003 C CA . ARG B 1 148 ? 27.562 -1.513 -0.021 1 98.44 148 ARG B CA 1
ATOM 3004 C C . ARG B 1 148 ? 27.656 -0.279 0.87 1 98.44 148 ARG B C 1
ATOM 3006 O O . ARG B 1 148 ? 27.797 -0.396 2.088 1 98.44 148 ARG B O 1
ATOM 3013 N N . GLU B 1 149 ? 27.594 0.848 0.242 1 98.56 149 GLU B N 1
ATOM 3014 C CA . GLU B 1 149 ? 27.625 2.102 0.989 1 98.56 149 GLU B CA 1
ATOM 3015 C C . GLU B 1 149 ? 26.422 2.221 1.924 1 98.56 149 GLU B C 1
ATOM 3017 O O . GLU B 1 149 ? 26.562 2.658 3.068 1 98.56 149 GLU B O 1
ATOM 3022 N N . ALA B 1 150 ? 25.281 1.891 1.465 1 98.69 150 ALA B N 1
ATOM 3023 C CA . ALA B 1 150 ? 24.062 1.957 2.266 1 98.69 150 ALA B CA 1
ATOM 3024 C C . ALA B 1 150 ? 24.156 1.041 3.482 1 98.69 150 ALA B C 1
ATOM 3026 O O . ALA B 1 150 ? 23.703 1.403 4.578 1 98.69 150 ALA B O 1
ATOM 3027 N N . VAL B 1 151 ? 24.672 -0.16 3.258 1 98.75 151 VAL B N 1
ATOM 3028 C CA . VAL B 1 151 ? 24.828 -1.118 4.348 1 98.75 151 VAL B CA 1
ATOM 3029 C C . VAL B 1 151 ? 25.75 -0.537 5.414 1 98.75 151 VAL B C 1
ATOM 3031 O O . VAL B 1 151 ? 25.438 -0.572 6.605 1 98.75 151 VAL B O 1
ATOM 3034 N N . LEU B 1 152 ? 26.828 0.019 4.957 1 98.19 152 LEU B N 1
ATOM 3035 C CA . LEU B 1 152 ? 27.859 0.504 5.871 1 98.19 152 LEU B CA 1
ATOM 3036 C C . LEU B 1 152 ? 27.406 1.788 6.562 1 98.19 152 LEU B C 1
ATOM 3038 O O . LEU B 1 152 ? 27.844 2.086 7.676 1 98.19 152 LEU B O 1
ATOM 3042 N N . SER B 1 153 ? 26.5 2.506 5.98 1 97.12 153 SER B N 1
ATOM 3043 C CA . SER B 1 153 ? 26.094 3.795 6.523 1 97.12 153 SER B CA 1
ATOM 3044 C C . SER B 1 153 ? 24.734 3.693 7.223 1 97.12 153 SER B C 1
ATOM 3046 O O . SER B 1 153 ? 24.188 4.703 7.656 1 97.12 153 SER B O 1
ATOM 3048 N N . ALA B 1 154 ? 24.172 2.527 7.273 1 96.06 154 ALA B N 1
ATOM 3049 C CA . ALA B 1 154 ? 22.859 2.371 7.906 1 96.06 154 ALA B CA 1
ATOM 3050 C C . ALA B 1 154 ? 22.891 2.881 9.344 1 96.06 154 ALA B C 1
ATOM 3052 O O . ALA B 1 154 ? 23.844 2.623 10.086 1 96.06 154 ALA B O 1
ATOM 3053 N N . PRO B 1 155 ? 21.891 3.619 9.672 1 93.06 155 PRO B N 1
ATOM 3054 C CA . PRO B 1 155 ? 21.859 4.141 11.039 1 93.06 155 PRO B CA 1
ATOM 3055 C C . PRO B 1 155 ? 21.875 3.037 12.094 1 93.06 155 PRO B C 1
ATOM 3057 O O . PRO B 1 155 ? 21.531 1.89 11.797 1 93.06 155 PRO B O 1
ATOM 3060 N N . GLU B 1 156 ? 22.234 3.475 13.336 1 94.06 156 GLU B N 1
ATOM 3061 C CA . GLU B 1 156 ? 22.172 2.533 14.453 1 94.06 156 GLU B CA 1
ATOM 3062 C C . GLU B 1 156 ? 20.75 2.072 14.727 1 94.06 156 GLU B C 1
ATOM 3064 O O . GLU B 1 156 ? 19.797 2.855 14.602 1 94.06 156 GLU B O 1
ATOM 3069 N N . GLY B 1 157 ? 20.562 0.817 15.148 1 97.31 157 GLY B N 1
ATOM 3070 C CA . GLY B 1 157 ? 19.266 0.183 15.359 1 97.31 157 GLY B CA 1
ATOM 3071 C C . GLY B 1 157 ? 19.172 -1.193 14.727 1 97.31 157 GLY B C 1
ATOM 3072 O O . GLY B 1 157 ? 20.188 -1.84 14.469 1 97.31 157 GLY B O 1
ATOM 3073 N N . ARG B 1 158 ? 17.969 -1.626 14.57 1 97.94 158 ARG B N 1
ATOM 3074 C CA . ARG B 1 158 ? 17.75 -2.918 13.93 1 97.94 158 ARG B CA 1
ATOM 3075 C C . ARG B 1 158 ? 17.891 -2.812 12.414 1 97.94 158 ARG B C 1
ATOM 3077 O O . ARG B 1 158 ? 17.469 -1.82 11.812 1 97.94 158 ARG B O 1
ATOM 3084 N N . LYS B 1 159 ? 18.547 -3.756 11.844 1 98.56 159 LYS B N 1
ATOM 3085 C CA . LYS B 1 159 ? 18.797 -3.783 10.406 1 98.56 159 LYS B CA 1
ATOM 3086 C C . LYS B 1 159 ? 18.219 -5.047 9.773 1 98.56 159 LYS B C 1
ATOM 3088 O O . LYS B 1 159 ? 18.516 -6.16 10.211 1 98.56 159 LYS B O 1
ATOM 3093 N N . PHE B 1 160 ? 17.406 -4.867 8.727 1 98.75 160 PHE B N 1
ATOM 3094 C CA . PHE B 1 160 ? 16.719 -5.992 8.102 1 98.75 160 PHE B CA 1
ATOM 3095 C C . PHE B 1 160 ? 16.938 -5.996 6.594 1 98.75 160 PHE B C 1
ATOM 3097 O O . PHE B 1 160 ? 17.062 -4.934 5.977 1 98.75 160 PHE B O 1
ATOM 3104 N N . ILE B 1 161 ? 16.984 -7.16 6.02 1 98.75 161 ILE B N 1
ATOM 3105 C CA . ILE B 1 161 ? 17.016 -7.328 4.57 1 98.75 161 ILE B CA 1
ATOM 3106 C C . ILE B 1 161 ? 15.969 -8.352 4.145 1 98.75 161 ILE B C 1
ATOM 3108 O O . ILE B 1 161 ? 15.969 -9.484 4.633 1 98.75 161 ILE B O 1
ATOM 3112 N N . ALA B 1 162 ? 15.078 -7.914 3.297 1 98.31 162 ALA B N 1
ATOM 3113 C CA . ALA B 1 162 ? 14.023 -8.789 2.791 1 98.31 162 ALA B CA 1
ATOM 3114 C C . ALA B 1 162 ? 14.398 -9.367 1.429 1 98.31 162 ALA B C 1
ATOM 3116 O O . ALA B 1 162 ? 14.773 -8.625 0.517 1 98.31 162 ALA B O 1
ATOM 3117 N N . HIS B 1 163 ? 14.289 -10.656 1.288 1 96.19 163 HIS B N 1
ATOM 3118 C CA . HIS B 1 163 ? 14.562 -11.281 0 1 96.19 163 HIS B CA 1
ATOM 3119 C C . HIS B 1 163 ? 13.82 -12.602 -0.14 1 96.19 163 HIS B C 1
ATOM 3121 O O . HIS B 1 163 ? 13.305 -13.141 0.846 1 96.19 163 HIS B O 1
ATOM 3127 N N . CYS B 1 164 ? 13.703 -13.102 -1.331 1 92.12 164 CYS B N 1
ATOM 3128 C CA . CYS B 1 164 ? 12.93 -14.305 -1.618 1 92.12 164 CYS B CA 1
ATOM 3129 C C . CYS B 1 164 ? 13.82 -15.539 -1.679 1 92.12 164 CYS B C 1
ATOM 3131 O O . CYS B 1 164 ? 13.336 -16.672 -1.711 1 92.12 164 CYS B O 1
ATOM 3133 N N . ALA B 1 165 ? 15.102 -15.398 -1.707 1 91.19 165 ALA B N 1
ATOM 3134 C CA . ALA B 1 165 ? 16.031 -16.516 -1.745 1 91.19 165 ALA B CA 1
ATOM 3135 C C . ALA B 1 165 ? 15.992 -17.312 -0.444 1 91.19 165 ALA B C 1
ATOM 3137 O O . ALA B 1 165 ? 15.492 -16.828 0.573 1 91.19 165 ALA B O 1
ATOM 3138 N N . PRO B 1 166 ? 16.406 -18.562 -0.546 1 92.94 166 PRO B N 1
ATOM 3139 C CA . PRO B 1 166 ? 16.531 -19.312 0.71 1 92.94 166 PRO B CA 1
ATOM 3140 C C . PRO B 1 166 ? 17.406 -18.594 1.732 1 92.94 166 PRO B C 1
ATOM 3142 O O . PRO B 1 166 ? 18.391 -17.938 1.36 1 92.94 166 PRO B O 1
ATOM 3145 N N . ALA B 1 167 ? 17.031 -18.797 2.947 1 94.81 167 ALA B N 1
ATOM 3146 C CA . ALA B 1 167 ? 17.797 -18.172 4.016 1 94.81 167 ALA B CA 1
ATOM 3147 C C . ALA B 1 167 ? 19.25 -18.625 3.994 1 94.81 167 ALA B C 1
ATOM 3149 O O . ALA B 1 167 ? 19.531 -19.797 3.768 1 94.81 167 ALA B O 1
ATOM 3150 N N . GLN B 1 168 ? 20.141 -17.703 4.262 1 92.06 168 GLN B N 1
ATOM 3151 C CA . GLN B 1 168 ? 21.562 -18.031 4.355 1 92.06 168 GLN B CA 1
ATOM 3152 C C . GLN B 1 168 ? 21.984 -18.219 5.809 1 92.06 168 GLN B C 1
ATOM 3154 O O . GLN B 1 168 ? 22.969 -18.906 6.09 1 92.06 168 GLN B O 1
ATOM 3159 N N . SER B 1 169 ? 21.234 -17.641 6.73 1 90.69 169 SER B N 1
ATOM 3160 C CA . SER B 1 169 ? 21.516 -17.766 8.156 1 90.69 169 SER B CA 1
ATOM 3161 C C . SER B 1 169 ? 20.844 -19 8.75 1 90.69 169 SER B C 1
ATOM 3163 O O . SER B 1 169 ? 19.719 -19.344 8.359 1 90.69 169 SER B O 1
ATOM 3165 N N . PRO B 1 170 ? 21.438 -19.625 9.719 1 89.25 170 PRO B N 1
ATOM 3166 C CA . PRO B 1 170 ? 20.828 -20.766 10.391 1 89.25 170 PRO B CA 1
ATOM 3167 C C . PRO B 1 170 ? 19.531 -20.406 11.125 1 89.25 170 PRO B C 1
ATOM 3169 O O . PRO B 1 170 ? 18.672 -21.25 11.336 1 89.25 170 PRO B O 1
ATOM 3172 N N . ALA B 1 171 ? 19.438 -19.156 11.5 1 90.31 171 ALA B N 1
ATOM 3173 C CA . ALA B 1 171 ? 18.266 -18.688 12.219 1 90.31 171 ALA B CA 1
ATOM 3174 C C . ALA B 1 171 ? 17.047 -18.594 11.297 1 90.31 171 ALA B C 1
ATOM 3176 O O . ALA B 1 171 ? 15.914 -18.453 11.766 1 90.31 171 ALA B O 1
ATOM 3177 N N . GLY B 1 172 ? 17.328 -18.703 9.93 1 93.69 172 GLY B N 1
ATOM 3178 C CA . GLY B 1 172 ? 16.25 -18.562 8.969 1 93.69 172 GLY B CA 1
ATOM 3179 C C . GLY B 1 172 ? 15.805 -17.109 8.781 1 93.69 172 GLY B C 1
ATOM 3180 O O . GLY B 1 172 ? 16.578 -16.188 9.062 1 93.69 172 GLY B O 1
ATOM 3181 N N . LYS B 1 173 ? 14.633 -16.953 8.25 1 96.06 173 LYS B N 1
ATOM 3182 C CA . LYS B 1 173 ? 14.07 -15.617 8.047 1 96.06 173 LYS B CA 1
ATOM 3183 C C . LYS B 1 173 ? 12.977 -15.32 9.078 1 96.06 173 LYS B C 1
ATOM 3185 O O . LYS B 1 173 ? 12.109 -16.156 9.328 1 96.06 173 LYS B O 1
ATOM 3190 N N . ALA B 1 174 ? 13.07 -14.203 9.641 1 95.75 174 ALA B N 1
ATOM 3191 C CA . ALA B 1 174 ? 12.031 -13.781 10.57 1 95.75 174 ALA B CA 1
ATOM 3192 C C . ALA B 1 174 ? 10.93 -13.008 9.852 1 95.75 174 ALA B C 1
ATOM 3194 O O . ALA B 1 174 ? 11.188 -12.336 8.852 1 95.75 174 ALA B O 1
ATOM 3195 N N . TYR B 1 175 ? 9.672 -13.211 10.312 1 97.06 175 TYR B N 1
ATOM 3196 C CA . TYR B 1 175 ? 8.578 -12.352 9.852 1 97.06 175 TYR B CA 1
ATOM 3197 C C . TYR B 1 175 ? 8.719 -10.945 10.398 1 97.06 175 TYR B C 1
ATOM 3199 O O . TYR B 1 175 ? 8.805 -10.75 11.617 1 97.06 175 TYR B O 1
ATOM 3207 N N . LEU B 1 176 ? 8.75 -9.93 9.578 1 98 176 LEU B N 1
ATOM 3208 C CA . LEU B 1 176 ? 9.125 -8.578 9.977 1 98 176 LEU B CA 1
ATOM 3209 C C . LEU B 1 176 ? 8.227 -8.07 11.102 1 98 176 LEU B C 1
ATOM 3211 O O . LEU B 1 176 ? 8.719 -7.508 12.078 1 98 176 LEU B O 1
ATOM 3215 N N . ALA B 1 177 ? 6.906 -8.281 10.961 1 96.31 177 ALA B N 1
ATOM 3216 C CA . ALA B 1 177 ? 5.953 -7.746 11.93 1 96.31 177 ALA B CA 1
ATOM 3217 C C . ALA B 1 177 ? 6.199 -8.328 13.32 1 96.31 177 ALA B C 1
ATOM 3219 O O . ALA B 1 177 ? 5.816 -7.734 14.328 1 96.31 177 ALA B O 1
ATOM 3220 N N . ARG B 1 178 ? 6.789 -9.445 13.383 1 95.62 178 ARG B N 1
ATOM 3221 C CA . ARG B 1 178 ? 7.094 -10.078 14.664 1 95.62 178 ARG B CA 1
ATOM 3222 C C . ARG B 1 178 ? 8.5 -9.727 15.133 1 95.62 178 ARG B C 1
ATOM 3224 O O . ARG B 1 178 ? 8.797 -9.766 16.328 1 95.62 178 ARG B O 1
ATOM 3231 N N . ALA B 1 179 ? 9.352 -9.406 14.188 1 96.81 179 ALA B N 1
ATOM 3232 C CA . ALA B 1 179 ? 10.742 -9.086 14.5 1 96.81 179 ALA B CA 1
ATOM 3233 C C . ALA B 1 179 ? 10.883 -7.668 15.039 1 96.81 179 ALA B C 1
ATOM 3235 O O . ALA B 1 179 ? 11.75 -7.395 15.867 1 96.81 179 ALA B O 1
ATOM 3236 N N . LEU B 1 180 ? 9.992 -6.773 14.578 1 97.31 180 LEU B N 1
ATOM 3237 C CA . LEU B 1 180 ? 10.039 -5.379 14.992 1 97.31 180 LEU B CA 1
ATOM 3238 C C . LEU B 1 180 ? 9.484 -5.219 16.406 1 97.31 180 LEU B C 1
ATOM 3240 O O . LEU B 1 180 ? 8.547 -5.922 16.797 1 97.31 180 LEU B O 1
ATOM 3244 N N . ARG B 1 181 ? 10.055 -4.297 17.141 1 96.69 181 ARG B N 1
ATOM 3245 C CA . ARG B 1 181 ? 9.547 -3.912 18.453 1 96.69 181 ARG B CA 1
ATOM 3246 C C . ARG B 1 181 ? 9.086 -2.457 18.453 1 96.69 181 ARG B C 1
ATOM 3248 O O . ARG B 1 181 ? 9.688 -1.609 17.781 1 96.69 181 ARG B O 1
ATOM 3255 N N . PRO B 1 182 ? 8.062 -2.221 19.25 1 96.94 182 PRO B N 1
ATOM 3256 C CA . PRO B 1 182 ? 7.594 -0.836 19.328 1 96.94 182 PRO B CA 1
ATOM 3257 C C . PRO B 1 182 ? 8.688 0.138 19.75 1 96.94 182 PRO B C 1
ATOM 3259 O O . PRO B 1 182 ? 9.5 -0.18 20.625 1 96.94 182 PRO B O 1
ATOM 3262 N N . GLY B 1 183 ? 8.734 1.295 19.047 1 96.94 183 GLY B N 1
ATOM 3263 C CA . GLY B 1 183 ? 9.617 2.377 19.438 1 96.94 183 GLY B CA 1
ATOM 3264 C C . GLY B 1 183 ? 11.023 2.238 18.891 1 96.94 183 GLY B C 1
ATOM 3265 O O . GLY B 1 183 ? 11.859 3.129 19.062 1 96.94 183 GLY B O 1
ATOM 3266 N N . GLU B 1 184 ? 11.273 1.229 18.156 1 95.5 184 GLU B N 1
ATOM 3267 C CA . GLU B 1 184 ? 12.625 0.929 17.688 1 95.5 184 GLU B CA 1
ATOM 3268 C C . GLU B 1 184 ? 12.977 1.738 16.453 1 95.5 184 GLU B C 1
ATOM 3270 O O . GLU B 1 184 ? 12.094 2.176 15.711 1 95.5 184 GLU B O 1
ATOM 3275 N N . THR B 1 185 ? 14.297 1.96 16.312 1 97.38 185 THR B N 1
ATOM 3276 C CA . THR B 1 185 ? 14.875 2.436 15.062 1 97.38 185 THR B CA 1
ATOM 3277 C C . THR B 1 185 ? 15.242 1.265 14.164 1 97.38 185 THR B C 1
ATOM 3279 O O . THR B 1 185 ? 15.93 0.335 14.594 1 97.38 185 THR B O 1
ATOM 3282 N N . ALA B 1 186 ? 14.75 1.317 12.992 1 98.44 186 ALA B N 1
ATOM 3283 C CA . ALA B 1 186 ? 14.984 0.174 12.117 1 98.44 186 ALA B CA 1
ATOM 3284 C C . ALA B 1 186 ? 15.281 0.63 10.688 1 98.44 186 ALA B C 1
ATOM 3286 O O . ALA B 1 186 ? 14.867 1.715 10.273 1 98.44 186 ALA B O 1
ATOM 3287 N N . THR B 1 187 ? 16.062 -0.14 10 1 98.81 187 THR B N 1
ATOM 3288 C CA . THR B 1 187 ? 16.312 -0.023 8.57 1 98.81 187 THR B CA 1
ATOM 3289 C C . THR B 1 187 ? 15.898 -1.301 7.84 1 98.81 187 THR B C 1
ATOM 3291 O O . THR B 1 187 ? 16.234 -2.404 8.281 1 98.81 187 THR B O 1
ATOM 3294 N N . VAL B 1 188 ? 15.172 -1.183 6.805 1 98.88 188 VAL B N 1
ATOM 3295 C CA . VAL B 1 188 ? 14.734 -2.34 6.027 1 98.88 188 VAL B CA 1
ATOM 3296 C C . VAL B 1 188 ? 15.18 -2.188 4.574 1 98.88 188 VAL B C 1
ATOM 3298 O O . VAL B 1 188 ? 14.922 -1.161 3.945 1 98.88 188 VAL B O 1
ATOM 3301 N N . PHE B 1 189 ? 15.852 -3.176 4.031 1 98.94 189 PHE B N 1
ATOM 3302 C CA . PHE B 1 189 ? 16.281 -3.217 2.641 1 98.94 189 PHE B CA 1
ATOM 3303 C C . PHE B 1 189 ? 15.312 -4.027 1.792 1 98.94 189 PHE B C 1
ATOM 3305 O O . PHE B 1 189 ? 14.984 -5.164 2.131 1 98.94 189 PHE B O 1
ATOM 3312 N N . ILE B 1 190 ? 14.828 -3.463 0.757 1 98.5 190 ILE B N 1
ATOM 3313 C CA . ILE B 1 190 ? 13.977 -4.102 -0.235 1 98.5 190 ILE B CA 1
ATOM 3314 C C . ILE B 1 190 ? 14.641 -4.047 -1.606 1 98.5 190 ILE B C 1
ATOM 3316 O O . ILE B 1 190 ? 14.984 -2.969 -2.094 1 98.5 190 ILE B O 1
ATOM 3320 N N . GLY B 1 191 ? 14.812 -5.137 -2.268 1 97.44 191 GLY B N 1
ATOM 3321 C CA . GLY B 1 191 ? 15.547 -5.227 -3.52 1 97.44 191 GLY B CA 1
ATOM 3322 C C . GLY B 1 191 ? 14.664 -5.043 -4.742 1 97.44 191 GLY B C 1
ATOM 3323 O O . GLY B 1 191 ? 13.469 -4.77 -4.617 1 97.44 191 GLY B O 1
ATOM 3324 N N . PRO B 1 192 ? 15.32 -5.098 -5.891 1 95.94 192 PRO B N 1
ATOM 3325 C CA . PRO B 1 192 ? 14.594 -4.98 -7.156 1 95.94 192 PRO B CA 1
ATOM 3326 C C . PRO B 1 192 ? 13.852 -6.266 -7.531 1 95.94 192 PRO B C 1
ATOM 3328 O O . PRO B 1 192 ? 13.859 -7.23 -6.762 1 95.94 192 PRO B O 1
ATOM 3331 N N . GLU B 1 193 ? 13.172 -6.234 -8.641 1 91.19 193 GLU B N 1
ATOM 3332 C CA . GLU B 1 193 ? 12.445 -7.41 -9.117 1 91.19 193 GLU B CA 1
ATOM 3333 C C . GLU B 1 193 ? 13.367 -8.617 -9.227 1 91.19 193 GLU B C 1
ATOM 3335 O O . GLU B 1 193 ? 12.953 -9.75 -8.953 1 91.19 193 GLU B O 1
ATOM 3340 N N . GLY B 1 194 ? 14.586 -8.43 -9.586 1 92.75 194 GLY B N 1
ATOM 3341 C CA . GLY B 1 194 ? 15.578 -9.492 -9.688 1 92.75 194 GLY B CA 1
ATOM 3342 C C . GLY B 1 194 ? 16.156 -9.898 -8.344 1 92.75 194 GLY B C 1
ATOM 3343 O O . GLY B 1 194 ? 17.062 -10.742 -8.281 1 92.75 194 GLY B O 1
ATOM 3344 N N . ASP B 1 195 ? 15.68 -9.273 -7.254 1 95.62 195 ASP B N 1
ATOM 3345 C CA . ASP B 1 195 ? 16.078 -9.57 -5.883 1 95.62 195 ASP B CA 1
ATOM 3346 C C . ASP B 1 195 ? 17.562 -9.227 -5.66 1 95.62 195 ASP B C 1
ATOM 3348 O O . ASP B 1 195 ? 18.25 -8.797 -6.586 1 95.62 195 ASP B O 1
ATOM 3352 N N . PHE B 1 196 ? 17.984 -9.383 -4.434 1 97.75 196 PHE B N 1
ATOM 3353 C CA . PHE B 1 196 ? 19.391 -9.203 -4.07 1 97.75 196 PHE B CA 1
ATOM 3354 C C . PHE B 1 196 ? 20.219 -10.398 -4.52 1 97.75 196 PHE B C 1
ATOM 3356 O O . PHE B 1 196 ? 19.734 -11.531 -4.527 1 97.75 196 PHE B O 1
ATOM 3363 N N . SER B 1 197 ? 21.469 -10.172 -4.891 1 97.44 197 SER B N 1
ATOM 3364 C CA . SER B 1 197 ? 22.391 -11.273 -5.164 1 97.44 197 SER B CA 1
ATOM 3365 C C . SER B 1 197 ? 22.797 -11.984 -3.881 1 97.44 197 SER B C 1
ATOM 3367 O O . SER B 1 197 ? 22.75 -11.398 -2.799 1 97.44 197 SER B O 1
ATOM 3369 N N . PRO B 1 198 ? 23.219 -13.25 -4.051 1 97.06 198 PRO B N 1
ATOM 3370 C CA . PRO B 1 198 ? 23.734 -13.953 -2.869 1 97.06 198 PRO B CA 1
ATOM 3371 C C . PRO B 1 198 ? 24.875 -13.203 -2.188 1 97.06 198 PRO B C 1
ATOM 3373 O O . PRO B 1 198 ? 24.969 -13.203 -0.958 1 97.06 198 PRO B O 1
ATOM 3376 N N . GLY B 1 199 ? 25.719 -12.586 -2.99 1 97.75 199 GLY B N 1
ATOM 3377 C CA . GLY B 1 199 ? 26.797 -11.789 -2.445 1 97.75 199 GLY B CA 1
ATOM 3378 C C . GLY B 1 199 ? 26.328 -10.594 -1.642 1 97.75 199 GLY B C 1
ATOM 3379 O O . GLY B 1 199 ? 26.891 -10.281 -0.595 1 97.75 199 GLY B O 1
ATOM 3380 N N . GLU B 1 200 ? 25.328 -9.891 -2.092 1 98.31 200 GLU B N 1
ATOM 3381 C CA . GLU B 1 200 ? 24.75 -8.758 -1.378 1 98.31 200 GLU B CA 1
ATOM 3382 C C . GLU B 1 200 ? 24.141 -9.203 -0.049 1 98.31 200 GLU B C 1
ATOM 3384 O O . GLU B 1 200 ? 24.344 -8.555 0.979 1 98.31 200 GLU B O 1
ATOM 3389 N N . ILE B 1 201 ? 23.438 -10.305 -0.067 1 98.06 201 ILE B N 1
ATOM 3390 C CA . ILE B 1 201 ? 22.812 -10.836 1.146 1 98.06 201 ILE B CA 1
ATOM 3391 C C . ILE B 1 201 ? 23.906 -11.18 2.164 1 98.06 201 ILE B C 1
ATOM 3393 O O . ILE B 1 201 ? 23.828 -10.781 3.328 1 98.06 201 ILE B O 1
ATOM 3397 N N . ALA B 1 202 ? 24.906 -11.875 1.709 1 97.81 202 ALA B N 1
ATOM 3398 C CA . ALA B 1 202 ? 26 -12.273 2.588 1 97.81 202 ALA B CA 1
ATOM 3399 C C . ALA B 1 202 ? 26.672 -11.047 3.203 1 97.81 202 ALA B C 1
ATOM 3401 O O . ALA B 1 202 ? 27 -11.047 4.391 1 97.81 202 ALA B O 1
ATOM 3402 N N . PHE B 1 203 ? 26.891 -10.031 2.379 1 98.38 203 PHE B N 1
ATOM 3403 C CA . PHE B 1 203 ? 27.516 -8.805 2.852 1 98.38 203 PHE B CA 1
ATOM 3404 C C . PHE B 1 203 ? 26.672 -8.133 3.92 1 98.38 203 PHE B C 1
ATOM 3406 O O . PHE B 1 203 ? 27.203 -7.668 4.938 1 98.38 203 PHE B O 1
ATOM 3413 N N . ALA B 1 204 ? 25.359 -8.039 3.691 1 98.38 204 ALA B N 1
ATOM 3414 C CA . ALA B 1 204 ? 24.453 -7.441 4.664 1 98.38 204 ALA B CA 1
ATOM 3415 C C . ALA B 1 204 ? 24.469 -8.211 5.98 1 98.38 204 ALA B C 1
ATOM 3417 O O . ALA B 1 204 ? 24.547 -7.613 7.059 1 98.38 204 ALA B O 1
ATOM 3418 N N . LEU B 1 205 ? 24.453 -9.547 5.867 1 97.81 205 LEU B N 1
ATOM 3419 C CA . LEU B 1 205 ? 24.469 -10.398 7.055 1 97.81 205 LEU B CA 1
ATOM 3420 C C . LEU B 1 205 ? 25.766 -10.195 7.848 1 97.81 205 LEU B C 1
ATOM 3422 O O . LEU B 1 205 ? 25.734 -10.109 9.078 1 97.81 205 LEU B O 1
ATOM 3426 N N . ALA B 1 206 ? 26.812 -10.102 7.168 1 97.62 206 ALA B N 1
ATOM 3427 C CA . ALA B 1 206 ? 28.109 -9.906 7.801 1 97.62 206 ALA B CA 1
ATOM 3428 C C . ALA B 1 206 ? 28.172 -8.555 8.516 1 97.62 206 ALA B C 1
ATOM 3430 O O . ALA B 1 206 ? 29.047 -8.328 9.352 1 97.62 206 ALA B O 1
ATOM 3431 N N . ASN B 1 207 ? 27.234 -7.684 8.164 1 97.94 207 ASN B N 1
ATOM 3432 C CA . ASN B 1 207 ? 27.234 -6.355 8.766 1 97.94 207 ASN B CA 1
ATOM 3433 C C . ASN B 1 207 ? 26 -6.148 9.648 1 97.94 207 ASN B C 1
ATOM 3435 O O . ASN B 1 207 ? 25.516 -5.027 9.781 1 97.94 207 ASN B O 1
ATOM 3439 N N . GLY B 1 208 ? 25.453 -7.195 10.164 1 96.88 208 GLY B N 1
ATOM 3440 C CA . GLY B 1 208 ? 24.5 -7.117 11.258 1 96.88 208 GLY B CA 1
ATOM 3441 C C . GLY B 1 208 ? 23.047 -7.105 10.797 1 96.88 208 GLY B C 1
ATOM 3442 O O . GLY B 1 208 ? 22.141 -6.906 11.602 1 96.88 208 GLY B O 1
ATOM 3443 N N . PHE B 1 209 ? 22.812 -7.281 9.531 1 98.25 209 PHE B N 1
ATOM 3444 C CA . PHE B 1 209 ? 21.438 -7.348 9.039 1 98.25 209 PHE B CA 1
ATOM 3445 C C . PHE B 1 209 ? 20.812 -8.711 9.336 1 98.25 209 PHE B C 1
ATOM 3447 O O . PHE B 1 209 ? 21.5 -9.734 9.227 1 98.25 209 PHE B O 1
ATOM 3454 N N . GLU B 1 210 ? 19.578 -8.68 9.664 1 97.81 210 GLU B N 1
ATOM 3455 C CA . GLU B 1 210 ? 18.781 -9.883 9.828 1 97.81 210 GLU B CA 1
ATOM 3456 C C . GLU B 1 210 ? 17.938 -10.164 8.586 1 97.81 210 GLU B C 1
ATOM 3458 O O . GLU B 1 210 ? 17.344 -9.25 8.008 1 97.81 210 GLU B O 1
ATOM 3463 N N . GLU B 1 211 ? 17.906 -11.391 8.164 1 97.81 211 GLU B N 1
ATOM 3464 C CA . GLU B 1 211 ? 17.047 -11.773 7.051 1 97.81 211 GLU B CA 1
ATOM 3465 C C . GLU B 1 211 ? 15.578 -11.828 7.484 1 97.81 211 GLU B C 1
ATOM 3467 O O . GLU B 1 211 ? 15.25 -12.422 8.516 1 97.81 211 GLU B O 1
ATOM 3472 N N . ILE B 1 212 ? 14.75 -11.273 6.617 1 97.88 212 ILE B N 1
ATOM 3473 C CA . ILE B 1 212 ? 13.352 -11.266 7.008 1 97.88 212 ILE B CA 1
ATOM 3474 C C . ILE B 1 212 ? 12.477 -11.656 5.812 1 97.88 212 ILE B C 1
ATOM 3476 O O . ILE B 1 212 ? 12.945 -11.656 4.672 1 97.88 212 ILE B O 1
ATOM 3480 N N . THR B 1 213 ? 11.297 -12.023 6.16 1 96.62 213 THR B N 1
ATOM 3481 C CA . THR B 1 213 ? 10.211 -12.203 5.203 1 96.62 213 THR B CA 1
ATOM 3482 C C . THR B 1 213 ? 9.047 -11.266 5.527 1 96.62 213 THR B C 1
ATOM 3484 O O . THR B 1 213 ? 8.875 -10.859 6.676 1 96.62 213 THR B O 1
ATOM 3487 N N . LEU B 1 214 ? 8.336 -10.891 4.516 1 96.69 214 LEU B N 1
ATOM 3488 C CA . LEU B 1 214 ? 7.156 -10.047 4.688 1 96.69 214 LEU B CA 1
ATOM 3489 C C . LEU B 1 214 ? 5.879 -10.875 4.605 1 96.69 214 LEU B C 1
ATOM 3491 O O . LEU B 1 214 ? 4.773 -10.328 4.629 1 96.69 214 LEU B O 1
ATOM 3495 N N . GLY B 1 215 ? 6.043 -12.141 4.484 1 92.75 215 GLY B N 1
ATOM 3496 C CA . GLY B 1 215 ? 4.926 -13.062 4.34 1 92.75 215 GLY B CA 1
ATOM 3497 C C . GLY B 1 215 ? 5.121 -14.062 3.215 1 92.75 215 GLY B C 1
ATOM 3498 O O . GLY B 1 215 ? 6.223 -14.188 2.674 1 92.75 215 GLY B O 1
ATOM 3499 N N . ARG B 1 216 ? 4.066 -14.789 2.832 1 88.69 216 ARG B N 1
ATOM 3500 C CA . ARG B 1 216 ? 4.156 -15.875 1.857 1 88.69 216 ARG B CA 1
ATOM 3501 C C . ARG B 1 216 ? 3.877 -15.367 0.448 1 88.69 216 ARG B C 1
ATOM 3503 O O . ARG B 1 216 ? 4.176 -16.047 -0.535 1 88.69 216 ARG B O 1
ATOM 3510 N N . GLN B 1 217 ? 3.393 -14.195 0.417 1 91.38 217 GLN B N 1
ATOM 3511 C CA . GLN B 1 217 ? 2.947 -13.656 -0.862 1 91.38 217 GLN B CA 1
ATOM 3512 C C . GLN B 1 217 ? 4.129 -13.148 -1.687 1 91.38 217 GLN B C 1
ATOM 3514 O O . GLN B 1 217 ? 5.117 -12.672 -1.132 1 91.38 217 GLN B O 1
ATOM 3519 N N . ARG B 1 218 ? 4.031 -13.352 -2.949 1 91.5 218 ARG B N 1
ATOM 3520 C CA . ARG B 1 218 ? 4.961 -12.711 -3.873 1 91.5 218 ARG B CA 1
ATOM 3521 C C . ARG B 1 218 ? 4.539 -11.273 -4.168 1 91.5 218 ARG B C 1
ATOM 3523 O O . ARG B 1 218 ? 3.475 -11.047 -4.746 1 91.5 218 ARG B O 1
ATOM 3530 N N . LEU B 1 219 ? 5.398 -10.383 -3.801 1 96.31 219 LEU B N 1
ATOM 3531 C CA . LEU B 1 219 ? 5.066 -8.969 -3.928 1 96.31 219 LEU B CA 1
ATOM 3532 C C . LEU B 1 219 ? 6.023 -8.273 -4.895 1 96.31 219 LEU B C 1
ATOM 3534 O O . LEU B 1 219 ? 7.215 -8.586 -4.93 1 96.31 219 LEU B O 1
ATOM 3538 N N . ARG B 1 220 ? 5.512 -7.34 -5.625 1 96.12 220 ARG B N 1
ATOM 3539 C CA . ARG B 1 220 ? 6.391 -6.434 -6.355 1 96.12 220 ARG B CA 1
ATOM 3540 C C . ARG B 1 220 ? 7.215 -5.578 -5.395 1 96.12 220 ARG B C 1
ATOM 3542 O O . ARG B 1 220 ? 6.867 -5.441 -4.223 1 96.12 220 ARG B O 1
ATOM 3549 N N . THR B 1 221 ? 8.219 -4.969 -5.906 1 96.69 221 THR B N 1
ATOM 3550 C CA . THR B 1 221 ? 9.172 -4.215 -5.105 1 96.69 221 THR B CA 1
ATOM 3551 C C . THR B 1 221 ? 8.469 -3.121 -4.309 1 96.69 221 THR B C 1
ATOM 3553 O O . THR B 1 221 ? 8.617 -3.037 -3.088 1 96.69 221 THR B O 1
ATOM 3556 N N . GLU B 1 222 ? 7.625 -2.264 -4.945 1 97.62 222 GLU B N 1
ATOM 3557 C CA . GLU B 1 222 ? 6.977 -1.146 -4.266 1 97.62 222 GLU B CA 1
ATOM 3558 C C . GLU B 1 222 ? 5.934 -1.64 -3.266 1 97.62 222 GLU B C 1
ATOM 3560 O O . GLU B 1 222 ? 5.711 -1.006 -2.232 1 97.62 222 GLU B O 1
ATOM 3565 N N . THR B 1 223 ? 5.297 -2.791 -3.584 1 98.19 223 THR B N 1
ATOM 3566 C CA . THR B 1 223 ? 4.32 -3.365 -2.666 1 98.19 223 THR B CA 1
ATOM 3567 C C . THR B 1 223 ? 5.008 -3.91 -1.417 1 98.19 223 THR B C 1
ATOM 3569 O O . THR B 1 223 ? 4.531 -3.703 -0.299 1 98.19 223 THR B O 1
ATOM 3572 N N . ALA B 1 224 ? 6.102 -4.625 -1.651 1 98.31 224 ALA B N 1
ATOM 3573 C CA . ALA B 1 224 ? 6.891 -5.137 -0.535 1 98.31 224 ALA B CA 1
ATOM 3574 C C . ALA B 1 224 ? 7.363 -4 0.369 1 98.31 224 ALA B C 1
ATOM 3576 O O . ALA B 1 224 ? 7.289 -4.105 1.596 1 98.31 224 ALA B O 1
ATOM 3577 N N . ALA B 1 225 ? 7.832 -2.938 -0.261 1 98.69 225 ALA B N 1
ATOM 3578 C CA . ALA B 1 225 ? 8.32 -1.784 0.49 1 98.69 225 ALA B CA 1
ATOM 3579 C C . ALA B 1 225 ? 7.203 -1.165 1.328 1 98.69 225 ALA B C 1
ATOM 3581 O O . ALA B 1 225 ? 7.391 -0.894 2.518 1 98.69 225 ALA B O 1
ATOM 3582 N N . LEU B 1 226 ? 6.055 -0.958 0.701 1 98.69 226 LEU B N 1
ATOM 3583 C CA . LEU B 1 226 ? 4.949 -0.346 1.431 1 98.69 226 LEU B CA 1
ATOM 3584 C C . LEU B 1 226 ? 4.438 -1.278 2.525 1 98.69 226 LEU B C 1
ATOM 3586 O O . LEU B 1 226 ? 4.07 -0.824 3.609 1 98.69 226 LEU B O 1
ATOM 3590 N N . ALA B 1 227 ? 4.402 -2.584 2.236 1 98.56 227 ALA B N 1
ATOM 3591 C CA . ALA B 1 227 ? 4.008 -3.549 3.258 1 98.56 227 ALA B CA 1
ATOM 3592 C C . ALA B 1 227 ? 4.898 -3.438 4.492 1 98.56 227 ALA B C 1
ATOM 3594 O O . ALA B 1 227 ? 4.406 -3.463 5.625 1 98.56 227 ALA B O 1
ATOM 3595 N N . ALA B 1 228 ? 6.164 -3.295 4.289 1 98.75 228 ALA B N 1
ATOM 3596 C CA . ALA B 1 228 ? 7.098 -3.148 5.402 1 98.75 228 ALA B CA 1
ATOM 3597 C C . ALA B 1 228 ? 6.793 -1.893 6.215 1 98.75 228 ALA B C 1
ATOM 3599 O O . ALA B 1 228 ? 6.84 -1.915 7.445 1 98.75 228 ALA B O 1
ATOM 3600 N N . VAL B 1 229 ? 6.473 -0.799 5.539 1 98.75 229 VAL B N 1
ATOM 3601 C CA . VAL B 1 229 ? 6.141 0.455 6.207 1 98.75 229 VAL B CA 1
ATOM 3602 C C . VAL B 1 229 ? 4.875 0.276 7.043 1 98.75 229 VAL B C 1
ATOM 3604 O O . VAL B 1 229 ? 4.824 0.701 8.203 1 98.75 229 VAL B O 1
ATOM 3607 N N . VAL B 1 230 ? 3.891 -0.375 6.48 1 98.44 230 VAL B N 1
ATOM 3608 C CA . VAL B 1 230 ? 2.633 -0.601 7.184 1 98.44 230 VAL B CA 1
ATOM 3609 C C . VAL B 1 230 ? 2.869 -1.519 8.383 1 98.44 230 VAL B C 1
ATOM 3611 O O . VAL B 1 230 ? 2.309 -1.301 9.461 1 98.44 230 VAL B O 1
ATOM 3614 N N . MET B 1 231 ? 3.699 -2.529 8.242 1 98.31 231 MET B N 1
ATOM 3615 C CA . MET B 1 231 ? 4.023 -3.43 9.344 1 98.31 231 MET B CA 1
ATOM 3616 C C . MET B 1 231 ? 4.652 -2.664 10.5 1 98.31 231 MET B C 1
ATOM 3618 O O . MET B 1 231 ? 4.312 -2.898 11.664 1 98.31 231 MET B O 1
ATOM 3622 N N . ALA B 1 232 ? 5.559 -1.767 10.164 1 98 232 ALA B N 1
ATOM 3623 C CA . ALA B 1 232 ? 6.176 -0.951 11.211 1 98 232 ALA B CA 1
ATOM 3624 C C . ALA B 1 232 ? 5.133 -0.109 11.938 1 98 232 ALA B C 1
ATOM 3626 O O . ALA B 1 232 ? 5.172 0.017 13.164 1 98 232 ALA B O 1
ATOM 3627 N N . SER B 1 233 ? 4.223 0.471 11.133 1 97.31 233 SER B N 1
ATOM 3628 C CA . SER B 1 233 ? 3.156 1.268 11.734 1 97.31 233 SER B CA 1
ATOM 3629 C C . SER B 1 233 ? 2.26 0.413 12.625 1 97.31 233 SER B C 1
ATOM 3631 O O . SER B 1 233 ? 1.862 0.844 13.703 1 97.31 233 SER B O 1
ATOM 3633 N N . VAL B 1 234 ? 1.977 -0.829 12.227 1 96.75 234 VAL B N 1
ATOM 3634 C CA . VAL B 1 234 ? 1.097 -1.745 12.945 1 96.75 234 VAL B CA 1
ATOM 3635 C C . VAL B 1 234 ? 1.729 -2.127 14.281 1 96.75 234 VAL B C 1
ATOM 3637 O O . VAL B 1 234 ? 1.064 -2.1 15.32 1 96.75 234 VAL B O 1
ATOM 3640 N N . VAL B 1 235 ? 2.984 -2.43 14.234 1 96.62 235 VAL B N 1
ATOM 3641 C CA . VAL B 1 235 ? 3.705 -2.842 15.438 1 96.62 235 VAL B CA 1
ATOM 3642 C C . VAL B 1 235 ? 3.707 -1.706 16.453 1 96.62 235 VAL B C 1
ATOM 3644 O O . VAL B 1 235 ? 3.697 -1.948 17.656 1 96.62 235 VAL B O 1
ATOM 3647 N N . ASN B 1 236 ? 3.65 -0.436 16.016 1 95.44 236 ASN B N 1
ATOM 3648 C CA . ASN B 1 236 ? 3.764 0.735 16.875 1 95.44 236 ASN B CA 1
ATOM 3649 C C . ASN B 1 236 ? 2.396 1.347 17.172 1 95.44 236 ASN B C 1
ATOM 3651 O O . ASN B 1 236 ? 2.311 2.422 17.766 1 95.44 236 ASN B O 1
ATOM 3655 N N . GLY B 1 237 ? 1.299 0.743 16.641 1 86.31 237 GLY B N 1
ATOM 3656 C CA . GLY B 1 237 ? -0.042 1.273 16.828 1 86.31 237 GLY B CA 1
ATOM 3657 C C . GLY B 1 237 ? -0.789 0.619 17.969 1 86.31 237 GLY B C 1
ATOM 3658 O O . GLY B 1 237 ? -0.352 -0.406 18.5 1 86.31 237 GLY B O 1
#

Sequence (474 aa):
MQLFYAPDIVPPLHTLNEEESKHCIRVLRLQCGGRIHITDGRGNLFCCEITDDNPRRCTVRVVSAETGFEKLPYALTMAVAPTKNSERFEWFLEKATEVGVTAVVPLETEHSERRVFKPERGEKVVTAALKQSLKAYRPVLHPLTPFREAVLSAPEGRKFIAHCAPAQSPAGKAYLARALRPGETATVFIGPEGDFSPGEIAFALANGFEEITLGRQRLRTETAALAAVVMASVVNGMQLFYAPDIVPPLHTLNEEESKHCIRVLRLQCGGRIHITDGRGNLFCCEITDDNPRRCTVRVVSAETGFEKLPYALTMAVAPTKNSERFEWFLEKATEVGVTAVVPLETEHSERRVFKPERGEKVVTAALKQSLKAYRPVLHPLTPFREAVLSAPEGRKFIAHCAPAQSPAGKAYLARALRPGETATVFIGPEGDFSPGEIAFALANGFEEITLGRQRLRTETAALAAVVMASVVNG

Nearest PDB structures (foldseek):
  1nxz-assembly1_B  TM=8.631E-01  e=7.430E-21  Haemophilus influenzae
  5vm8-assembly3_B  TM=8.625E-01  e=2.193E-20  Neisseria gonorrhoeae
  1vhk-assembly3_C  TM=8.468E-01  e=2.579E-19  Bacillus subtilis
  5vm8-assembly3_A  TM=8.576E-01  e=1.594E-19  Neisseria gonorrhoeae
  1z85-assembly2_B  TM=8.257E-01  e=9.339E-17  Thermotoga maritima MSB8

Secondary structure (DSSP, 8-state):
--EEE-TT--TTEEE--HHHHHIIIIIS---TT-EEEEE-SBS-EEEEEEEE--SSS-EEEEEEEESSTT--SSEEEEEEPPPSSHHHHHHHHHHHHHH--SEEEEEE-TT-S-----HHHHHHHHHHHHHHTT-SBPPEEPPPEEHHHHHHHPPSSEEEEE-SSPP-STT--EEHHHH--TT-EEEEEE--TT---HHHHHHHHHTTPEEEE--SS---HHHHHHHHHHHHHHHT-/--EEE-TT--TTEEEPPHHHHHIIIIIS---TT-EEEEE-SBS-EEEEEEEE--SSS-EEEEEEEESSTT--SSEEEEEEPPPSSHHHHHHHHHHHHHH--SEEEEEE-TT-S-----HHHHHHHHHHHHHHTT-SBPPEEPPPEEHHHHHHHPPSSEEEEE-SSPP-STT--EEHHHH--TT-EEEEEE--TT---HHHHHHHHHTTPEEEE--SS---HHHHHHHHHHHHHHHT-

Organism: NCBI:txid717959

InterPro domains:
  IPR006700 Ribosomal RNA small subunit methyltransferase E [PIRSF015601] (12-231)
  IPR006700 Ribosomal RNA small subunit methyltransferase E [PTHR30027] (11-231)
  IPR006700 Ribosomal RNA small subunit methyltransferase E [TIGR00046] (1-234)
  IPR015947 PUA-like superfamily [SSF88697] (2-64)
  IPR029026 tRNA (guanine-N1-)-methyltransferase, N-terminal [G3DSA:3.40.1280.10] (73-236)
  IPR029028 Alpha/beta knot methyltransferases [SSF75217] (71-234)
  IPR046886 Ribosomal RNA small subunit methyltransferase E, methyltransferase domain [PF04452] (71-230)
  IPR046886 Ribosomal RNA small subunit methyltransferase E, methyltransferase domain [cd18084] (76-229)
  IPR046887 Ribosomal RNA small subunit methyltransferase E, PUA-like domain [PF20260] (16-62)

Radius of gyration: 23.96 Å; Cα contacts (8 Å, |Δi|>4): 1065; chains: 2; bounding box: 55×73×56 Å